Protein AF-A0AAN7P0T5-F1 (afdb_monomer_lite)

Organism: Mycteria americana (NCBI:txid33587)

InterPro domains:
  IPR001660 Sterile alpha motif domain [PF00536] (3-61)
  IPR001660 Sterile alpha motif domain [PS50105] (4-51)
  IPR001660 Sterile alpha motif domain [SM00454] (1-66)
  IPR013761 Sterile alpha motif/pointed domain superfamily [G3DSA:1.10.150.50] (1-72)
  IPR013761 Sterile alpha motif/pointed domain superfamily [SSF47769] (2-68)
  IPR042812 Sterile alpha motif domain-containing protein 3 [PTHR47302] (1-398)

Sequence (405 aa):
MENWSVDQVCNWLRQRNLGELVPKFREEEVSGAALLALNDRMVQQLVKKIGHQAVLMDLINKYQQQKSGLESLTYCCETASPKFPEVISGATDSQMLNSSGPVEQKKYLCSTENGGLIDHRVLKQKKNLKSFFARYKTLQWTSSYALPDFPYDVMCILAEKKCPDHSVRIRIIEFLQADMTKYLEGSLYPNSQQYNIVVNALLQAYPFLDEDGNGFLLWKRALKDRFKYVRRPIEDDEQVLRNKCKFGHRRGQTRKSSFAENKPDDVQVEVEEEPVHLEGSATDVHIKWLKREYIKTQRNWKEVDNRMNVTIEIRRKMISDKAPLKDILRLFPFLRCPYQLFREFQILTHMDIYKKTVEILEIYAENILSLCVVRNNPINIMLQENLKRHTEEDILKCQYKSSML

Structure (mmCIF, N/CA/C/O backbone):
data_AF-A0AAN7P0T5-F1
#
_entry.id   AF-A0AAN7P0T5-F1
#
loop_
_atom_site.group_PDB
_atom_site.id
_atom_site.type_symbol
_atom_site.label_atom_id
_atom_site.label_alt_id
_atom_site.label_comp_id
_atom_site.label_asym_id
_atom_site.label_entity_id
_atom_site.label_seq_id
_atom_site.pdbx_PDB_ins_code
_atom_site.Cartn_x
_atom_site.Cartn_y
_atom_site.Cartn_z
_atom_site.occupancy
_atom_site.B_iso_or_equiv
_atom_site.auth_seq_id
_atom_site.auth_comp_id
_atom_site.auth_asym_id
_atom_site.auth_atom_id
_atom_site.pdbx_PDB_model_num
ATOM 1 N N . MET A 1 1 ? -31.524 -29.750 -13.720 1.00 80.44 1 MET A N 1
ATOM 2 C CA . MET A 1 1 ? -30.136 -30.136 -13.408 1.00 80.44 1 MET A CA 1
ATOM 3 C C . MET A 1 1 ? -30.079 -31.384 -12.565 1.00 80.44 1 MET A C 1
ATOM 5 O O . MET A 1 1 ? -29.333 -32.259 -12.939 1.00 80.44 1 MET A O 1
ATOM 9 N N . GLU A 1 2 ? -30.858 -31.500 -11.492 1.00 85.69 2 GLU A N 1
ATOM 10 C CA . GLU A 1 2 ? -30.818 -32.635 -10.549 1.00 85.69 2 GLU A CA 1
ATOM 11 C C . GLU A 1 2 ? -30.754 -34.023 -11.224 1.00 85.69 2 GLU A C 1
ATOM 13 O O . GLU A 1 2 ? -29.819 -34.777 -10.980 1.00 85.69 2 GLU A O 1
ATOM 18 N N . ASN A 1 3 ? -31.632 -34.288 -12.200 1.00 90.19 3 ASN A N 1
ATOM 19 C CA . ASN A 1 3 ? -31.669 -35.557 -12.947 1.00 90.19 3 ASN A CA 1
ATOM 20 C C . ASN A 1 3 ? -30.762 -35.585 -14.203 1.00 90.19 3 ASN A C 1
ATOM 22 O O . ASN A 1 3 ? -31.056 -36.316 -15.147 1.00 90.19 3 ASN A O 1
ATOM 26 N N . TRP A 1 4 ? -29.725 -34.742 -14.299 1.00 94.12 4 TRP A N 1
ATOM 27 C CA . TRP A 1 4 ? -28.864 -34.696 -15.491 1.00 94.12 4 TRP A CA 1
ATOM 28 C C . TRP A 1 4 ? -27.752 -35.746 -15.466 1.00 94.12 4 TRP A C 1
ATOM 30 O O . TRP A 1 4 ? -27.063 -35.921 -14.459 1.00 94.12 4 TRP A O 1
ATOM 40 N N . SER A 1 5 ? -27.510 -36.373 -16.618 1.00 93.31 5 SER A N 1
ATOM 41 C CA . SER A 1 5 ? -26.341 -37.231 -16.835 1.00 93.31 5 SER A CA 1
ATOM 42 C C . SER A 1 5 ? -25.041 -36.421 -16.933 1.00 93.31 5 SER A C 1
ATOM 44 O O . SER A 1 5 ? -25.052 -35.213 -17.195 1.00 93.31 5 SER A O 1
ATOM 46 N N . VAL A 1 6 ? -23.898 -37.100 -16.782 1.00 93.00 6 VAL A N 1
ATOM 47 C CA . VAL A 1 6 ? -22.560 -36.493 -16.917 1.00 93.00 6 VAL A CA 1
ATOM 48 C C . VAL A 1 6 ? -22.386 -35.824 -18.289 1.00 93.00 6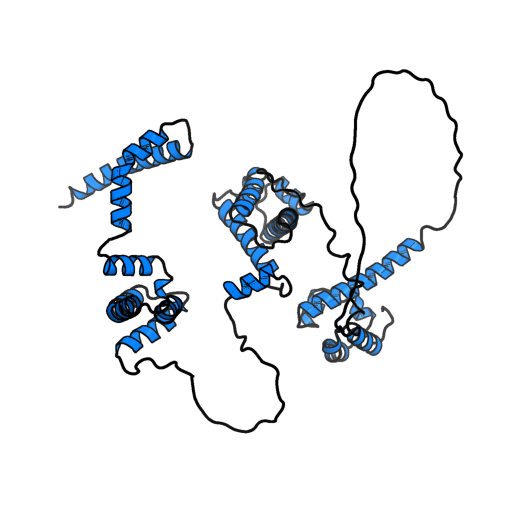 VAL A C 1
ATOM 50 O O . VAL A 1 6 ? -21.859 -34.716 -18.374 1.00 93.00 6 VAL A O 1
ATOM 53 N N . ASP A 1 7 ? -22.902 -36.415 -19.374 1.00 92.62 7 ASP A N 1
ATOM 54 C CA . ASP A 1 7 ? -22.872 -35.800 -20.711 1.00 92.62 7 ASP A CA 1
ATOM 55 C C . ASP A 1 7 ? -23.722 -34.524 -20.811 1.00 92.62 7 ASP A C 1
ATOM 57 O O . ASP A 1 7 ? -23.322 -33.565 -21.477 1.00 92.62 7 ASP A O 1
ATOM 61 N N . GLN A 1 8 ? -24.871 -34.466 -20.132 1.00 91.88 8 GLN A N 1
ATOM 62 C CA . GLN A 1 8 ? -25.708 -33.262 -20.083 1.00 91.88 8 GLN A CA 1
ATOM 63 C C . GLN A 1 8 ? -25.020 -32.134 -19.296 1.00 91.88 8 GLN A C 1
ATOM 65 O O . GLN A 1 8 ? -25.014 -30.991 -19.759 1.00 91.88 8 GLN A O 1
ATOM 70 N N . VAL A 1 9 ? -24.354 -32.454 -18.179 1.00 93.56 9 VAL A N 1
ATOM 71 C CA . VAL A 1 9 ? -23.484 -31.513 -17.446 1.00 93.56 9 VAL A CA 1
ATOM 72 C C . VAL A 1 9 ? -22.321 -31.040 -18.326 1.00 93.56 9 VAL A C 1
ATOM 74 O O . VAL A 1 9 ? -22.094 -29.836 -18.449 1.00 93.56 9 VAL A O 1
ATOM 77 N N . CYS A 1 10 ? -21.628 -31.953 -19.013 1.00 93.38 10 CYS A N 1
ATOM 78 C CA . CYS A 1 10 ? -20.527 -31.620 -19.922 1.00 93.38 10 CYS A CA 1
ATOM 79 C C . CYS A 1 10 ? -20.968 -30.678 -21.056 1.00 93.38 10 CYS A C 1
ATOM 81 O O . CYS A 1 10 ? -20.276 -29.709 -21.375 1.00 93.38 10 CYS A O 1
ATOM 83 N N . ASN A 1 11 ? -22.126 -30.935 -21.666 1.00 93.19 11 ASN A N 1
ATOM 84 C CA . ASN A 1 11 ? -22.664 -30.088 -22.730 1.00 93.19 11 ASN A CA 1
ATOM 85 C C . ASN A 1 11 ? -23.095 -28.711 -22.206 1.00 93.19 11 ASN A C 1
ATOM 87 O O . ASN A 1 11 ? -22.840 -27.701 -22.865 1.00 93.19 11 ASN A O 1
ATOM 91 N N . TRP A 1 12 ? -23.662 -28.638 -21.000 1.00 94.12 12 TRP A N 1
ATOM 92 C CA . TRP A 1 12 ? -23.968 -27.365 -20.347 1.00 94.12 12 TRP A CA 1
ATOM 93 C C . TRP A 1 12 ? -22.703 -26.552 -20.030 1.00 94.12 12 TRP A C 1
ATOM 95 O O . TRP A 1 12 ? -22.672 -25.354 -20.307 1.00 94.12 12 TRP A O 1
ATOM 105 N N . LEU A 1 13 ? -21.623 -27.184 -19.553 1.00 93.12 13 LEU A N 1
ATOM 106 C CA . LEU A 1 13 ? -20.334 -26.509 -19.340 1.00 93.12 13 LEU A CA 1
ATOM 107 C C . LEU A 1 13 ? -19.797 -25.886 -20.640 1.00 93.12 13 LEU A C 1
ATOM 109 O O . LEU A 1 13 ? -19.364 -24.733 -20.629 1.00 93.12 13 LEU A O 1
ATOM 113 N N . ARG A 1 14 ? -19.898 -26.588 -21.781 1.00 91.50 14 ARG A N 1
ATOM 114 C CA . ARG A 1 14 ? -19.548 -26.028 -23.105 1.00 91.50 14 ARG A CA 1
ATOM 115 C C . ARG A 1 14 ? -20.393 -24.797 -23.447 1.00 91.50 14 ARG A C 1
ATOM 117 O O . ARG A 1 14 ? -19.835 -23.773 -23.825 1.00 91.50 14 ARG A O 1
ATOM 124 N N . GLN A 1 15 ? -21.713 -24.867 -23.255 1.00 90.38 15 GLN A N 1
ATOM 125 C CA . GLN A 1 15 ? -22.640 -23.749 -23.506 1.00 90.38 15 GLN A CA 1
ATOM 126 C C . GLN A 1 15 ? -22.412 -22.534 -22.590 1.00 90.38 15 GLN A C 1
ATOM 128 O O . GLN A 1 15 ? -22.819 -21.423 -22.926 1.00 90.38 15 GLN A O 1
ATOM 133 N N . ARG A 1 16 ? -21.779 -22.724 -21.426 1.00 87.56 16 ARG A N 1
ATOM 134 C CA . ARG A 1 16 ? -21.485 -21.670 -20.441 1.00 87.56 16 ARG A CA 1
ATOM 135 C C . ARG A 1 16 ? -20.046 -21.144 -20.504 1.00 87.56 16 ARG A C 1
ATOM 137 O O . ARG A 1 16 ? -19.600 -20.511 -19.555 1.00 87.56 16 ARG A O 1
ATOM 144 N N . ASN A 1 17 ? -19.329 -21.382 -21.606 1.00 86.44 17 ASN A N 1
ATOM 145 C CA . ASN A 1 17 ? -17.911 -21.028 -21.791 1.00 86.44 17 ASN A CA 1
ATOM 146 C C . ASN A 1 17 ? -16.951 -21.675 -20.767 1.00 86.44 17 ASN A C 1
ATOM 148 O O . ASN A 1 17 ? -15.805 -21.259 -20.633 1.00 86.44 17 ASN A O 1
ATOM 152 N N . LEU A 1 18 ? -17.385 -22.745 -20.093 1.00 89.50 18 LEU A N 1
ATOM 153 C CA . LEU A 1 18 ? -16.591 -23.555 -19.163 1.00 89.50 18 LEU A CA 1
ATOM 154 C C . LEU A 1 18 ? -16.117 -24.870 -19.814 1.00 89.50 18 LEU A C 1
ATOM 156 O O . LEU A 1 18 ? -15.845 -25.855 -19.129 1.00 89.50 18 LEU A O 1
ATOM 160 N N . GLY A 1 19 ? -16.007 -24.899 -21.148 1.00 85.88 19 GLY A N 1
ATOM 161 C CA . GLY A 1 19 ? -15.666 -26.096 -21.928 1.00 85.88 19 GLY A CA 1
ATOM 162 C C . GLY A 1 19 ? -14.328 -26.747 -21.551 1.00 85.88 19 GLY A C 1
ATOM 163 O O . GLY A 1 19 ? -14.199 -27.963 -21.657 1.00 85.88 19 GLY A O 1
ATOM 164 N N . GLU A 1 20 ? -13.367 -25.974 -21.034 1.00 88.75 20 GLU A N 1
ATOM 165 C CA . GLU A 1 20 ? -12.093 -26.490 -20.503 1.00 88.75 20 GLU A CA 1
ATOM 166 C C . GLU A 1 20 ? -12.260 -27.438 -19.300 1.00 88.75 20 GLU A C 1
ATOM 168 O O . GLU A 1 20 ? -11.361 -28.225 -19.017 1.00 88.75 20 GLU A O 1
ATOM 173 N N . LEU A 1 21 ? -13.381 -27.365 -18.572 1.00 90.31 21 LEU A N 1
ATOM 174 C CA . LEU A 1 21 ? -13.636 -28.206 -17.396 1.00 90.31 21 LEU A CA 1
ATOM 175 C C . LEU A 1 21 ? -14.176 -29.595 -17.766 1.00 90.31 21 LEU A C 1
ATOM 177 O O . LEU A 1 21 ? -14.135 -30.508 -16.946 1.00 90.31 21 LEU A O 1
ATOM 181 N N . VAL A 1 22 ? -14.661 -29.767 -19.000 1.00 91.81 22 VAL A N 1
ATOM 182 C CA . VAL A 1 22 ? -15.333 -30.989 -19.472 1.00 91.81 22 VAL A CA 1
ATOM 183 C C . VAL A 1 22 ? -14.510 -32.270 -19.297 1.00 91.81 22 VAL A C 1
ATOM 185 O O . VAL A 1 22 ? -15.107 -33.252 -18.862 1.00 91.81 22 VAL A O 1
ATOM 188 N N . PRO A 1 23 ? -13.190 -32.319 -19.588 1.00 91.31 23 PRO A N 1
ATOM 189 C CA . PRO A 1 23 ? -12.414 -33.544 -19.396 1.00 91.31 23 PRO A CA 1
ATOM 190 C C . PRO A 1 23 ? -12.443 -34.007 -17.938 1.00 91.31 23 PRO A C 1
ATOM 192 O O . PRO A 1 23 ? -12.744 -35.163 -17.671 1.00 91.31 23 PRO A O 1
ATOM 195 N N . LYS A 1 24 ? -12.246 -33.076 -16.998 1.00 90.56 24 LYS A N 1
ATOM 196 C CA . LYS A 1 24 ? -12.193 -33.391 -15.571 1.00 90.56 24 LYS A CA 1
ATOM 197 C C . LYS A 1 24 ? -13.571 -33.669 -14.962 1.00 90.56 24 LYS A C 1
ATOM 199 O O . LYS A 1 24 ? -13.698 -34.536 -14.114 1.00 90.56 24 LYS A O 1
ATOM 204 N N . PHE A 1 25 ? -14.625 -32.991 -15.419 1.00 92.38 25 PHE A N 1
ATOM 205 C CA . PHE A 1 25 ? -15.997 -33.299 -14.983 1.00 92.38 25 PHE A CA 1
ATOM 206 C C . PHE A 1 25 ? -16.501 -34.647 -15.528 1.00 92.38 25 PHE A C 1
ATOM 208 O O . PHE A 1 25 ? -17.412 -35.228 -14.945 1.00 92.38 25 PHE A O 1
ATOM 215 N N . ARG A 1 26 ? -15.907 -35.148 -16.621 1.00 91.56 26 ARG A N 1
ATOM 216 C CA . ARG A 1 26 ? -16.132 -36.504 -17.139 1.00 91.56 26 ARG A CA 1
ATOM 217 C C . ARG A 1 26 ? -15.319 -37.555 -16.380 1.00 91.56 26 ARG A C 1
ATOM 219 O O . ARG A 1 26 ? -15.862 -38.608 -16.088 1.00 91.56 26 ARG A O 1
ATOM 226 N N . GLU A 1 27 ? -14.056 -37.262 -16.075 1.00 90.38 27 GLU A N 1
ATOM 227 C CA . GLU A 1 27 ? -13.153 -38.119 -15.289 1.00 90.38 27 GLU A CA 1
ATOM 228 C C . GLU A 1 27 ? -13.672 -38.356 -13.861 1.00 90.38 27 GLU A C 1
ATOM 230 O O . GLU A 1 27 ? -13.663 -39.481 -13.380 1.00 90.38 27 GLU A O 1
ATOM 235 N N . GLU A 1 28 ? -14.200 -37.312 -13.220 1.00 89.19 28 GLU A N 1
ATOM 236 C CA . GLU A 1 28 ? -14.742 -37.339 -11.849 1.00 89.19 28 GLU A CA 1
ATOM 237 C C . GLU A 1 28 ? -16.260 -37.663 -11.820 1.00 89.19 28 GLU A C 1
ATOM 239 O O . GLU A 1 28 ? -16.942 -37.365 -10.841 1.00 89.19 28 GLU A O 1
ATOM 244 N N . GLU A 1 29 ? -16.811 -38.187 -12.927 1.00 89.44 29 GLU A N 1
ATOM 245 C CA . GLU A 1 29 ? -18.220 -38.591 -13.126 1.00 89.44 29 GLU A CA 1
ATOM 246 C C . GLU A 1 29 ? -19.285 -37.620 -12.563 1.00 89.44 29 GLU A C 1
ATOM 248 O O . GLU A 1 29 ? -20.308 -38.021 -11.998 1.00 89.44 29 GLU A O 1
ATOM 253 N N . VAL A 1 30 ? -19.079 -36.308 -12.733 1.00 91.25 30 VAL A N 1
ATOM 254 C CA . VAL A 1 30 ? -19.907 -35.278 -12.085 1.00 91.25 30 VAL A CA 1
ATOM 255 C C . VAL A 1 30 ? -21.300 -35.203 -12.722 1.00 91.25 30 VAL A C 1
ATOM 257 O O . VAL A 1 30 ? -21.535 -34.507 -13.714 1.00 91.25 30 VAL A O 1
ATOM 260 N N . SER A 1 31 ? -22.243 -35.925 -12.118 1.00 92.38 31 SER A N 1
ATOM 261 C CA . SER A 1 31 ? -23.668 -35.905 -12.457 1.00 92.38 31 SER A CA 1
ATOM 262 C C . SER A 1 31 ? -24.342 -34.581 -12.083 1.00 92.38 31 SER A C 1
ATOM 264 O O . SER A 1 31 ? -23.796 -33.749 -11.357 1.00 92.38 31 SER A O 1
ATOM 266 N N . GLY A 1 32 ? -25.570 -34.373 -12.557 1.00 90.62 32 GLY A N 1
ATOM 267 C CA . GLY A 1 32 ? -26.348 -33.171 -12.270 1.00 90.62 32 GLY A CA 1
ATOM 268 C C . GLY A 1 32 ? -26.674 -32.954 -10.790 1.00 90.62 32 GLY A C 1
ATOM 269 O O . GLY A 1 32 ? -26.675 -31.812 -10.329 1.00 90.62 32 GLY A O 1
ATOM 270 N N . ALA A 1 33 ? -26.892 -34.032 -10.035 1.00 88.62 33 ALA A N 1
ATOM 271 C CA . ALA A 1 33 ? -27.055 -33.981 -8.584 1.00 88.62 33 ALA A CA 1
ATOM 272 C C . ALA A 1 33 ? -25.727 -33.641 -7.883 1.00 88.62 33 ALA A C 1
ATOM 274 O O . ALA A 1 33 ? -25.693 -32.745 -7.041 1.00 88.62 33 ALA A O 1
ATOM 275 N N . ALA A 1 34 ? -24.621 -34.281 -8.287 1.00 88.75 34 ALA A N 1
ATOM 276 C CA . ALA A 1 34 ? -23.292 -33.993 -7.745 1.00 88.75 34 ALA A CA 1
ATOM 277 C C . ALA A 1 34 ? -22.873 -32.535 -8.003 1.00 88.75 34 ALA A C 1
ATOM 279 O O . ALA A 1 34 ? -22.378 -31.873 -7.095 1.00 88.75 34 ALA A O 1
ATOM 280 N N . LEU A 1 35 ? -23.151 -32.008 -9.203 1.00 91.88 35 LEU A N 1
ATOM 281 C CA . LEU A 1 35 ? -22.916 -30.614 -9.589 1.00 91.88 35 LEU A CA 1
ATOM 282 C C . LEU A 1 35 ? -23.623 -29.619 -8.654 1.00 91.88 35 LEU A C 1
ATOM 284 O O . LEU A 1 35 ? -23.025 -28.620 -8.264 1.00 91.88 35 LEU A O 1
ATOM 288 N N . LEU A 1 36 ? -24.885 -29.881 -8.298 1.00 90.19 36 LEU A N 1
ATOM 289 C CA . LEU A 1 36 ? -25.661 -29.021 -7.396 1.00 90.19 36 LEU A CA 1
ATOM 290 C C . LEU A 1 36 ? -25.231 -29.143 -5.925 1.00 90.19 36 LEU A C 1
ATOM 292 O O . LEU A 1 36 ? -25.519 -28.238 -5.146 1.00 90.19 36 LEU A O 1
ATOM 296 N N . ALA A 1 37 ? -24.549 -30.231 -5.556 1.00 88.25 37 ALA A N 1
ATOM 297 C CA . ALA A 1 37 ? -24.020 -30.479 -4.215 1.00 88.25 37 ALA A CA 1
ATOM 298 C C . ALA A 1 37 ? -22.567 -29.993 -4.018 1.00 88.25 37 ALA A C 1
ATOM 300 O O . ALA A 1 37 ? -22.024 -30.116 -2.917 1.00 88.25 37 ALA A O 1
ATOM 301 N N . LEU A 1 38 ? -21.918 -29.442 -5.054 1.00 88.69 38 LEU A N 1
ATOM 302 C CA . LEU A 1 38 ? -20.547 -28.942 -4.950 1.00 88.69 38 LEU A CA 1
ATOM 303 C C . LEU A 1 38 ? -20.463 -27.753 -3.983 1.00 88.69 38 LEU A C 1
ATOM 305 O O . LEU A 1 38 ? -21.001 -26.677 -4.239 1.00 88.69 38 LEU A O 1
ATOM 309 N N . ASN A 1 39 ? -19.721 -27.933 -2.891 1.00 83.88 39 ASN A N 1
ATOM 310 C CA . ASN A 1 39 ? -19.335 -26.836 -2.008 1.00 83.88 39 ASN A CA 1
ATOM 311 C C . ASN A 1 39 ? -18.048 -26.145 -2.498 1.00 83.88 39 ASN A C 1
ATOM 313 O O . ASN A 1 39 ? -17.308 -26.677 -3.328 1.00 83.88 39 ASN A O 1
ATOM 317 N N . ASP A 1 40 ? -17.751 -24.971 -1.938 1.00 81.19 40 ASP A N 1
ATOM 318 C CA . ASP A 1 40 ? -16.607 -24.138 -2.334 1.00 81.19 40 ASP A CA 1
ATOM 319 C C . ASP A 1 40 ? -15.263 -24.899 -2.322 1.00 81.19 40 ASP A C 1
ATOM 321 O O . ASP A 1 40 ? -14.477 -24.790 -3.262 1.00 81.19 40 ASP A O 1
ATOM 325 N N . ARG A 1 41 ? -15.025 -25.771 -1.328 1.00 82.75 41 ARG A N 1
ATOM 326 C CA . ARG A 1 41 ? -13.794 -26.581 -1.245 1.00 82.75 41 ARG A CA 1
ATOM 327 C C . ARG A 1 41 ? -13.708 -27.630 -2.357 1.00 82.75 41 ARG A C 1
ATOM 329 O O . ARG A 1 41 ? -12.637 -27.814 -2.934 1.00 82.75 41 ARG A O 1
ATOM 336 N N . MET A 1 42 ? -14.821 -28.285 -2.688 1.00 85.81 42 MET A N 1
ATOM 337 C CA . MET A 1 42 ? -14.886 -29.245 -3.798 1.00 85.81 42 MET A CA 1
ATOM 338 C C . MET A 1 42 ? -14.676 -28.543 -5.145 1.00 85.81 42 MET A C 1
ATOM 340 O O . MET A 1 42 ? -13.931 -29.040 -5.988 1.00 85.81 42 MET A O 1
ATOM 344 N N . VAL A 1 43 ? -15.242 -27.346 -5.336 1.00 87.25 43 VAL A N 1
ATOM 345 C CA . VAL A 1 43 ? -15.003 -26.542 -6.546 1.00 87.25 43 VAL A CA 1
ATOM 346 C C . VAL A 1 43 ? -13.550 -26.076 -6.643 1.00 87.25 43 VAL A C 1
ATOM 348 O O . VAL A 1 43 ? -12.988 -26.116 -7.737 1.00 87.25 43 VAL A O 1
ATOM 351 N N . GLN A 1 44 ? -12.896 -25.720 -5.533 1.00 85.00 44 GLN A N 1
ATOM 352 C CA . GLN A 1 44 ? -11.460 -25.409 -5.529 1.00 85.00 44 GLN A CA 1
ATOM 353 C C . GLN A 1 44 ? -10.586 -26.605 -5.955 1.00 85.00 44 GLN A C 1
ATOM 355 O O . GLN A 1 44 ? -9.590 -26.415 -6.655 1.00 85.00 44 GLN A O 1
ATOM 360 N N . GLN A 1 45 ? -10.959 -27.832 -5.575 1.00 82.94 45 GLN A N 1
ATOM 361 C CA . GLN A 1 45 ? -10.254 -29.055 -5.982 1.00 82.94 45 GLN A CA 1
ATOM 362 C C . GLN A 1 45 ? -10.538 -29.441 -7.442 1.00 82.94 45 GLN A C 1
ATOM 364 O O . GLN A 1 45 ? -9.615 -29.791 -8.187 1.00 82.94 45 GLN A O 1
ATOM 369 N N . LEU A 1 46 ? -11.795 -29.355 -7.883 1.00 83.81 46 LEU A N 1
ATOM 370 C CA . LEU A 1 46 ? -12.202 -29.682 -9.251 1.00 83.81 46 LEU A CA 1
ATOM 371 C C . LEU A 1 46 ? -11.672 -28.653 -10.261 1.00 83.81 46 LEU A C 1
ATOM 373 O O . LEU A 1 46 ? -11.085 -29.032 -11.274 1.00 83.81 46 LEU A O 1
ATOM 377 N N . VAL A 1 47 ? -11.794 -27.357 -9.975 1.00 88.94 47 VAL A N 1
ATOM 378 C CA . VAL A 1 47 ? -11.544 -26.266 -10.925 1.00 88.94 47 VAL A CA 1
ATOM 379 C C . VAL A 1 47 ? -10.312 -25.454 -10.523 1.00 88.94 47 VAL A C 1
ATOM 381 O O . VAL A 1 47 ? -10.348 -24.682 -9.575 1.00 88.94 47 VAL A O 1
ATOM 384 N N . LYS A 1 48 ? -9.216 -25.549 -11.289 1.00 85.00 48 LYS A N 1
ATOM 385 C CA . LYS A 1 48 ? -7.949 -24.847 -10.970 1.00 85.00 48 LYS A CA 1
ATOM 386 C C . LYS A 1 48 ? -7.973 -23.326 -11.220 1.00 85.00 48 LYS A C 1
ATOM 388 O O . LYS A 1 48 ? -7.180 -22.598 -10.630 1.00 85.00 48 LYS A O 1
ATOM 393 N N . LYS A 1 49 ? -8.833 -22.830 -12.121 1.00 86.75 49 LYS A N 1
ATOM 394 C CA . LYS A 1 49 ? -8.930 -21.399 -12.478 1.00 86.75 49 LYS A CA 1
ATOM 395 C C . LYS A 1 49 ? -9.958 -20.694 -11.586 1.00 86.75 49 LYS A C 1
ATOM 397 O O . LYS A 1 49 ? -11.147 -20.955 -11.727 1.00 86.75 49 LYS A O 1
ATOM 402 N N . ILE A 1 50 ? -9.529 -19.741 -10.752 1.00 79.88 50 ILE A N 1
ATOM 403 C CA . ILE A 1 50 ? -10.405 -19.001 -9.813 1.00 79.88 50 ILE A CA 1
ATOM 404 C C . ILE A 1 50 ? -11.587 -18.314 -10.525 1.00 79.88 50 ILE A C 1
ATOM 406 O O . ILE A 1 50 ? -12.715 -18.371 -10.047 1.00 79.88 50 ILE A O 1
ATOM 410 N N . GLY A 1 51 ? -11.371 -17.738 -11.714 1.00 81.88 51 GLY A N 1
ATOM 411 C CA . GLY A 1 51 ? -12.469 -17.173 -12.512 1.00 81.88 51 GLY A CA 1
ATOM 412 C C . GLY A 1 51 ? -13.523 -18.216 -12.907 1.00 81.88 51 GLY A C 1
ATOM 413 O O . GLY A 1 51 ? -14.717 -17.945 -12.835 1.00 81.88 51 GLY A O 1
ATOM 414 N N . HIS A 1 52 ? -13.103 -19.439 -13.249 1.00 90.06 52 HIS A N 1
ATOM 415 C CA . HIS A 1 52 ? -14.026 -20.534 -13.560 1.00 90.06 52 HIS A CA 1
ATOM 416 C C . HIS A 1 52 ? -14.713 -21.080 -12.299 1.00 90.06 52 HIS A C 1
ATOM 418 O O . HIS A 1 52 ? -15.875 -21.455 -12.390 1.00 90.06 52 HIS A O 1
ATOM 424 N N . GLN A 1 53 ? -14.047 -21.084 -11.133 1.00 88.81 53 GLN A N 1
ATOM 425 C CA . GLN A 1 53 ? -14.677 -21.422 -9.844 1.00 88.81 53 GLN A CA 1
ATOM 426 C C . GLN A 1 53 ? -15.845 -20.467 -9.555 1.00 88.81 53 GLN A C 1
ATOM 428 O O . GLN A 1 53 ? -16.968 -20.912 -9.329 1.00 88.81 53 GLN A O 1
ATOM 433 N N . ALA A 1 54 ? -15.594 -19.155 -9.636 1.00 86.94 54 ALA A N 1
ATOM 434 C CA . ALA A 1 54 ? -16.594 -18.125 -9.369 1.00 86.94 54 ALA A CA 1
ATOM 435 C C . ALA A 1 54 ? -17.770 -18.179 -10.358 1.00 86.94 54 ALA A C 1
ATOM 437 O O . ALA A 1 54 ? -18.922 -18.138 -9.935 1.00 86.94 54 ALA A O 1
ATOM 438 N N . VAL A 1 55 ? -17.496 -18.326 -11.662 1.00 90.94 55 VAL A N 1
ATOM 439 C CA . VAL A 1 55 ? -18.544 -18.459 -12.691 1.00 90.94 55 VAL A CA 1
ATOM 440 C C . VAL A 1 55 ? -19.351 -19.747 -12.504 1.00 90.94 55 VAL A C 1
ATOM 442 O O . VAL A 1 55 ? -20.572 -19.714 -12.625 1.00 90.94 55 VAL A O 1
ATOM 445 N N . LEU A 1 56 ? -18.710 -20.872 -12.172 1.00 91.44 56 LEU A N 1
ATOM 446 C CA . LEU A 1 56 ? -19.409 -22.133 -11.919 1.00 91.44 56 LEU A CA 1
ATOM 447 C C . LEU A 1 56 ? -20.329 -22.033 -10.691 1.00 91.44 56 LEU A C 1
ATOM 449 O O . LEU A 1 56 ? -21.499 -22.396 -10.790 1.00 91.44 56 LEU A O 1
ATOM 453 N N . MET A 1 57 ? -19.834 -21.491 -9.573 1.00 91.50 57 MET A N 1
ATOM 454 C CA . MET A 1 57 ? -20.630 -21.292 -8.356 1.00 91.50 57 MET A CA 1
ATOM 455 C C . MET A 1 57 ? -21.786 -20.309 -8.571 1.00 91.50 57 MET A C 1
ATOM 457 O O . MET A 1 57 ? -22.903 -20.585 -8.149 1.00 91.50 57 MET A O 1
ATOM 461 N N . ASP A 1 58 ? -21.562 -19.193 -9.269 1.00 90.44 58 ASP A N 1
ATOM 462 C CA . ASP A 1 58 ? -22.620 -18.241 -9.632 1.00 90.44 58 ASP A CA 1
ATOM 463 C C . ASP A 1 58 ? -23.708 -18.892 -10.504 1.00 90.44 58 ASP A C 1
ATOM 465 O O . ASP A 1 58 ? -24.898 -18.686 -10.270 1.00 90.44 58 ASP A O 1
ATOM 469 N N . LEU A 1 59 ? -23.325 -19.738 -11.466 1.00 90.56 59 LEU A N 1
ATOM 470 C CA . LEU A 1 59 ? -24.271 -20.477 -12.304 1.00 90.56 59 LEU A CA 1
ATOM 471 C C . LEU A 1 59 ? -25.071 -21.533 -11.520 1.00 90.56 59 LEU A C 1
ATOM 473 O O . LEU A 1 59 ? -26.273 -21.668 -11.761 1.00 90.56 59 LEU A O 1
ATOM 477 N N . ILE A 1 60 ? -24.437 -22.252 -10.586 1.00 90.06 60 ILE A N 1
ATOM 478 C CA . ILE A 1 60 ? -25.105 -23.211 -9.687 1.00 90.06 60 ILE A CA 1
ATOM 479 C C . ILE A 1 60 ? -26.092 -22.472 -8.771 1.00 90.06 60 ILE A C 1
ATOM 481 O O . ILE A 1 60 ? -27.273 -22.821 -8.730 1.00 90.06 60 ILE A O 1
ATOM 485 N N . ASN A 1 61 ? -25.647 -21.394 -8.120 1.00 88.56 61 ASN A N 1
ATOM 486 C CA . ASN A 1 61 ? -26.472 -20.572 -7.232 1.00 88.56 61 ASN A CA 1
ATOM 487 C C . ASN A 1 61 ? -27.668 -19.955 -7.972 1.00 88.56 61 ASN A C 1
ATOM 489 O O . ASN A 1 61 ? -28.787 -19.988 -7.466 1.00 88.56 61 ASN A O 1
ATOM 493 N N . LYS A 1 62 ? -27.474 -19.448 -9.197 1.00 88.62 62 LYS A N 1
ATOM 494 C CA . LYS A 1 62 ? -28.568 -18.938 -10.043 1.00 88.62 62 LYS A CA 1
ATOM 495 C C . LYS A 1 62 ? -29.582 -20.019 -10.398 1.00 88.62 62 LYS A C 1
ATOM 497 O O . LYS A 1 62 ? -30.775 -19.731 -10.426 1.00 88.62 62 LYS A O 1
ATOM 502 N N . TYR A 1 63 ? -29.138 -21.252 -10.644 1.00 85.88 63 TYR A N 1
ATOM 503 C CA . TYR A 1 63 ? -30.051 -22.366 -10.892 1.00 85.88 63 TYR A CA 1
ATOM 504 C C . TYR A 1 63 ? -30.852 -22.740 -9.634 1.00 85.88 63 TYR A C 1
ATOM 506 O O . TYR A 1 63 ? -32.065 -22.926 -9.710 1.00 85.88 63 TYR A O 1
ATOM 514 N N . GLN A 1 64 ? -30.202 -22.785 -8.466 1.00 84.62 64 GLN A N 1
ATOM 515 C CA . GLN A 1 64 ? -30.867 -23.039 -7.183 1.00 84.62 64 GLN A CA 1
ATOM 516 C C . GLN A 1 64 ? -31.885 -21.938 -6.832 1.00 84.62 64 GLN A C 1
ATOM 518 O O . GLN A 1 64 ? -33.013 -22.254 -6.469 1.00 84.62 64 GLN A O 1
ATOM 523 N N . GLN A 1 65 ? -31.539 -20.660 -7.029 1.00 81.62 65 GLN A N 1
ATOM 524 C CA . GLN A 1 65 ? -32.449 -19.520 -6.831 1.00 81.62 65 GLN A CA 1
ATOM 525 C C . GLN A 1 65 ? -33.658 -19.549 -7.779 1.00 81.62 65 GLN A C 1
ATOM 527 O O . GLN A 1 65 ? -34.760 -19.173 -7.391 1.00 81.62 65 GLN A O 1
ATOM 532 N N . GLN A 1 66 ? -33.477 -20.016 -9.020 1.00 79.62 66 GLN A N 1
ATOM 533 C CA . GLN A 1 66 ? -34.588 -20.209 -9.958 1.00 79.62 66 GLN A CA 1
ATOM 534 C C . GLN A 1 66 ? -35.505 -21.373 -9.553 1.00 79.62 66 GLN A C 1
ATOM 536 O O . GLN A 1 66 ? -36.705 -21.295 -9.806 1.00 79.62 66 GLN A O 1
ATOM 541 N N . LYS A 1 67 ? -34.973 -22.420 -8.904 1.00 74.25 67 LYS A N 1
ATOM 542 C CA . LYS A 1 67 ? -35.774 -23.521 -8.344 1.00 74.25 67 LYS A CA 1
ATOM 543 C C . LYS A 1 67 ? -36.593 -23.043 -7.134 1.00 74.25 67 LYS A C 1
ATOM 545 O O . LYS A 1 67 ? -37.817 -23.154 -7.155 1.00 74.25 67 LYS A O 1
ATOM 550 N N . SER A 1 68 ? -35.953 -22.416 -6.143 1.00 63.44 68 SER A N 1
ATOM 551 C CA . SER A 1 68 ? -36.638 -21.943 -4.928 1.00 63.44 68 SER A CA 1
ATOM 552 C C . SER A 1 68 ? -37.639 -20.809 -5.189 1.00 63.44 68 SER A C 1
ATOM 554 O O . SER A 1 68 ? -38.688 -20.759 -4.552 1.00 63.44 68 SER A O 1
ATOM 556 N N . GLY A 1 69 ? -37.375 -19.941 -6.175 1.00 54.06 69 GLY A N 1
ATOM 557 C CA . GLY A 1 69 ? -38.321 -18.909 -6.615 1.00 54.06 69 GLY A CA 1
ATOM 558 C C . GLY A 1 69 ? -39.588 -19.456 -7.291 1.00 54.06 69 GLY A C 1
ATOM 559 O O . GLY A 1 69 ? -40.618 -18.781 -7.303 1.00 54.06 69 GLY A O 1
ATOM 560 N N . LEU A 1 70 ? -39.539 -20.681 -7.828 1.00 49.84 70 LEU A N 1
ATOM 561 C CA . LEU A 1 70 ? -40.697 -21.366 -8.410 1.00 49.84 70 LEU A CA 1
ATOM 562 C C . LEU A 1 70 ? -41.500 -22.115 -7.332 1.00 49.84 70 LEU A C 1
ATOM 564 O O . LEU A 1 70 ? -42.731 -22.074 -7.325 1.00 49.84 70 LEU A O 1
ATOM 568 N N . GLU A 1 71 ? -40.805 -22.716 -6.365 1.00 44.06 71 GLU A N 1
ATOM 569 C CA . GLU A 1 71 ? -41.407 -23.336 -5.179 1.00 44.06 71 GLU A CA 1
ATOM 570 C C . GLU A 1 71 ? -42.190 -22.297 -4.348 1.00 44.06 71 GLU A C 1
ATOM 572 O O . GLU A 1 71 ? -43.336 -22.553 -3.977 1.00 44.06 71 GLU A O 1
ATOM 577 N N . SER A 1 72 ? -41.668 -21.073 -4.177 1.00 40.62 72 SER A N 1
ATOM 578 C CA . SER A 1 72 ? -42.387 -19.985 -3.487 1.00 40.62 72 SER A CA 1
ATOM 579 C C . SER A 1 72 ? -43.627 -19.457 -4.222 1.00 40.62 72 SER A C 1
ATOM 581 O O . SER A 1 72 ? -44.514 -18.891 -3.586 1.00 40.62 72 SER A O 1
ATOM 583 N N . LEU A 1 73 ? -43.720 -19.634 -5.546 1.00 33.06 73 LEU A N 1
ATOM 584 C CA . LEU A 1 73 ? -44.898 -19.218 -6.321 1.00 33.06 73 LEU A CA 1
ATOM 585 C C . LEU A 1 73 ? -46.037 -20.252 -6.242 1.00 33.06 73 LEU A C 1
ATOM 587 O O . LEU A 1 73 ? -47.195 -19.918 -6.477 1.00 33.06 73 LEU A O 1
ATOM 591 N N . THR A 1 74 ? -45.718 -21.496 -5.877 1.00 30.44 74 THR A N 1
ATOM 592 C CA . THR A 1 74 ? -46.670 -22.619 -5.871 1.00 30.44 74 THR A CA 1
ATOM 593 C C . THR A 1 74 ? -47.528 -22.665 -4.592 1.00 30.44 74 THR A C 1
ATOM 595 O O . THR A 1 74 ? -48.517 -23.386 -4.548 1.00 30.44 74 THR A O 1
ATOM 598 N N . TYR A 1 75 ? -47.202 -21.868 -3.564 1.00 34.84 75 TYR A N 1
ATOM 599 C CA . TYR A 1 75 ? -47.897 -21.873 -2.263 1.00 34.84 75 TYR A CA 1
ATOM 600 C C . TYR A 1 75 ? -48.872 -20.692 -2.039 1.00 34.84 75 TYR A C 1
ATOM 602 O O . TYR A 1 75 ? -49.573 -20.654 -1.034 1.00 34.84 75 TYR A O 1
ATOM 610 N N . CYS A 1 76 ? -48.937 -19.715 -2.953 1.00 30.03 76 CYS A N 1
ATOM 611 C CA . CYS A 1 76 ? -49.610 -18.424 -2.710 1.00 30.03 76 CYS A CA 1
ATOM 612 C C . CYS A 1 76 ? -50.755 -18.095 -3.688 1.00 30.03 76 CYS A C 1
ATOM 614 O O . CYS A 1 76 ? -51.024 -16.922 -3.947 1.00 30.03 76 CYS A O 1
ATOM 616 N N . CYS A 1 77 ? -51.427 -19.100 -4.257 1.00 31.81 77 CYS A N 1
ATOM 617 C CA . CYS A 1 77 ? -52.567 -18.899 -5.163 1.00 31.81 77 CYS A CA 1
ATOM 618 C C . CYS A 1 77 ? -53.759 -19.819 -4.859 1.00 31.81 77 CYS A C 1
ATOM 620 O O . CYS A 1 77 ? -54.312 -20.439 -5.763 1.00 31.81 77 CYS A O 1
ATOM 622 N N . GLU A 1 78 ? -54.221 -19.820 -3.606 1.00 29.36 78 GLU A N 1
ATOM 623 C CA . GLU A 1 78 ? -55.617 -20.154 -3.306 1.00 29.36 78 GLU A CA 1
ATOM 624 C C . GLU A 1 78 ? -56.311 -19.041 -2.501 1.00 29.36 78 GLU A C 1
ATOM 626 O O . GLU A 1 78 ? -55.912 -18.684 -1.397 1.00 29.36 78 GLU A O 1
ATOM 631 N N . THR A 1 79 ? -57.422 -18.565 -3.072 1.00 28.05 79 THR A N 1
ATOM 632 C CA . THR A 1 79 ? -58.509 -17.750 -2.489 1.00 28.05 79 THR A CA 1
ATOM 633 C C . THR A 1 79 ? -58.353 -16.227 -2.272 1.00 28.05 79 THR A C 1
ATOM 635 O O . THR A 1 79 ? -57.383 -15.713 -1.732 1.00 28.05 79 THR A O 1
ATOM 638 N N . ALA A 1 80 ? -59.454 -15.546 -2.639 1.00 27.50 80 ALA A N 1
ATOM 639 C CA . ALA A 1 80 ? -59.953 -14.235 -2.189 1.00 27.50 80 ALA A CA 1
ATOM 640 C C . ALA A 1 80 ? -59.314 -12.919 -2.711 1.00 27.50 80 ALA A C 1
ATOM 642 O O . ALA A 1 80 ? -58.429 -12.321 -2.110 1.00 27.50 80 ALA A O 1
ATOM 643 N N . SER A 1 81 ? -59.939 -12.364 -3.761 1.00 36.03 81 SER A N 1
ATOM 644 C CA . SER A 1 81 ? -59.995 -10.910 -4.023 1.00 36.03 81 SER A CA 1
ATOM 645 C C . SER A 1 81 ? -60.972 -10.220 -3.051 1.00 36.03 81 SER A C 1
ATOM 647 O O . SER A 1 81 ? -61.946 -10.859 -2.641 1.00 36.03 81 SER A O 1
ATOM 649 N N . PRO A 1 82 ? -60.796 -8.917 -2.740 1.00 33.84 82 PRO A N 1
ATOM 650 C CA . PRO A 1 82 ? -61.888 -7.994 -3.097 1.00 33.84 82 PRO A CA 1
ATOM 651 C C . PRO A 1 82 ? -61.494 -6.551 -3.511 1.00 33.84 82 PRO A C 1
ATOM 653 O O . PRO A 1 82 ? -60.735 -5.864 -2.839 1.00 33.84 82 PRO A O 1
ATOM 656 N N . LYS A 1 83 ? -62.132 -6.100 -4.603 1.00 26.47 83 LYS A N 1
ATOM 657 C CA . LYS A 1 83 ? -62.810 -4.801 -4.870 1.00 26.47 83 LYS A CA 1
ATOM 658 C C . LYS A 1 83 ? -62.341 -3.479 -4.203 1.00 26.47 83 LYS A C 1
ATOM 660 O O . LYS A 1 83 ? -62.382 -3.322 -2.989 1.00 26.47 83 LYS A O 1
ATOM 665 N N . PHE A 1 84 ? -62.143 -2.461 -5.054 1.00 29.47 84 PHE A N 1
ATOM 666 C CA . PHE A 1 84 ? -62.203 -1.018 -4.736 1.00 29.47 84 PHE A CA 1
ATOM 667 C C . PHE A 1 84 ? -63.649 -0.500 -4.552 1.00 29.47 84 PHE A C 1
ATOM 669 O O . PHE A 1 84 ? -64.592 -1.150 -5.013 1.00 29.47 84 PHE A O 1
ATOM 676 N N . PRO A 1 85 ? -63.815 0.707 -3.972 1.00 30.11 85 PRO A N 1
ATOM 677 C CA . PRO A 1 85 ? -64.682 1.722 -4.595 1.00 30.11 85 PRO A CA 1
ATOM 678 C C . PRO A 1 85 ? -64.104 3.163 -4.621 1.00 30.11 85 PRO A C 1
ATOM 680 O O . PRO A 1 85 ? -63.042 3.449 -4.071 1.00 30.11 85 PRO A O 1
ATOM 683 N N . GLU A 1 86 ? -64.822 4.053 -5.315 1.00 24.94 86 GLU A N 1
ATOM 684 C CA . GLU A 1 86 ? -64.432 5.399 -5.778 1.00 24.94 86 GLU A CA 1
ATOM 685 C C . GLU A 1 86 ? -64.849 6.598 -4.883 1.00 24.94 86 GLU A C 1
ATOM 687 O O . GLU A 1 86 ? -65.831 6.522 -4.155 1.00 24.94 86 GLU A O 1
ATOM 692 N N . VAL A 1 87 ? -64.110 7.715 -5.047 1.00 27.02 87 VAL A N 1
ATOM 693 C CA . VAL A 1 87 ? -64.533 9.138 -5.237 1.00 27.02 87 VAL A CA 1
ATOM 694 C C . VAL A 1 87 ? -65.634 9.769 -4.349 1.00 27.02 87 VAL A C 1
ATOM 696 O O . VAL A 1 87 ? -66.749 9.275 -4.282 1.00 27.02 87 VAL A O 1
ATOM 699 N N . ILE A 1 88 ? -65.370 10.990 -3.833 1.00 27.12 88 ILE A N 1
ATOM 700 C CA . ILE A 1 88 ? -66.203 12.215 -4.014 1.00 27.12 88 ILE A CA 1
ATOM 701 C C . ILE A 1 88 ? -65.453 13.486 -3.542 1.00 27.12 88 ILE A C 1
ATOM 703 O O . ILE A 1 88 ? -64.552 13.433 -2.710 1.00 27.12 88 ILE A O 1
ATOM 707 N N . SER A 1 89 ? -65.796 14.622 -4.157 1.00 27.59 89 SER A N 1
ATOM 708 C CA . SER A 1 89 ? -65.169 15.953 -4.074 1.00 27.59 89 SER A CA 1
ATOM 709 C C . SER A 1 89 ? -65.758 16.902 -3.015 1.00 27.59 89 SER A C 1
ATOM 711 O O . SER A 1 89 ? -66.940 16.806 -2.697 1.00 27.59 89 SER A O 1
ATOM 713 N N . GLY A 1 90 ? -65.004 17.942 -2.629 1.00 24.08 90 GLY A N 1
ATOM 714 C CA . GLY A 1 90 ? -65.533 19.155 -1.982 1.00 24.08 90 GLY A CA 1
ATOM 715 C C . GLY A 1 90 ? -64.471 20.259 -1.859 1.00 24.08 90 GLY A C 1
ATOM 716 O O . GLY A 1 90 ? -63.355 19.977 -1.437 1.00 24.08 90 GLY A O 1
ATOM 717 N N . ALA A 1 91 ? -64.796 21.496 -2.243 1.00 25.22 91 ALA A N 1
ATOM 718 C CA . ALA A 1 91 ? -63.884 22.651 -2.267 1.00 25.22 91 ALA A CA 1
ATOM 719 C C . ALA A 1 91 ? -64.502 23.867 -1.557 1.00 25.22 91 ALA A C 1
ATOM 721 O O . ALA A 1 91 ? -65.724 23.967 -1.582 1.00 25.22 91 ALA A O 1
ATOM 722 N N . THR A 1 92 ? -63.671 24.794 -1.042 1.00 27.58 92 THR A N 1
ATOM 723 C CA . THR A 1 92 ? -63.939 26.256 -0.974 1.00 27.58 92 THR A CA 1
ATOM 724 C C . THR A 1 92 ? -62.615 27.043 -0.857 1.00 27.58 92 THR A C 1
ATOM 726 O O . THR A 1 92 ? -61.677 26.580 -0.209 1.00 27.58 92 THR A O 1
ATOM 729 N N . ASP A 1 93 ? -62.548 28.224 -1.482 1.00 24.98 93 ASP A N 1
ATOM 730 C CA . ASP A 1 93 ? -61.380 29.119 -1.601 1.00 24.98 93 ASP A CA 1
ATOM 731 C C . ASP A 1 93 ? -61.057 30.024 -0.392 1.00 24.98 93 ASP A C 1
ATOM 733 O O . ASP A 1 93 ? -61.946 30.418 0.360 1.00 24.98 93 ASP A O 1
ATOM 737 N N . SER A 1 94 ? -59.794 30.484 -0.330 1.00 27.30 94 SER A N 1
ATOM 738 C CA . SER A 1 94 ? -59.396 31.915 -0.252 1.00 27.30 94 SER A CA 1
ATOM 739 C C . SER A 1 94 ? -57.865 32.016 -0.470 1.00 27.30 94 SER A C 1
ATOM 741 O O . SER A 1 94 ? -57.108 31.436 0.299 1.00 27.30 94 SER A O 1
ATOM 743 N N . GLN A 1 95 ? -57.325 32.540 -1.585 1.00 27.56 95 GLN A N 1
ATOM 744 C CA . GLN A 1 95 ? -57.084 33.972 -1.901 1.00 27.56 95 GLN A CA 1
ATOM 745 C C . GLN A 1 95 ? -56.403 34.770 -0.765 1.00 27.56 95 GLN A C 1
ATOM 747 O O . GLN A 1 95 ? -56.868 34.687 0.366 1.00 27.56 95 GLN A O 1
ATOM 752 N N . MET A 1 96 ? -55.363 35.608 -0.947 1.00 26.52 96 MET A N 1
ATOM 753 C CA . MET A 1 96 ? -54.484 36.041 -2.076 1.00 26.52 96 MET A CA 1
ATOM 754 C C . MET A 1 96 ? -53.047 36.279 -1.501 1.00 26.52 96 MET A C 1
ATOM 756 O O . MET A 1 96 ? -52.881 36.120 -0.297 1.00 26.52 96 MET A O 1
ATOM 760 N N . LEU A 1 97 ? -51.935 36.636 -2.175 1.00 24.53 97 LEU A N 1
ATOM 761 C CA . LEU A 1 97 ? -51.536 37.206 -3.493 1.00 24.53 97 LEU A CA 1
ATOM 762 C C . LEU A 1 97 ? -50.487 36.263 -4.173 1.00 24.53 97 LEU A C 1
ATOM 764 O O . LEU A 1 97 ? -50.049 35.318 -3.527 1.00 24.53 97 LEU A O 1
ATOM 768 N N . ASN A 1 98 ? -50.089 36.299 -5.460 1.00 24.45 98 ASN A N 1
ATOM 769 C CA . ASN A 1 98 ? -49.764 37.325 -6.486 1.00 24.45 98 ASN A CA 1
ATOM 770 C C . ASN A 1 98 ? -48.397 38.042 -6.293 1.00 24.45 98 ASN A C 1
ATOM 772 O O . ASN A 1 98 ? -48.104 38.480 -5.191 1.00 24.45 98 ASN A O 1
ATOM 776 N N . SER A 1 99 ? -47.543 38.279 -7.310 1.00 23.86 99 SER A N 1
ATOM 777 C CA . SER A 1 99 ? -47.498 37.828 -8.724 1.00 23.86 99 SER A CA 1
ATOM 778 C C . SER A 1 99 ? -46.167 38.245 -9.410 1.00 23.86 99 SER A C 1
ATOM 780 O O . SER A 1 99 ? -45.544 39.221 -8.996 1.00 23.86 99 SER A O 1
ATOM 782 N N . SER A 1 100 ? -45.856 37.588 -10.543 1.00 25.64 100 SER A N 1
ATOM 783 C CA . SER A 1 100 ? -45.017 38.016 -11.695 1.00 25.64 100 SER A CA 1
ATOM 784 C C . SER A 1 100 ? -43.498 37.763 -11.626 1.00 25.64 100 SER A C 1
ATOM 786 O O . SER A 1 100 ? -42.918 37.750 -10.551 1.00 25.64 100 SER A O 1
ATOM 788 N N . GLY A 1 101 ? -42.780 37.519 -12.734 1.00 23.41 101 GLY A N 1
ATOM 789 C CA . GLY A 1 101 ? -43.132 37.493 -14.168 1.00 23.41 101 GLY A CA 1
ATOM 790 C C . GLY A 1 101 ? -41.922 37.025 -15.022 1.00 23.41 101 GLY A C 1
ATOM 791 O O . GLY A 1 101 ? -40.846 36.852 -14.455 1.00 23.41 101 GLY A O 1
ATOM 792 N N . PRO A 1 102 ? -42.072 36.728 -16.333 1.00 36.38 102 PRO A N 1
ATOM 793 C CA . PRO A 1 102 ? -41.400 35.560 -16.937 1.00 36.38 102 PRO A CA 1
ATOM 794 C C . PRO A 1 102 ? -40.506 35.857 -18.175 1.00 36.38 102 PRO A C 1
ATOM 796 O O . PRO A 1 102 ? -40.168 37.008 -18.430 1.00 36.38 102 PRO A O 1
ATOM 799 N N . VAL A 1 103 ? -40.249 34.810 -18.993 1.00 23.52 103 VAL A N 1
ATOM 800 C CA . VAL A 1 103 ? -39.703 34.816 -20.387 1.00 23.52 103 VAL A CA 1
ATOM 801 C C . VAL A 1 103 ? -38.147 34.775 -20.436 1.00 23.52 103 VAL A C 1
ATOM 803 O O . VAL A 1 103 ? -37.495 35.370 -19.593 1.00 23.52 103 VAL A O 1
ATOM 806 N N . GLU A 1 104 ? -37.440 34.014 -21.295 1.00 27.28 104 GLU A N 1
ATOM 807 C CA . GLU A 1 104 ? -37.754 33.433 -22.619 1.00 27.28 104 GLU A CA 1
ATOM 808 C C . GLU A 1 104 ? -37.125 32.035 -22.870 1.00 27.28 104 GLU A C 1
ATOM 810 O O . GLU A 1 104 ? -36.058 31.715 -22.349 1.00 27.28 104 GLU A O 1
ATOM 815 N N . GLN A 1 105 ? -37.736 31.218 -23.742 1.00 25.59 105 GLN A N 1
ATOM 816 C CA . GLN A 1 105 ? -37.131 30.001 -24.318 1.00 25.59 105 GLN A CA 1
ATOM 817 C C . GLN A 1 105 ? -36.668 30.261 -25.760 1.00 25.59 105 GLN A C 1
ATOM 819 O O . GLN A 1 105 ? -37.439 30.813 -26.542 1.00 25.59 105 GLN A O 1
ATOM 824 N N . LYS A 1 106 ? -35.501 29.743 -26.177 1.00 25.70 106 LYS A N 1
ATOM 825 C CA . LYS A 1 106 ? -35.159 29.588 -27.608 1.00 25.70 106 LYS A CA 1
ATOM 826 C C . LYS A 1 106 ? -34.628 28.189 -27.931 1.00 25.70 106 LYS A C 1
ATOM 828 O O . LYS A 1 106 ? -33.587 27.768 -27.435 1.00 25.70 106 LYS A O 1
ATOM 833 N N . LYS A 1 107 ? -35.368 27.485 -28.794 1.00 22.84 107 LYS A N 1
ATOM 834 C CA . LYS A 1 107 ? -34.940 26.292 -29.546 1.00 22.84 107 LYS A CA 1
ATOM 835 C C . LYS A 1 107 ? -34.440 26.733 -30.926 1.00 22.84 107 LYS A C 1
ATOM 837 O O . LYS A 1 107 ? -35.038 27.631 -31.506 1.00 22.84 107 LYS A O 1
ATOM 842 N N . TYR A 1 108 ? -33.467 26.016 -31.484 1.00 21.48 108 TYR A N 1
ATOM 843 C CA . TYR A 1 108 ? -33.196 25.963 -32.929 1.00 21.48 108 TYR A CA 1
ATOM 844 C C . TYR A 1 108 ? -32.905 24.509 -33.347 1.00 21.48 108 TYR A C 1
ATOM 846 O O . TYR A 1 108 ? -32.545 23.689 -32.499 1.00 21.48 108 TYR A O 1
ATOM 854 N N . LEU A 1 109 ? -33.160 24.162 -34.616 1.00 20.84 109 LEU A N 1
ATOM 855 C CA . LEU A 1 109 ? -33.312 22.777 -35.100 1.00 20.84 109 LEU A CA 1
ATOM 856 C C . LEU A 1 109 ? -32.971 22.692 -36.612 1.00 20.84 109 LEU A C 1
ATOM 858 O O . LEU A 1 109 ? -33.426 23.561 -37.347 1.00 20.84 109 LEU A O 1
ATOM 862 N N . CYS A 1 110 ? -32.268 21.627 -37.056 1.00 20.44 110 CYS A N 1
ATOM 863 C CA . CYS A 1 110 ? -31.889 21.292 -38.463 1.00 20.44 110 CYS A CA 1
ATOM 864 C C . CYS A 1 110 ? -30.904 22.275 -39.162 1.00 20.44 110 CYS A C 1
ATOM 866 O O . CYS A 1 110 ? -30.807 23.419 -38.741 1.00 20.44 110 CYS A O 1
ATOM 868 N N . SER A 1 111 ? -30.081 21.942 -40.179 1.00 23.64 111 SER A N 1
ATOM 869 C CA . SER A 1 111 ? -29.907 20.794 -41.123 1.00 23.64 111 SER A CA 1
ATOM 870 C C . SER A 1 111 ? -28.467 20.829 -41.736 1.00 23.64 111 SER A C 1
ATOM 872 O O . SER A 1 111 ? -27.786 21.822 -41.502 1.00 23.64 111 SER A O 1
ATOM 874 N N . THR A 1 112 ? -27.914 19.927 -42.581 1.00 25.03 112 THR A N 1
ATOM 875 C CA . THR A 1 112 ? -28.070 18.478 -42.917 1.00 25.03 112 THR A CA 1
ATOM 876 C C . THR A 1 112 ? -26.972 18.080 -43.955 1.00 25.03 112 THR A C 1
ATOM 878 O O . THR A 1 112 ? -26.750 18.862 -44.870 1.00 25.03 112 THR A O 1
ATOM 881 N N . GLU A 1 113 ? -26.365 16.873 -43.860 1.00 25.42 113 GLU A N 1
ATOM 882 C CA . GLU A 1 113 ? -25.552 16.148 -44.902 1.00 25.42 113 GLU A CA 1
ATOM 883 C C . GLU A 1 113 ? -24.222 16.773 -45.424 1.00 25.42 113 GLU A C 1
ATOM 885 O O . GLU A 1 113 ? -24.013 17.972 -45.311 1.00 25.42 113 GLU A O 1
ATOM 890 N N . ASN A 1 114 ? -23.203 16.074 -45.970 1.00 27.88 114 ASN A N 1
ATOM 891 C CA . ASN A 1 114 ? -22.879 14.666 -46.335 1.00 27.88 114 ASN A CA 1
ATOM 892 C C . ASN A 1 114 ? -21.390 14.396 -45.943 1.00 27.88 114 ASN A C 1
ATOM 894 O O . ASN A 1 114 ? -20.663 15.344 -45.673 1.00 27.88 114 ASN A O 1
ATOM 898 N N . GLY A 1 115 ? -20.785 13.200 -45.922 1.00 24.39 115 GLY A N 1
ATOM 899 C CA . GLY A 1 115 ? -21.204 11.817 -46.182 1.00 24.39 115 GLY A CA 1
ATOM 900 C C . GLY A 1 115 ? -19.938 10.928 -46.237 1.00 24.39 115 GLY A C 1
ATOM 901 O O . GLY A 1 115 ? -18.993 11.260 -46.946 1.00 24.39 115 GLY A O 1
ATOM 902 N N . GLY A 1 116 ? -19.868 9.836 -45.464 1.00 24.88 116 GLY A N 1
ATOM 903 C CA . GLY A 1 116 ? -18.648 9.018 -45.331 1.00 24.88 116 GLY A CA 1
ATOM 904 C C . GLY A 1 116 ? -18.920 7.657 -44.687 1.00 24.88 116 GLY A C 1
ATOM 905 O O . GLY A 1 116 ? -19.217 7.572 -43.499 1.00 24.88 116 GLY A O 1
ATOM 906 N N . LEU A 1 117 ? -18.862 6.605 -45.503 1.00 33.34 117 LEU A N 1
ATOM 907 C CA . LEU A 1 117 ? -19.334 5.243 -45.231 1.00 33.34 117 LEU A CA 1
ATOM 908 C C . LEU A 1 117 ? -18.705 4.601 -43.969 1.00 33.34 117 LEU A C 1
ATOM 910 O O . LEU A 1 117 ? -17.494 4.402 -43.918 1.00 33.34 117 LEU A O 1
ATOM 914 N N . ILE A 1 118 ? -19.527 4.199 -42.988 1.00 35.19 118 ILE A N 1
ATOM 915 C CA . ILE A 1 118 ? -19.110 3.350 -41.852 1.00 35.19 118 ILE A CA 1
ATOM 916 C C . ILE A 1 118 ? -19.847 2.007 -41.930 1.00 35.19 118 ILE A C 1
ATOM 918 O O . ILE A 1 118 ? -21.067 1.961 -42.081 1.00 35.19 118 ILE A O 1
ATOM 922 N N . ASP A 1 119 ? -19.096 0.910 -41.823 1.00 33.00 119 ASP A N 1
ATOM 923 C CA . ASP A 1 119 ? -19.605 -0.460 -41.934 1.00 33.00 119 ASP A CA 1
ATOM 924 C C . ASP A 1 119 ? -20.536 -0.830 -40.758 1.00 33.00 119 ASP A C 1
ATOM 926 O O . ASP A 1 119 ? -20.165 -0.786 -39.582 1.00 33.00 119 ASP A O 1
ATOM 930 N N . HIS A 1 120 ? -21.770 -1.223 -41.080 1.00 34.72 120 HIS A N 1
ATOM 931 C CA . HIS A 1 120 ? -22.847 -1.459 -40.117 1.00 34.72 120 HIS A CA 1
ATOM 932 C C . HIS A 1 120 ? -22.823 -2.843 -39.431 1.00 34.72 120 HIS A C 1
ATOM 934 O O . HIS A 1 120 ? -23.784 -3.205 -38.745 1.00 34.72 120 HIS A O 1
ATOM 940 N N . ARG A 1 121 ? -21.750 -3.639 -39.560 1.00 34.12 121 ARG A N 1
ATOM 941 C CA . ARG A 1 121 ? -21.712 -5.023 -39.034 1.00 34.12 121 ARG A CA 1
ATOM 942 C C . ARG A 1 121 ? -21.376 -5.224 -37.548 1.00 34.12 121 ARG A C 1
ATOM 944 O O . ARG A 1 121 ? -21.524 -6.347 -37.069 1.00 34.12 121 ARG A O 1
ATOM 951 N N . VAL A 1 122 ? -21.026 -4.191 -36.773 1.00 34.59 122 VAL A N 1
ATOM 952 C CA . VAL A 1 122 ? -20.653 -4.336 -35.338 1.00 34.59 122 VAL A CA 1
ATOM 953 C C . VAL A 1 122 ? -21.692 -3.722 -34.383 1.00 34.59 122 VAL A C 1
ATOM 955 O O . VAL A 1 122 ? -21.373 -2.939 -33.490 1.00 34.59 122 VAL A O 1
ATOM 958 N N . LEU A 1 123 ? -22.976 -4.070 -34.551 1.00 36.62 123 LEU A N 1
ATOM 959 C CA . LEU A 1 123 ? -24.055 -3.514 -33.713 1.00 36.62 123 LEU A CA 1
ATOM 960 C C . LEU A 1 123 ? -25.107 -4.535 -33.242 1.00 36.62 123 LEU A C 1
ATOM 962 O O . LEU A 1 123 ? -26.305 -4.261 -33.218 1.00 36.62 123 LEU A O 1
ATOM 966 N N . LYS A 1 124 ? -24.653 -5.710 -32.777 1.00 38.41 124 LYS A N 1
ATOM 967 C CA . LYS A 1 124 ? -25.508 -6.700 -32.090 1.00 38.41 124 LYS A CA 1
ATOM 968 C C . LYS A 1 124 ? -24.822 -7.431 -30.921 1.00 38.41 124 LYS A C 1
ATOM 970 O O . LYS A 1 124 ? -24.719 -8.647 -30.931 1.00 38.41 124 LYS A O 1
ATOM 975 N N . GLN A 1 125 ? -24.432 -6.691 -29.872 1.00 35.09 125 GLN A N 1
ATOM 976 C CA . GLN A 1 125 ? -24.465 -7.200 -28.475 1.00 35.09 125 GLN A CA 1
ATOM 977 C C . GLN A 1 125 ? -24.372 -6.127 -27.359 1.00 35.09 125 GLN A C 1
ATOM 979 O O . GLN A 1 125 ? -24.162 -6.446 -26.194 1.00 35.09 125 GLN A O 1
ATOM 984 N N . LYS A 1 126 ? -24.641 -4.841 -27.648 1.00 40.28 126 LYS A N 1
ATOM 985 C CA . LYS A 1 126 ? -24.700 -3.763 -26.630 1.00 40.28 126 LYS A CA 1
ATOM 986 C C . LYS A 1 126 ? -26.054 -3.684 -25.889 1.00 40.28 126 LYS A C 1
ATOM 988 O O . LYS A 1 126 ? -26.553 -2.597 -25.599 1.00 40.28 126 LYS A O 1
ATOM 993 N N . LYS A 1 127 ? -26.671 -4.835 -25.600 1.00 41.53 127 LYS A N 1
ATOM 994 C CA . LYS A 1 127 ? -27.891 -4.981 -24.785 1.00 41.53 127 LYS A CA 1
ATOM 995 C C . LYS A 1 127 ? -27.755 -6.255 -23.937 1.00 41.53 127 LYS A C 1
ATOM 997 O O . LYS A 1 127 ? -27.590 -7.321 -24.513 1.00 41.53 127 LYS A O 1
ATOM 1002 N N . ASN A 1 128 ? -27.849 -6.098 -22.609 1.00 35.12 128 ASN A N 1
ATOM 1003 C CA . ASN A 1 128 ? -27.746 -7.110 -21.528 1.00 35.12 128 ASN A CA 1
ATOM 1004 C C . ASN A 1 128 ? -26.447 -7.169 -20.691 1.00 35.12 128 ASN A C 1
ATOM 1006 O O . ASN A 1 128 ? -26.119 -8.211 -20.138 1.00 35.12 128 ASN A O 1
ATOM 1010 N N . LEU A 1 129 ? -25.785 -6.026 -20.465 1.00 34.19 129 LEU A N 1
ATOM 1011 C CA . LEU A 1 129 ? -24.984 -5.823 -19.241 1.00 34.19 129 LEU A CA 1
ATOM 1012 C C . LEU A 1 129 ? -25.117 -4.382 -18.707 1.00 34.19 129 LEU A C 1
ATOM 1014 O O . LEU A 1 129 ? -24.156 -3.629 -18.585 1.00 34.19 129 LEU A O 1
ATOM 1018 N N . LYS A 1 130 ? -26.364 -3.975 -18.435 1.00 38.06 130 LYS A N 1
ATOM 1019 C CA . LYS A 1 130 ? -26.733 -2.667 -17.859 1.00 38.06 130 LYS A CA 1
ATOM 1020 C C . LYS A 1 130 ? -27.685 -2.812 -16.654 1.00 38.06 130 LYS A C 1
ATOM 1022 O O . LYS A 1 130 ? -28.659 -2.074 -16.569 1.00 38.06 130 LYS A O 1
ATOM 1027 N N . SER A 1 131 ? -27.418 -3.735 -15.723 1.00 34.72 131 SER A N 1
ATOM 1028 C CA . SER A 1 131 ? -28.165 -3.807 -14.445 1.00 34.72 131 SER A CA 1
ATOM 1029 C C . SER A 1 131 ? -27.523 -4.681 -13.347 1.00 34.72 131 SER A C 1
ATOM 1031 O O . SER A 1 131 ? -28.240 -5.407 -12.668 1.00 34.72 131 SER A O 1
ATOM 1033 N N . PHE A 1 132 ? -26.197 -4.639 -13.149 1.00 34.34 132 PHE A N 1
ATOM 1034 C CA . PHE A 1 132 ? -25.579 -5.245 -11.944 1.00 34.34 132 PHE A CA 1
ATOM 1035 C C . PHE A 1 132 ? -24.690 -4.311 -11.114 1.00 34.34 132 PHE A C 1
ATOM 1037 O O . PHE A 1 132 ? -24.395 -4.613 -9.965 1.00 34.34 132 PHE A O 1
ATOM 1044 N N . PHE A 1 133 ? -24.381 -3.117 -11.626 1.00 36.56 133 PHE A N 1
ATOM 1045 C CA . PHE A 1 133 ? -24.119 -1.971 -10.761 1.00 36.56 133 PHE A CA 1
ATOM 1046 C C . PHE A 1 133 ? -25.440 -1.239 -10.543 1.00 36.56 133 PHE A C 1
ATOM 1048 O O . PHE A 1 133 ? -25.887 -0.469 -11.400 1.00 36.56 133 PHE A O 1
ATOM 1055 N N . ALA A 1 134 ? -26.072 -1.493 -9.396 1.00 33.00 134 ALA A N 1
ATOM 1056 C CA . ALA A 1 134 ? -27.046 -0.559 -8.858 1.00 33.00 134 ALA A CA 1
ATOM 1057 C C . ALA A 1 134 ? -26.342 0.799 -8.723 1.00 33.00 134 ALA A C 1
ATOM 1059 O O . ALA A 1 134 ? -25.292 0.903 -8.088 1.00 33.00 134 ALA A O 1
ATOM 1060 N N . ARG A 1 135 ? -26.880 1.836 -9.374 1.00 35.59 135 ARG A N 1
ATOM 1061 C CA . ARG A 1 135 ? -26.336 3.193 -9.257 1.00 35.59 135 ARG A CA 1
ATOM 1062 C C . ARG A 1 135 ? -26.752 3.760 -7.907 1.00 35.59 135 ARG A C 1
ATOM 1064 O O . ARG A 1 135 ? -27.738 4.488 -7.816 1.00 35.59 135 ARG A O 1
ATOM 1071 N N . TYR A 1 136 ? -26.017 3.397 -6.864 1.00 37.44 136 TYR A N 1
ATOM 1072 C CA . TYR A 1 136 ? -26.104 4.091 -5.589 1.00 37.44 136 TYR A CA 1
ATOM 1073 C C . TYR A 1 136 ? -25.804 5.573 -5.834 1.00 37.44 136 TYR A C 1
ATOM 1075 O O . TYR A 1 136 ? -24.840 5.910 -6.525 1.00 37.44 136 TYR A O 1
ATOM 1083 N N . LYS A 1 137 ? -26.654 6.460 -5.304 1.00 39.03 137 LYS A N 1
ATOM 1084 C CA . LYS A 1 137 ? -26.336 7.890 -5.251 1.00 39.03 137 LYS A CA 1
ATOM 1085 C C . LYS A 1 137 ? -25.030 8.026 -4.470 1.00 39.03 137 LYS A C 1
ATOM 1087 O O . LYS A 1 137 ? -24.946 7.538 -3.347 1.00 39.03 137 LYS A O 1
ATOM 1092 N N . THR A 1 138 ? -24.030 8.657 -5.070 1.00 45.94 138 THR A N 1
ATOM 1093 C CA . THR A 1 138 ? -22.744 8.940 -4.429 1.00 45.94 138 THR A CA 1
ATOM 1094 C C . THR A 1 138 ? -22.977 9.849 -3.225 1.00 45.94 138 THR A C 1
ATOM 1096 O O . THR A 1 138 ? -23.349 11.012 -3.397 1.00 45.94 138 THR A O 1
ATOM 1099 N N . LEU A 1 139 ? -22.784 9.329 -2.011 1.00 60.25 139 LEU A N 1
ATOM 1100 C CA . LEU A 1 139 ? -22.723 10.169 -0.818 1.00 60.25 139 LEU A CA 1
ATOM 1101 C C . LEU A 1 139 ? -21.385 10.909 -0.832 1.00 60.25 139 LEU A C 1
ATOM 1103 O O . LEU A 1 139 ? -20.333 10.286 -0.974 1.00 60.25 139 LEU A O 1
ATOM 1107 N N . GLN A 1 140 ? -21.426 12.231 -0.669 1.00 59.38 140 GLN A N 1
ATOM 1108 C CA . GLN A 1 140 ? -20.206 13.006 -0.471 1.00 59.38 140 GLN A CA 1
ATOM 1109 C C . GLN A 1 140 ? -19.580 12.655 0.880 1.00 59.38 140 GLN A C 1
ATOM 1111 O O . GLN A 1 140 ? -20.282 12.461 1.873 1.00 59.38 140 GLN A O 1
ATOM 1116 N N . TRP A 1 141 ? -18.250 12.570 0.909 1.00 64.88 141 TRP A N 1
ATOM 1117 C CA . TRP A 1 141 ? -17.496 12.252 2.116 1.00 64.88 141 TRP A CA 1
ATOM 1118 C C . TRP A 1 141 ? -17.597 13.402 3.128 1.00 64.88 141 TRP A C 1
ATOM 1120 O O . TRP A 1 141 ? -16.932 14.429 2.980 1.00 64.88 141 TRP A O 1
ATOM 1130 N N . THR A 1 142 ? -18.405 13.233 4.173 1.00 62.88 142 THR A N 1
ATOM 1131 C CA . THR A 1 142 ? -18.443 14.147 5.320 1.00 62.88 142 THR A CA 1
ATOM 1132 C C . THR A 1 142 ? -17.202 13.984 6.199 1.00 62.88 142 THR A C 1
ATOM 1134 O O . THR A 1 142 ? -16.599 12.914 6.268 1.00 62.88 142 THR A O 1
ATOM 1137 N N . SER A 1 143 ? -16.803 15.048 6.902 1.00 60.12 143 SER A N 1
ATOM 1138 C CA . SER A 1 143 ? -15.640 15.038 7.808 1.00 60.12 143 SER A CA 1
ATOM 1139 C C . SER A 1 143 ? -15.749 13.985 8.922 1.00 60.12 143 SER A C 1
ATOM 1141 O O . SER A 1 143 ? -14.732 13.515 9.429 1.00 60.12 143 SER A O 1
ATOM 1143 N N . SER A 1 144 ? -16.979 13.615 9.283 1.00 67.69 144 SER A N 1
ATOM 1144 C CA . SER A 1 144 ? -17.338 12.487 10.138 1.00 67.69 144 SER A CA 1
ATOM 1145 C C . SER A 1 144 ? -17.754 11.274 9.296 1.00 67.69 144 SER A C 1
ATOM 1147 O O . SER A 1 144 ? -18.496 11.404 8.321 1.00 67.69 144 SER A O 1
ATOM 1149 N N . TYR A 1 145 ? -17.303 10.089 9.708 1.00 83.50 145 TYR A N 1
ATOM 1150 C CA . TYR A 1 145 ? -17.695 8.796 9.147 1.00 83.50 145 TYR A CA 1
ATOM 1151 C C . TYR A 1 145 ? -18.500 8.026 10.195 1.00 83.50 145 TYR A C 1
ATOM 1153 O O . TYR A 1 145 ? -18.032 7.854 11.321 1.00 83.50 145 TYR A O 1
ATOM 1161 N N . ALA A 1 146 ? -19.699 7.577 9.829 1.00 86.69 146 ALA A N 1
ATOM 1162 C CA . ALA A 1 146 ? -20.488 6.660 10.644 1.00 86.69 146 ALA A CA 1
ATOM 1163 C C . ALA A 1 146 ? -20.058 5.219 10.342 1.00 86.69 146 ALA A C 1
ATOM 1165 O O . ALA A 1 146 ? -19.854 4.867 9.180 1.00 86.69 146 ALA A O 1
ATOM 1166 N N . LEU A 1 147 ? -19.917 4.391 11.379 1.00 89.50 147 LEU A N 1
ATOM 1167 C CA . LEU A 1 147 ? -19.627 2.970 11.198 1.00 89.50 147 LEU A CA 1
ATOM 1168 C C . LEU A 1 147 ? -20.820 2.251 10.547 1.00 89.50 147 LEU A C 1
ATOM 1170 O O . LEU A 1 147 ? -21.964 2.612 10.827 1.00 89.50 147 LEU A O 1
ATOM 1174 N N . PRO A 1 148 ? -20.575 1.231 9.705 1.00 90.25 148 PRO A N 1
ATOM 1175 C CA . PRO A 1 148 ? -21.636 0.377 9.194 1.00 90.25 148 PRO A CA 1
ATOM 1176 C C . PRO A 1 148 ? -22.204 -0.515 10.301 1.00 90.25 148 PRO A C 1
ATOM 1178 O O . PRO A 1 148 ? -21.484 -0.906 11.221 1.00 90.25 148 PRO A O 1
ATOM 1181 N N . ASP A 1 149 ? -23.461 -0.926 10.143 1.00 86.81 149 ASP A N 1
ATOM 1182 C CA . ASP A 1 149 ? -24.043 -1.991 10.955 1.00 86.81 149 ASP A CA 1
ATOM 1183 C C . ASP A 1 149 ? -23.273 -3.300 10.717 1.00 86.81 149 ASP A C 1
ATOM 1185 O O . ASP A 1 149 ? -23.257 -3.850 9.608 1.00 86.81 149 ASP A O 1
ATOM 1189 N N . PHE A 1 150 ? -22.597 -3.794 11.755 1.00 90.44 150 PHE A N 1
ATOM 1190 C CA . PHE A 1 150 ? -21.908 -5.080 11.705 1.00 90.44 150 PHE A CA 1
ATOM 1191 C C . PHE A 1 150 ? -22.905 -6.244 11.870 1.00 90.44 150 PHE A C 1
ATOM 1193 O O . PHE A 1 150 ? -23.966 -6.072 12.477 1.00 90.44 150 PHE A O 1
ATOM 1200 N N . PRO A 1 151 ? -22.577 -7.457 11.383 1.00 87.44 151 PRO A N 1
ATOM 1201 C CA . PRO A 1 151 ? -23.365 -8.658 11.652 1.00 87.44 151 PRO A CA 1
ATOM 1202 C C . PRO A 1 151 ? -23.587 -8.890 13.145 1.00 87.44 151 PRO A C 1
ATOM 1204 O O . PRO A 1 151 ? -22.719 -8.573 13.957 1.00 87.44 151 PRO A O 1
ATOM 1207 N N . TYR A 1 152 ? -24.715 -9.511 13.495 1.00 85.44 152 TYR A N 1
ATOM 1208 C CA . TYR A 1 152 ? -25.105 -9.746 14.888 1.00 85.44 152 TYR A CA 1
ATOM 1209 C C . TYR A 1 152 ? -24.011 -10.432 15.723 1.00 85.44 152 TYR A C 1
ATOM 1211 O O . TYR A 1 152 ? -23.747 -10.006 16.840 1.00 85.44 152 TYR A O 1
ATOM 1219 N N . ASP A 1 153 ? -23.311 -11.430 15.178 1.00 83.25 153 ASP A N 1
ATOM 1220 C CA . ASP A 1 153 ? -22.255 -12.143 15.906 1.00 83.25 153 ASP A CA 1
ATOM 1221 C C . ASP A 1 153 ? -20.995 -11.287 16.136 1.00 83.25 153 ASP A C 1
ATOM 1223 O O . ASP A 1 153 ? -20.373 -11.364 17.195 1.00 83.25 153 ASP A O 1
ATOM 1227 N N . VAL A 1 154 ? -20.655 -10.407 15.190 1.00 88.56 154 VAL A N 1
ATOM 1228 C CA . VAL A 1 154 ? -19.616 -9.382 15.375 1.00 88.56 154 VAL A CA 1
ATOM 1229 C C . VAL A 1 154 ? -20.070 -8.350 16.415 1.00 88.56 154 VAL A C 1
ATOM 1231 O O . VAL A 1 154 ? -19.290 -7.999 17.298 1.00 88.56 154 VAL A O 1
ATOM 1234 N N . MET A 1 155 ? -21.332 -7.911 16.368 1.00 87.62 155 MET A N 1
ATOM 1235 C CA . MET A 1 155 ? -21.913 -6.977 17.341 1.00 87.62 155 MET A CA 1
ATOM 1236 C C . MET A 1 155 ? -21.935 -7.552 18.762 1.00 87.62 155 MET A C 1
ATOM 1238 O O . MET A 1 155 ? -21.601 -6.825 19.693 1.00 87.62 155 MET A O 1
ATOM 1242 N N . CYS A 1 156 ? -22.250 -8.839 18.946 1.00 85.12 156 CYS A N 1
ATOM 1243 C CA . CYS A 1 156 ? -22.168 -9.512 20.246 1.00 85.12 156 CYS A CA 1
ATOM 1244 C C . CYS A 1 156 ? -20.753 -9.442 20.827 1.00 85.12 156 CYS A C 1
ATOM 1246 O O . CYS A 1 156 ? -20.578 -9.001 21.958 1.00 85.12 156 CYS A O 1
ATOM 1248 N N . ILE A 1 157 ? -19.731 -9.792 20.041 1.00 86.25 157 ILE A N 1
ATOM 1249 C CA . ILE A 1 157 ? -18.331 -9.773 20.497 1.00 86.25 157 ILE A CA 1
ATOM 1250 C C . ILE A 1 157 ? -17.873 -8.344 20.828 1.00 86.25 157 ILE A C 1
ATOM 1252 O O . ILE A 1 157 ? -17.185 -8.130 21.829 1.00 86.25 157 ILE A O 1
ATOM 1256 N N . LEU A 1 158 ? -18.296 -7.359 20.027 1.00 87.44 158 LEU A N 1
ATOM 1257 C CA . LEU A 1 158 ? -18.012 -5.945 20.274 1.00 87.44 158 LEU A CA 1
ATOM 1258 C C . LEU A 1 158 ? -18.728 -5.408 21.528 1.00 87.44 158 LEU A C 1
ATOM 1260 O O . LEU A 1 158 ? -18.139 -4.632 22.280 1.00 87.44 158 LEU A O 1
ATOM 1264 N N . ALA A 1 159 ? -19.964 -5.843 21.790 1.00 86.19 159 ALA A N 1
ATOM 1265 C CA . ALA A 1 159 ? -20.732 -5.490 22.986 1.00 86.19 159 ALA A CA 1
ATOM 1266 C C . ALA A 1 159 ? -20.183 -6.158 24.260 1.00 86.19 159 ALA A C 1
ATOM 1268 O O . ALA A 1 159 ? -20.137 -5.529 25.317 1.00 86.19 159 ALA A O 1
ATOM 1269 N N . GLU A 1 160 ? -19.702 -7.399 24.152 1.00 86.50 160 GLU A N 1
ATOM 1270 C CA . GLU A 1 160 ? -19.017 -8.135 25.223 1.00 86.50 160 GLU A CA 1
ATOM 1271 C C . GLU A 1 160 ? -17.615 -7.582 25.544 1.00 86.50 160 GLU A C 1
ATOM 1273 O O . GLU A 1 160 ? -17.000 -8.023 26.515 1.00 86.50 160 GLU A O 1
ATOM 1278 N N . LYS A 1 161 ? -17.102 -6.627 24.749 1.00 84.06 161 LYS A N 1
ATOM 1279 C CA . LYS A 1 161 ? -15.764 -6.013 24.879 1.00 84.06 161 LYS A CA 1
ATOM 1280 C C . LYS A 1 161 ? -14.614 -7.029 24.912 1.00 84.06 161 LYS A C 1
ATOM 1282 O O . LYS A 1 161 ? -13.571 -6.781 25.510 1.00 84.06 161 LYS A O 1
ATOM 1287 N N . LYS A 1 162 ? -14.792 -8.188 24.274 1.00 80.94 162 LYS A N 1
ATOM 1288 C CA . LYS A 1 162 ? -13.740 -9.205 24.161 1.00 80.94 162 LYS A CA 1
ATOM 1289 C C . LYS A 1 162 ? -12.800 -8.839 23.019 1.00 80.94 162 LYS A C 1
ATOM 1291 O O . LYS A 1 162 ? -13.260 -8.483 21.934 1.00 80.94 162 LYS A O 1
ATOM 1296 N N . CYS A 1 163 ? -11.491 -8.988 23.229 1.00 78.50 163 CYS A N 1
ATOM 1297 C CA . CYS A 1 163 ? -10.510 -8.815 22.160 1.00 78.50 163 CYS A CA 1
ATOM 1298 C C . CYS A 1 163 ? -10.849 -9.771 20.992 1.00 78.50 163 CYS A C 1
ATOM 1300 O O . CYS A 1 163 ? -10.870 -10.991 21.192 1.00 78.50 163 CYS A O 1
ATOM 1302 N N . PRO A 1 164 ? -11.166 -9.258 19.786 1.00 85.19 164 PRO A N 1
ATOM 1303 C CA . PRO A 1 164 ? -11.660 -10.084 18.689 1.00 85.19 164 PRO A CA 1
ATOM 1304 C C . PRO A 1 164 ? -10.572 -11.036 18.193 1.00 85.19 164 PRO A C 1
ATOM 1306 O O . PRO A 1 164 ? -9.409 -10.652 18.091 1.00 85.19 164 PRO A O 1
ATOM 1309 N N . ASP A 1 165 ? -10.929 -12.266 17.823 1.00 86.62 165 ASP A N 1
ATOM 1310 C CA . ASP A 1 165 ? -9.974 -13.229 17.263 1.00 86.62 165 ASP A CA 1
ATOM 1311 C C . ASP A 1 165 ? -9.526 -12.853 15.829 1.00 86.62 165 ASP A C 1
ATOM 1313 O O . ASP A 1 165 ? -9.841 -11.784 15.300 1.00 86.62 165 ASP A O 1
ATOM 1317 N N . HIS A 1 166 ? -8.731 -13.698 15.166 1.00 85.88 166 HIS A N 1
ATOM 1318 C CA . HIS A 1 166 ? -8.294 -13.409 13.794 1.00 85.88 166 HIS A CA 1
ATOM 1319 C C . HIS A 1 166 ? -9.457 -13.367 12.779 1.00 85.88 166 HIS A C 1
ATOM 1321 O O . HIS A 1 166 ? -9.454 -12.522 11.885 1.00 85.88 166 HIS A O 1
ATOM 1327 N N . SER A 1 167 ? -10.463 -14.231 12.936 1.00 86.62 167 SER A N 1
ATOM 1328 C CA . SER A 1 167 ? -11.632 -14.331 12.053 1.00 86.62 167 SER A CA 1
ATOM 1329 C C . SER A 1 167 ? -12.549 -13.112 12.192 1.00 86.62 167 SER A C 1
ATOM 1331 O O . SER A 1 167 ? -12.959 -12.506 11.202 1.00 86.62 167 SER A O 1
ATOM 1333 N N . VAL A 1 168 ? -12.816 -12.685 13.426 1.00 88.81 168 VAL A N 1
ATOM 1334 C CA . VAL A 1 168 ? -13.636 -11.507 13.735 1.00 88.81 168 VAL A CA 1
ATOM 1335 C C . VAL A 1 168 ? -12.936 -10.227 13.277 1.00 88.81 168 VAL A C 1
ATOM 1337 O O . VAL A 1 168 ? -13.571 -9.392 12.633 1.00 88.81 168 VAL A O 1
ATOM 1340 N N . ARG A 1 169 ? -11.616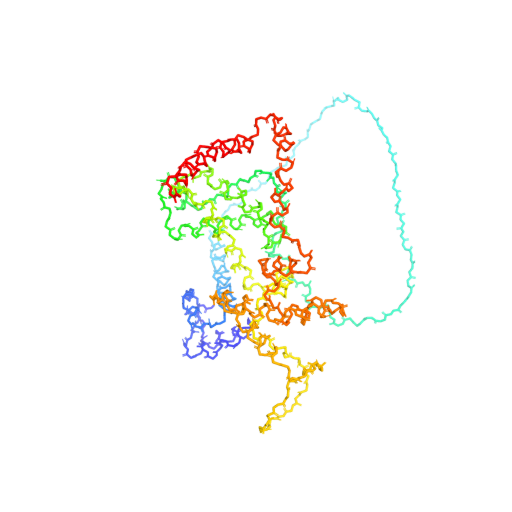 -10.093 13.497 1.00 91.38 169 ARG A N 1
ATOM 1341 C CA . ARG A 1 169 ? -10.826 -8.971 12.949 1.00 91.38 169 ARG A CA 1
ATOM 1342 C C . ARG A 1 169 ? -10.906 -8.900 11.421 1.00 91.38 169 ARG A C 1
ATOM 1344 O O . ARG A 1 169 ? -11.056 -7.804 10.884 1.00 91.38 169 ARG A O 1
ATOM 1351 N N . ILE A 1 170 ? -10.831 -10.040 10.720 1.00 88.94 170 ILE A N 1
ATOM 1352 C CA . ILE A 1 170 ? -11.034 -10.082 9.262 1.00 88.94 170 ILE A CA 1
ATOM 1353 C C . ILE A 1 170 ? -12.425 -9.550 8.922 1.00 88.94 170 ILE A C 1
ATOM 1355 O O . ILE A 1 170 ? -12.516 -8.606 8.143 1.00 88.94 170 ILE A O 1
ATOM 1359 N N . ARG A 1 171 ? -13.489 -10.079 9.537 1.00 92.06 171 ARG A N 1
ATOM 1360 C CA . ARG A 1 171 ? -14.867 -9.685 9.209 1.00 92.06 171 ARG A CA 1
ATOM 1361 C C . ARG A 1 171 ? -15.137 -8.200 9.466 1.00 92.06 171 ARG A C 1
ATOM 1363 O O . ARG A 1 171 ? -15.673 -7.540 8.583 1.00 92.06 171 ARG A O 1
ATOM 1370 N N . ILE A 1 172 ? -14.668 -7.622 10.575 1.00 93.44 172 ILE A N 1
ATOM 1371 C CA . ILE A 1 172 ? -14.743 -6.164 10.816 1.00 93.44 172 ILE A CA 1
ATOM 1372 C C . ILE A 1 172 ? -14.110 -5.383 9.647 1.00 93.44 172 ILE A C 1
ATOM 1374 O O . ILE A 1 172 ? -14.721 -4.465 9.102 1.00 93.44 172 ILE A O 1
ATOM 1378 N N . ILE A 1 173 ? -12.916 -5.785 9.197 1.00 95.44 173 ILE A N 1
ATOM 1379 C CA . ILE A 1 173 ? -12.227 -5.167 8.052 1.00 95.44 173 ILE A CA 1
ATOM 1380 C C . ILE A 1 173 ? -12.986 -5.359 6.728 1.00 95.44 173 ILE A C 1
ATOM 1382 O O . ILE A 1 173 ? -12.949 -4.467 5.880 1.00 95.44 173 ILE A O 1
ATOM 1386 N N . GLU A 1 174 ? -13.673 -6.485 6.527 1.00 92.94 174 GLU A N 1
ATOM 1387 C CA . GLU A 1 174 ? -14.506 -6.724 5.342 1.00 92.94 174 GLU A CA 1
ATOM 1388 C C . GLU A 1 174 ? -15.707 -5.778 5.287 1.00 92.94 174 GLU A C 1
ATOM 1390 O O . GLU A 1 174 ? -15.935 -5.159 4.247 1.00 92.94 174 GLU A O 1
ATOM 1395 N N . PHE A 1 175 ? -16.417 -5.602 6.405 1.00 93.94 175 PHE A N 1
ATOM 1396 C CA . PHE A 1 175 ? -17.559 -4.689 6.496 1.00 93.94 175 PHE A CA 1
ATOM 1397 C C . PHE A 1 175 ? -17.143 -3.225 6.325 1.00 93.94 175 PHE A C 1
ATOM 1399 O O . PHE A 1 175 ? -17.745 -2.514 5.520 1.00 93.94 175 PHE A O 1
ATOM 1406 N N . LEU A 1 176 ? -16.054 -2.794 6.974 1.00 94.62 176 LEU A N 1
ATOM 1407 C CA . LEU A 1 176 ? -15.491 -1.453 6.772 1.00 94.62 176 LEU A CA 1
ATOM 1408 C C . LEU A 1 176 ? -15.054 -1.228 5.320 1.00 94.62 176 LEU A C 1
ATOM 1410 O O . LEU A 1 176 ? -15.341 -0.185 4.738 1.00 94.62 176 LEU A O 1
ATOM 1414 N N . GLN A 1 177 ? -14.387 -2.204 4.695 1.00 94.19 177 GLN A N 1
ATOM 1415 C CA . GLN A 1 177 ? -13.980 -2.086 3.296 1.00 94.19 177 GLN A CA 1
ATOM 1416 C C . GLN A 1 177 ? -15.185 -2.016 2.354 1.00 94.19 177 GLN A C 1
ATOM 1418 O O . GLN A 1 177 ? -15.144 -1.239 1.398 1.00 94.19 177 GLN A O 1
ATOM 1423 N N . ALA A 1 178 ? -16.227 -2.819 2.583 1.00 90.44 178 ALA A N 1
ATOM 1424 C CA . ALA A 1 178 ? -17.443 -2.796 1.778 1.00 90.44 178 ALA A CA 1
ATOM 1425 C C . ALA A 1 178 ? -18.153 -1.441 1.901 1.00 90.44 178 ALA A C 1
ATOM 1427 O O . ALA A 1 178 ? -18.453 -0.813 0.885 1.00 90.44 178 ALA A O 1
ATOM 1428 N N . ASP A 1 179 ? -18.336 -0.946 3.125 1.00 91.75 179 ASP A N 1
ATOM 1429 C CA . ASP A 1 179 ? -18.975 0.341 3.381 1.00 91.75 179 ASP A CA 1
ATOM 1430 C C . ASP A 1 179 ? -18.201 1.519 2.772 1.00 91.75 179 ASP A C 1
ATOM 1432 O O . ASP A 1 179 ? -18.780 2.324 2.042 1.00 91.75 179 ASP A O 1
ATOM 1436 N N . MET A 1 180 ? -16.872 1.552 2.936 1.00 91.00 180 MET A N 1
ATOM 1437 C CA . MET A 1 180 ? -16.015 2.574 2.329 1.00 91.00 180 MET A CA 1
ATOM 1438 C C . MET A 1 180 ? -16.219 2.719 0.813 1.00 91.00 180 MET A C 1
ATOM 1440 O O . MET A 1 180 ? -16.102 3.833 0.305 1.00 91.00 180 MET A O 1
ATOM 1444 N N . THR A 1 181 ? -16.545 1.647 0.072 1.00 88.06 181 THR A N 1
ATOM 1445 C CA . THR A 1 181 ? -16.753 1.751 -1.389 1.00 88.06 181 THR A CA 1
ATOM 1446 C C . THR A 1 181 ? -17.918 2.658 -1.788 1.00 88.06 181 THR A C 1
ATOM 1448 O O . THR A 1 181 ? -17.865 3.245 -2.870 1.00 88.06 181 THR A O 1
ATOM 1451 N N . LYS A 1 182 ? -18.909 2.865 -0.906 1.00 87.00 182 LYS A N 1
ATOM 1452 C CA . LYS A 1 182 ? -20.058 3.762 -1.135 1.00 87.00 182 LYS A CA 1
ATOM 1453 C C . LYS A 1 182 ? -19.634 5.215 -1.398 1.00 87.00 182 LYS A C 1
ATOM 1455 O O . LYS A 1 182 ? -20.314 5.924 -2.136 1.00 87.00 182 LYS A O 1
ATOM 1460 N N . TYR A 1 183 ? -18.503 5.637 -0.827 1.00 83.31 183 TYR A N 1
ATOM 1461 C CA . TYR A 1 183 ? -18.002 7.018 -0.855 1.00 83.31 183 TYR A CA 1
ATOM 1462 C C . TYR A 1 183 ? -16.808 7.232 -1.799 1.00 83.31 183 TYR A C 1
ATOM 1464 O O . TYR A 1 183 ? -16.227 8.314 -1.825 1.00 83.31 183 TYR A O 1
ATOM 1472 N N . LEU A 1 184 ? -16.380 6.199 -2.534 1.00 82.31 184 LEU A N 1
ATOM 1473 C CA . LEU A 1 184 ? -15.176 6.255 -3.376 1.00 82.31 184 LEU A CA 1
ATOM 1474 C C . LEU A 1 184 ? -15.466 6.538 -4.857 1.00 82.31 184 LEU A C 1
ATOM 1476 O O . LEU A 1 184 ? -14.541 6.497 -5.661 1.00 82.31 184 LEU A O 1
ATOM 1480 N N . GLU A 1 185 ? -16.719 6.803 -5.239 1.00 76.50 185 GLU A N 1
ATOM 1481 C CA . GLU A 1 185 ? -17.115 7.109 -6.631 1.00 76.50 185 GLU A CA 1
ATOM 1482 C C . GLU A 1 185 ? -16.658 6.039 -7.653 1.00 76.50 185 GLU A C 1
ATOM 1484 O O . GLU A 1 185 ? -16.322 6.333 -8.797 1.00 76.50 185 GLU A O 1
ATOM 1489 N N . GLY A 1 186 ? -16.614 4.769 -7.230 1.00 72.12 186 GLY A N 1
ATOM 1490 C CA . GLY A 1 186 ? -16.106 3.647 -8.033 1.00 72.12 186 GLY A CA 1
ATOM 1491 C C . GLY A 1 186 ? -14.584 3.441 -7.977 1.00 72.12 186 GLY A C 1
ATOM 1492 O O . GLY A 1 186 ? -14.091 2.434 -8.474 1.00 72.12 186 GLY A O 1
ATOM 1493 N N . SER A 1 187 ? -13.830 4.333 -7.327 1.00 79.81 187 SER A N 1
ATOM 1494 C CA . SER A 1 187 ? -12.395 4.163 -7.073 1.00 79.81 187 SER A CA 1
ATOM 1495 C C . SER A 1 187 ? -12.122 3.013 -6.102 1.00 79.81 187 SER A C 1
ATOM 1497 O O . SER A 1 187 ? -12.753 2.880 -5.054 1.00 79.81 187 SER A O 1
ATOM 1499 N N . LEU A 1 188 ? -11.082 2.229 -6.385 1.00 85.00 188 LEU A N 1
ATOM 1500 C CA . LEU A 1 188 ? -10.555 1.208 -5.465 1.00 85.00 188 LEU A CA 1
ATOM 1501 C C . LEU A 1 188 ? -9.312 1.694 -4.702 1.00 85.00 188 LEU A C 1
ATOM 1503 O O . LEU A 1 188 ? -8.555 0.905 -4.127 1.00 85.00 188 LEU A O 1
ATOM 1507 N N . TYR A 1 189 ? -9.067 3.005 -4.718 1.00 87.25 189 TYR A N 1
ATOM 1508 C CA . TYR A 1 189 ? -7.892 3.651 -4.142 1.00 87.25 189 TYR A CA 1
ATOM 1509 C C . TYR A 1 189 ? -8.305 4.710 -3.105 1.00 87.25 189 TYR A C 1
ATOM 1511 O O . TYR A 1 189 ? -8.210 5.902 -3.399 1.00 87.25 189 TYR A O 1
ATOM 1519 N N . PRO A 1 190 ? -8.714 4.303 -1.883 1.00 90.81 190 PRO A N 1
ATOM 1520 C CA . PRO A 1 190 ? -8.864 5.247 -0.783 1.00 90.81 190 PRO A CA 1
ATOM 1521 C C . PRO A 1 190 ? -7.540 5.963 -0.493 1.00 90.81 190 PRO A C 1
ATOM 1523 O O . PRO A 1 190 ? -6.460 5.358 -0.561 1.00 90.81 190 PRO A O 1
ATOM 1526 N N . ASN A 1 191 ? -7.628 7.245 -0.149 1.00 88.50 191 ASN A N 1
ATOM 1527 C CA . ASN A 1 191 ? -6.491 8.070 0.242 1.00 88.50 191 ASN A CA 1
ATOM 1528 C C . ASN A 1 191 ? -6.116 7.858 1.728 1.00 88.50 191 ASN A C 1
ATOM 1530 O O . ASN A 1 191 ? -6.854 7.239 2.493 1.00 88.50 191 ASN A O 1
ATOM 1534 N N . SER A 1 192 ? -4.950 8.365 2.156 1.00 90.00 192 SER A N 1
ATOM 1535 C CA . SER A 1 192 ? -4.449 8.169 3.533 1.00 90.00 192 SER A CA 1
ATOM 1536 C C . SER A 1 192 ? -5.424 8.673 4.608 1.00 90.00 192 SER A C 1
ATOM 1538 O O . SER A 1 192 ? -5.564 8.028 5.646 1.00 90.00 192 SER A O 1
ATOM 1540 N N . GLN A 1 193 ? -6.116 9.784 4.341 1.00 89.94 193 GLN A N 1
ATOM 1541 C CA . GLN A 1 193 ? -7.036 10.423 5.278 1.00 89.94 193 GLN A CA 1
ATOM 1542 C C . GLN A 1 193 ? -8.363 9.665 5.395 1.00 89.94 193 GLN A C 1
ATOM 1544 O O . GLN A 1 193 ? -8.881 9.535 6.496 1.00 89.94 193 GLN A O 1
ATOM 1549 N N . GLN A 1 194 ? -8.863 9.074 4.307 1.00 90.81 194 GLN A N 1
ATOM 1550 C CA . GLN A 1 194 ? -10.036 8.193 4.347 1.00 90.81 194 GLN A CA 1
ATOM 1551 C C . GLN A 1 194 ? -9.789 6.970 5.242 1.00 90.81 194 GLN A C 1
ATOM 1553 O O . GLN A 1 194 ? -10.636 6.644 6.068 1.00 90.81 194 GLN A O 1
ATOM 1558 N N . TYR A 1 195 ? -8.604 6.342 5.171 1.00 94.44 195 TYR A N 1
ATOM 1559 C CA . TYR A 1 195 ? -8.251 5.285 6.133 1.00 94.44 195 TYR A CA 1
ATOM 1560 C C . TYR A 1 195 ? -8.156 5.814 7.573 1.00 94.44 195 TYR A C 1
ATOM 1562 O O . TYR A 1 195 ? -8.595 5.125 8.486 1.00 94.44 195 TYR A O 1
ATOM 1570 N N . ASN A 1 196 ? -7.585 7.009 7.788 1.00 93.38 196 ASN A N 1
ATOM 1571 C CA . ASN A 1 196 ? -7.481 7.607 9.127 1.00 93.38 196 ASN A CA 1
ATOM 1572 C C . ASN A 1 196 ? -8.864 7.805 9.756 1.00 93.38 196 ASN A C 1
ATOM 1574 O O . ASN A 1 196 ? -9.082 7.388 10.885 1.00 93.38 196 ASN A O 1
ATOM 1578 N N . ILE A 1 197 ? -9.788 8.421 9.016 1.00 92.19 197 ILE A N 1
ATOM 1579 C CA . ILE A 1 197 ? -11.136 8.755 9.487 1.00 92.19 197 ILE A CA 1
ATOM 1580 C C . ILE A 1 197 ? -11.911 7.484 9.871 1.00 92.19 197 ILE A C 1
ATOM 1582 O O . ILE A 1 197 ? -12.481 7.427 10.955 1.00 92.19 197 ILE A O 1
ATOM 1586 N N . VAL A 1 198 ? -11.875 6.446 9.030 1.00 94.25 198 VAL A N 1
ATOM 1587 C CA . VAL A 1 198 ? -12.594 5.180 9.274 1.00 94.25 198 VAL A CA 1
ATOM 1588 C C . VAL A 1 198 ? -12.029 4.418 10.472 1.00 94.25 198 VAL A C 1
ATOM 1590 O O . VAL A 1 198 ? -12.786 3.912 11.296 1.00 94.25 198 VAL A O 1
ATOM 1593 N N . VAL A 1 199 ? -10.701 4.356 10.605 1.00 95.00 199 VAL A N 1
ATOM 1594 C CA . VAL A 1 199 ? -10.061 3.688 11.750 1.00 95.00 199 VAL A CA 1
ATOM 1595 C C . VAL A 1 199 ? -10.272 4.481 13.040 1.00 95.00 199 VAL A C 1
ATOM 1597 O O . VAL A 1 199 ? -10.538 3.879 14.074 1.00 95.00 199 VAL A O 1
ATOM 1600 N N . ASN A 1 200 ? -10.237 5.816 12.988 1.00 93.31 200 ASN A N 1
ATOM 1601 C CA . ASN A 1 200 ? -10.566 6.652 14.143 1.00 93.31 200 ASN A CA 1
ATOM 1602 C C . ASN A 1 200 ? -12.018 6.450 14.588 1.00 93.31 200 ASN A C 1
ATOM 1604 O O . ASN A 1 200 ? -12.250 6.298 15.779 1.00 93.31 200 ASN A O 1
ATOM 1608 N N . ALA A 1 201 ? -12.978 6.382 13.660 1.00 93.88 201 ALA A N 1
ATOM 1609 C CA . ALA A 1 201 ? -14.372 6.088 13.995 1.00 93.88 201 ALA A CA 1
ATOM 1610 C C . ALA A 1 201 ? -14.524 4.708 14.667 1.00 93.88 201 ALA A C 1
ATOM 1612 O O . ALA A 1 201 ? -15.226 4.592 15.670 1.00 93.88 201 ALA A O 1
ATOM 1613 N N . LEU A 1 202 ? -13.815 3.683 14.170 1.00 94.81 202 LEU A N 1
ATOM 1614 C CA . LEU A 1 202 ? -13.801 2.344 14.774 1.00 94.81 202 LEU A CA 1
ATOM 1615 C C . LEU A 1 202 ? -13.277 2.374 16.217 1.00 94.81 202 LEU A C 1
ATOM 1617 O O . LEU A 1 202 ? -13.918 1.824 17.108 1.00 94.81 202 LEU A O 1
ATOM 1621 N N . LEU A 1 203 ? -12.133 3.023 16.451 1.00 93.56 203 LEU A N 1
ATOM 1622 C CA . LEU A 1 203 ? -11.507 3.078 17.776 1.00 93.56 203 LEU A CA 1
ATOM 1623 C C . LEU A 1 203 ? -12.234 4.021 18.746 1.00 93.56 203 LEU A C 1
ATOM 1625 O O . LEU A 1 203 ? -12.227 3.775 19.945 1.00 93.56 203 LEU A O 1
ATOM 1629 N N . GLN A 1 204 ? -12.916 5.056 18.248 1.00 91.94 204 GLN A N 1
ATOM 1630 C CA . GLN A 1 204 ? -13.792 5.902 19.066 1.00 91.94 204 GLN A CA 1
ATOM 1631 C C . GLN A 1 204 ? -15.036 5.146 19.549 1.00 91.94 204 GLN A C 1
ATOM 1633 O O . GLN A 1 204 ? -15.436 5.316 20.698 1.00 91.94 204 GLN A O 1
ATOM 1638 N N . ALA A 1 205 ? -15.635 4.299 18.704 1.00 91.56 205 ALA A N 1
ATOM 1639 C CA . ALA A 1 205 ? -16.768 3.463 19.101 1.00 91.56 205 ALA A CA 1
ATOM 1640 C C . ALA A 1 205 ? -16.352 2.280 19.993 1.00 91.56 205 ALA A C 1
ATOM 1642 O O . ALA A 1 205 ? -17.095 1.898 20.897 1.00 91.56 205 ALA A O 1
ATOM 1643 N N . TYR A 1 206 ? -15.160 1.718 19.763 1.00 91.81 206 TYR A N 1
ATOM 1644 C CA . TYR A 1 206 ? -14.660 0.533 20.463 1.00 91.81 206 TYR A CA 1
ATOM 1645 C C . TYR A 1 206 ? -13.211 0.725 20.964 1.00 91.81 206 TYR A C 1
ATOM 1647 O O . TYR A 1 206 ? -12.283 0.135 20.403 1.00 91.81 206 TYR A O 1
ATOM 1655 N N . PRO A 1 207 ? -12.983 1.507 22.042 1.00 90.25 207 PRO A N 1
ATOM 1656 C CA . PRO A 1 207 ? -11.629 1.837 22.515 1.00 90.25 207 PRO A CA 1
ATOM 1657 C C . PRO A 1 207 ? -10.776 0.632 22.940 1.00 90.25 207 PRO A C 1
ATOM 1659 O O . PRO A 1 207 ? -9.557 0.669 22.821 1.00 90.25 207 PRO A O 1
ATOM 1662 N N . PHE A 1 208 ? -11.403 -0.467 23.374 1.00 89.19 208 PHE A N 1
ATOM 1663 C CA . PHE A 1 208 ? -10.712 -1.717 23.730 1.00 89.19 208 PHE A CA 1
ATOM 1664 C C . PHE A 1 208 ? -10.024 -2.404 22.528 1.00 89.19 208 PHE A C 1
ATOM 1666 O O . PHE A 1 208 ? -9.230 -3.322 22.693 1.00 89.19 208 PHE A O 1
ATOM 1673 N N . LEU A 1 209 ? -10.281 -1.953 21.294 1.00 88.81 209 LEU A N 1
ATOM 1674 C CA . LEU A 1 209 ? -9.552 -2.409 20.106 1.00 88.81 209 LEU A CA 1
ATOM 1675 C C . LEU A 1 209 ? -8.155 -1.763 19.957 1.00 88.81 209 LEU A C 1
ATOM 1677 O O . LEU A 1 209 ? -7.470 -2.044 18.966 1.00 88.81 209 LEU A O 1
ATOM 1681 N N . ASP A 1 210 ? -7.752 -0.915 20.913 1.00 86.81 210 ASP A N 1
ATOM 1682 C CA . ASP A 1 210 ? -6.458 -0.221 21.004 1.00 86.81 210 ASP A CA 1
ATOM 1683 C C . ASP A 1 210 ? -5.770 -0.408 22.379 1.00 86.81 210 ASP A C 1
ATOM 1685 O O . ASP A 1 210 ? -5.006 0.450 22.812 1.00 86.81 210 ASP A O 1
ATOM 1689 N N . GLU A 1 211 ? -6.025 -1.525 23.078 1.00 76.31 211 GLU A N 1
ATOM 1690 C CA . GLU A 1 211 ? -5.454 -1.827 24.413 1.00 76.31 211 GLU A CA 1
ATOM 1691 C C . GLU A 1 211 ? -3.917 -1.685 24.481 1.00 76.31 211 GLU A C 1
ATOM 1693 O O . GLU A 1 211 ? -3.393 -1.142 25.451 1.00 76.31 211 GLU A O 1
ATOM 1698 N N . ASP A 1 212 ? -3.198 -2.090 23.427 1.00 77.12 212 ASP A N 1
ATOM 1699 C CA . ASP A 1 212 ? -1.730 -1.994 23.331 1.00 77.12 212 ASP A CA 1
ATOM 1700 C C . ASP A 1 212 ? -1.218 -0.634 22.790 1.00 77.12 212 ASP A C 1
ATOM 1702 O O . ASP A 1 212 ? -0.037 -0.507 22.445 1.00 77.12 212 ASP A O 1
ATOM 1706 N N . GLY A 1 213 ? -2.094 0.358 22.574 1.00 78.81 213 GLY A N 1
ATOM 1707 C CA . GLY A 1 213 ? -1.771 1.662 21.961 1.00 78.81 213 GLY A CA 1
ATOM 1708 C C . GLY A 1 213 ? -1.269 1.606 20.504 1.00 78.81 213 GLY A C 1
ATOM 1709 O O . GLY A 1 213 ? -0.768 2.594 19.966 1.00 78.81 213 GLY A O 1
ATOM 1710 N N . ASN A 1 214 ? -1.349 0.435 19.865 1.00 85.88 214 ASN A N 1
ATOM 1711 C CA . ASN A 1 214 ? -0.870 0.160 18.504 1.00 85.88 214 ASN A CA 1
ATOM 1712 C C . ASN A 1 214 ? -1.997 -0.235 17.528 1.00 85.88 214 ASN A C 1
ATOM 1714 O O . ASN A 1 214 ? -1.755 -0.455 16.332 1.00 85.88 214 ASN A O 1
ATOM 1718 N N . GLY A 1 215 ? -3.235 -0.301 18.015 1.00 87.88 215 GLY A N 1
ATOM 1719 C CA . GLY A 1 215 ? -4.439 -0.653 17.276 1.00 87.88 215 GLY A CA 1
ATOM 1720 C C . GLY A 1 215 ? -4.625 0.223 16.043 1.00 87.88 215 GLY A C 1
ATOM 1721 O O . GLY A 1 215 ? -4.826 -0.316 14.954 1.00 87.88 215 GLY A O 1
ATOM 1722 N N . PHE A 1 216 ? -4.463 1.548 16.146 1.00 92.81 216 PHE A N 1
ATOM 1723 C CA . PHE A 1 216 ? -4.615 2.445 14.987 1.00 92.81 216 PHE A CA 1
ATOM 1724 C C . PHE A 1 216 ? -3.753 2.016 13.788 1.00 92.81 216 PHE A C 1
ATOM 1726 O O . PHE A 1 216 ? -4.238 1.935 12.654 1.00 92.81 216 PHE A O 1
ATOM 1733 N N . LEU A 1 217 ? -2.479 1.683 14.020 1.00 91.56 217 LEU A N 1
ATOM 1734 C CA . LEU A 1 217 ? -1.568 1.237 12.964 1.00 91.56 217 LEU A CA 1
ATOM 1735 C C . LEU A 1 217 ? -1.948 -0.151 12.431 1.00 91.56 217 LEU A C 1
ATOM 1737 O O . LEU A 1 217 ? -1.876 -0.379 11.218 1.00 91.56 217 LEU A O 1
ATOM 1741 N N . LEU A 1 218 ? -2.381 -1.056 13.311 1.00 93.00 218 LEU A N 1
ATOM 1742 C CA . LEU A 1 218 ? -2.779 -2.421 12.977 1.00 93.00 218 LEU A CA 1
ATOM 1743 C C . LEU A 1 218 ? -4.061 -2.456 12.127 1.00 93.00 218 LEU A C 1
ATOM 1745 O O . LEU A 1 218 ? -4.048 -3.013 11.025 1.00 93.00 218 LEU A O 1
ATOM 1749 N N . TRP A 1 219 ? -5.130 -1.789 12.568 1.00 95.44 219 TRP A N 1
ATOM 1750 C CA . TRP A 1 219 ? -6.400 -1.679 11.842 1.00 95.44 219 TRP A CA 1
ATOM 1751 C C . TRP A 1 219 ? -6.227 -0.932 10.513 1.00 95.44 219 TRP A C 1
ATOM 1753 O O . TRP A 1 219 ? -6.667 -1.417 9.467 1.00 95.44 219 TRP A O 1
ATOM 1763 N N . LYS A 1 220 ? -5.478 0.183 10.498 1.00 95.69 220 LYS A N 1
ATOM 1764 C CA . LYS A 1 220 ? -5.140 0.909 9.259 1.00 95.69 220 LYS A CA 1
ATOM 1765 C C . LYS A 1 220 ? -4.355 0.044 8.276 1.00 95.69 220 LYS A C 1
ATOM 1767 O O . LYS A 1 220 ? -4.577 0.132 7.065 1.00 95.69 220 LYS A O 1
ATOM 1772 N N . ARG A 1 221 ? -3.433 -0.794 8.760 1.00 95.44 221 ARG A N 1
ATOM 1773 C CA . ARG A 1 221 ? -2.693 -1.731 7.909 1.00 95.44 221 ARG A CA 1
ATOM 1774 C C . ARG A 1 221 ? -3.610 -2.812 7.346 1.00 95.44 221 ARG A C 1
ATOM 1776 O O . ARG A 1 221 ? -3.591 -3.010 6.133 1.00 95.44 221 ARG A O 1
ATOM 1783 N N . ALA A 1 222 ? -4.413 -3.462 8.185 1.00 95.31 222 ALA A N 1
ATOM 1784 C CA . ALA A 1 222 ? -5.330 -4.519 7.768 1.00 95.31 222 ALA A CA 1
ATOM 1785 C C . ALA A 1 222 ? -6.327 -4.020 6.705 1.00 95.31 222 ALA A C 1
ATOM 1787 O O . ALA A 1 222 ? -6.499 -4.664 5.669 1.00 95.31 222 ALA A O 1
ATOM 1788 N N . LEU A 1 223 ? -6.882 -2.817 6.887 1.00 96.12 223 LEU A N 1
ATOM 1789 C CA . LEU A 1 223 ? -7.796 -2.179 5.936 1.00 96.12 223 LEU A CA 1
ATOM 1790 C C . LEU A 1 223 ? -7.110 -1.859 4.593 1.00 96.12 223 LEU A C 1
ATOM 1792 O O . LEU A 1 223 ? -7.630 -2.188 3.524 1.00 96.12 223 LEU A O 1
ATOM 1796 N N . LYS A 1 224 ? -5.891 -1.300 4.625 1.00 95.00 224 LYS A N 1
ATOM 1797 C CA . LYS A 1 224 ? -5.074 -1.066 3.416 1.00 95.00 224 LYS A CA 1
ATOM 1798 C C . LYS A 1 224 ? -4.727 -2.362 2.681 1.00 95.00 224 LYS A C 1
ATOM 1800 O O . LYS A 1 224 ? -4.784 -2.401 1.447 1.00 95.00 224 LYS A O 1
ATOM 1805 N N . ASP A 1 225 ? -4.344 -3.407 3.414 1.00 94.50 225 ASP A N 1
ATOM 1806 C CA . ASP A 1 225 ? -4.043 -4.712 2.830 1.00 94.50 225 ASP A CA 1
ATOM 1807 C C . ASP A 1 225 ? -5.320 -5.350 2.246 1.00 94.50 225 ASP A C 1
ATOM 1809 O O . ASP A 1 225 ? -5.246 -5.884 1.140 1.00 94.50 225 ASP A O 1
ATOM 1813 N N . ARG A 1 226 ? -6.510 -5.187 2.852 1.00 92.88 226 ARG A N 1
ATOM 1814 C CA . ARG A 1 226 ? -7.785 -5.640 2.256 1.00 92.88 226 ARG A CA 1
ATOM 1815 C C . ARG A 1 226 ? -8.064 -4.981 0.906 1.00 92.88 226 ARG A C 1
ATOM 1817 O O . ARG A 1 226 ? -8.228 -5.697 -0.080 1.00 92.88 226 ARG A O 1
ATOM 1824 N N . PHE A 1 227 ? -8.007 -3.650 0.804 1.00 93.12 227 PHE A N 1
ATOM 1825 C CA . PHE A 1 227 ? -8.148 -2.955 -0.488 1.00 93.12 227 PHE A CA 1
ATOM 1826 C C . PHE A 1 227 ? -7.087 -3.395 -1.511 1.00 93.12 227 PHE A C 1
ATOM 1828 O O . PHE A 1 227 ? -7.342 -3.469 -2.712 1.00 93.12 227 PHE A O 1
ATOM 1835 N N . LYS A 1 228 ? -5.858 -3.691 -1.075 1.00 91.12 228 LYS A N 1
ATOM 1836 C CA . LYS A 1 228 ? -4.813 -4.266 -1.940 1.00 91.12 228 LYS A CA 1
ATOM 1837 C C . LYS A 1 228 ? -5.176 -5.677 -2.416 1.00 91.12 228 LYS A C 1
ATOM 1839 O O . LYS A 1 228 ? -4.933 -5.952 -3.584 1.00 91.12 228 LYS A O 1
ATOM 1844 N N . TYR A 1 229 ? -5.747 -6.542 -1.574 1.00 88.25 229 TYR A N 1
ATOM 1845 C CA . TYR A 1 229 ? -6.209 -7.880 -1.968 1.00 88.25 229 TYR A CA 1
ATOM 1846 C C . TYR A 1 229 ? -7.384 -7.825 -2.949 1.00 88.25 229 TYR A C 1
ATOM 1848 O O . TYR A 1 229 ? -7.297 -8.476 -3.985 1.00 88.25 229 TYR A O 1
ATOM 1856 N N . VAL A 1 230 ? -8.391 -6.977 -2.705 1.00 86.44 230 VAL A N 1
ATOM 1857 C CA . VAL A 1 230 ? -9.530 -6.749 -3.623 1.00 86.44 230 VAL A CA 1
ATOM 1858 C C . VAL A 1 230 ? -9.063 -6.356 -5.029 1.00 86.44 230 VAL A C 1
ATOM 1860 O O . VAL A 1 230 ? -9.586 -6.852 -6.018 1.00 86.44 230 VAL A O 1
ATOM 1863 N N . ARG A 1 231 ? -8.013 -5.532 -5.142 1.00 89.12 231 ARG A N 1
ATOM 1864 C CA . ARG A 1 231 ? -7.433 -5.116 -6.434 1.00 89.12 231 ARG A CA 1
ATOM 1865 C C . ARG A 1 231 ? -6.536 -6.158 -7.114 1.00 89.12 231 ARG A C 1
ATOM 1867 O O . ARG A 1 231 ? -6.147 -5.945 -8.262 1.00 89.12 231 ARG A O 1
ATOM 1874 N N . ARG A 1 232 ? -6.155 -7.262 -6.453 1.00 81.00 232 ARG A N 1
ATOM 1875 C CA . ARG A 1 232 ? -5.310 -8.296 -7.088 1.00 81.00 232 ARG A CA 1
ATOM 1876 C C . ARG A 1 232 ? -6.018 -8.997 -8.257 1.00 81.00 232 ARG A C 1
ATOM 1878 O O . ARG A 1 232 ? -5.438 -8.941 -9.342 1.00 81.00 232 ARG A O 1
ATOM 1885 N N . PRO A 1 233 ? -7.219 -9.592 -8.095 1.00 79.56 233 PRO A N 1
ATOM 1886 C CA . PRO A 1 233 ? -7.905 -10.317 -9.170 1.00 79.56 233 PRO A CA 1
ATOM 1887 C C . PRO A 1 233 ? -8.556 -9.417 -10.232 1.00 79.56 233 PRO A C 1
ATOM 1889 O O . PRO A 1 233 ? -9.014 -9.926 -11.243 1.00 79.56 233 PRO A O 1
ATOM 1892 N N . ILE A 1 234 ? -8.624 -8.099 -10.020 1.00 77.94 234 ILE A N 1
ATOM 1893 C CA . ILE A 1 234 ? -9.302 -7.179 -10.945 1.00 77.94 234 ILE A CA 1
ATOM 1894 C C . ILE A 1 234 ? -8.378 -6.837 -12.116 1.00 77.94 234 ILE A C 1
ATOM 1896 O O . ILE A 1 234 ? -7.328 -6.221 -11.915 1.00 77.94 234 ILE A O 1
ATOM 1900 N N . GLU A 1 235 ? -8.759 -7.233 -13.328 1.00 72.81 235 GLU A N 1
ATOM 1901 C CA . GLU A 1 235 ? -7.988 -6.992 -14.560 1.00 72.81 235 GLU A CA 1
ATOM 1902 C C . GLU A 1 235 ? -8.669 -5.983 -15.503 1.00 72.81 235 GLU A C 1
ATOM 1904 O O . GLU A 1 235 ? -7.964 -5.249 -16.193 1.00 72.81 235 GLU A O 1
ATOM 1909 N N . ASP A 1 236 ? -10.000 -5.856 -15.431 1.00 67.25 236 ASP A N 1
ATOM 1910 C CA . ASP A 1 236 ? -10.812 -5.028 -16.341 1.00 67.25 236 ASP A CA 1
ATOM 1911 C C . ASP A 1 236 ? -11.037 -3.573 -15.880 1.00 67.25 236 ASP A C 1
ATOM 1913 O O . ASP A 1 236 ? -11.491 -2.738 -16.662 1.00 67.25 236 ASP A O 1
ATOM 1917 N N . ASP A 1 237 ? -10.740 -3.235 -14.619 1.00 79.00 237 ASP A N 1
ATOM 1918 C CA . ASP A 1 237 ? -10.866 -1.852 -14.138 1.00 79.00 237 ASP A CA 1
ATOM 1919 C C . ASP A 1 237 ? -9.684 -0.996 -14.613 1.00 79.00 237 ASP A C 1
ATOM 1921 O O . ASP A 1 237 ? -8.523 -1.267 -14.292 1.00 79.00 237 ASP A O 1
ATOM 1925 N N . GLU A 1 238 ? -9.970 0.086 -15.340 1.00 74.56 238 GLU A N 1
ATOM 1926 C CA . GLU A 1 238 ? -8.928 0.937 -15.913 1.00 74.56 238 GLU A CA 1
ATOM 1927 C C . GLU A 1 238 ? -8.025 1.602 -14.858 1.00 74.56 238 GLU A C 1
ATOM 1929 O O . GLU A 1 238 ? -6.840 1.836 -15.110 1.00 74.56 238 GLU A O 1
ATOM 1934 N N . GLN A 1 239 ? -8.563 1.965 -13.687 1.00 78.69 239 GLN A N 1
ATOM 1935 C CA . GLN A 1 239 ? -7.802 2.636 -12.631 1.00 78.69 239 GLN A CA 1
ATOM 1936 C C . GLN A 1 239 ? -6.817 1.654 -11.980 1.00 78.69 239 GLN A C 1
ATOM 1938 O O . GLN A 1 239 ? -5.654 2.002 -11.746 1.00 78.69 239 GLN A O 1
ATOM 1943 N N . VAL A 1 240 ? -7.250 0.413 -11.749 1.00 80.12 240 VAL A N 1
ATOM 1944 C CA . VAL A 1 240 ? -6.416 -0.709 -11.317 1.00 80.12 240 VAL A CA 1
ATOM 1945 C C . VAL A 1 240 ? -5.392 -1.055 -12.389 1.00 80.12 240 VAL A C 1
ATOM 1947 O O . VAL A 1 240 ? -4.217 -1.174 -12.050 1.00 80.12 240 VAL A O 1
ATOM 1950 N N . LEU A 1 241 ? -5.774 -1.151 -13.665 1.00 76.62 241 LEU A N 1
ATOM 1951 C CA . LEU A 1 241 ? -4.859 -1.489 -14.757 1.00 76.62 241 LEU A CA 1
ATOM 1952 C C . LEU A 1 241 ? -3.760 -0.428 -14.920 1.00 76.62 241 LEU A C 1
ATOM 1954 O O . LEU A 1 241 ? -2.577 -0.766 -14.872 1.00 76.62 241 LEU A O 1
ATOM 1958 N N . ARG A 1 242 ? -4.117 0.866 -14.979 1.00 81.12 242 ARG A N 1
ATOM 1959 C CA . ARG A 1 242 ? -3.152 1.987 -15.001 1.00 81.12 242 ARG A CA 1
ATOM 1960 C C . ARG A 1 242 ? -2.169 1.915 -13.829 1.00 81.12 242 ARG A C 1
ATOM 1962 O O . ARG A 1 242 ? -0.959 2.051 -14.020 1.00 81.12 242 ARG A O 1
ATOM 1969 N N . ASN A 1 243 ? -2.663 1.659 -12.618 1.00 81.50 243 ASN A N 1
ATOM 1970 C CA . ASN A 1 243 ? -1.824 1.578 -11.423 1.00 81.50 243 ASN A CA 1
ATOM 1971 C C . ASN A 1 243 ? -1.004 0.275 -11.338 1.00 81.50 243 ASN A C 1
ATOM 1973 O O . ASN A 1 243 ? 0.132 0.318 -10.866 1.00 81.50 243 ASN A O 1
ATOM 1977 N N . LYS A 1 244 ? -1.504 -0.860 -11.844 1.00 81.12 244 LYS A N 1
ATOM 1978 C CA . LYS A 1 244 ? -0.735 -2.105 -12.025 1.00 81.12 244 LYS A CA 1
ATOM 1979 C C . LYS A 1 244 ? 0.398 -1.894 -13.035 1.00 81.12 244 LYS A C 1
ATOM 1981 O O . LYS A 1 244 ? 1.525 -2.285 -12.753 1.00 81.12 244 LYS A O 1
ATOM 1986 N N . CYS A 1 245 ? 0.156 -1.204 -14.150 1.00 73.56 245 CYS A N 1
ATOM 1987 C CA . CYS A 1 245 ? 1.198 -0.866 -15.125 1.00 73.56 245 CYS A CA 1
ATOM 1988 C C . CYS A 1 245 ? 2.254 0.111 -14.576 1.00 73.56 245 CYS A C 1
ATOM 1990 O O . CYS A 1 245 ? 3.425 0.002 -14.943 1.00 73.56 245 CYS A O 1
ATOM 1992 N N . LYS A 1 246 ? 1.852 1.054 -13.709 1.00 77.00 246 LYS A N 1
ATOM 1993 C CA . LYS A 1 246 ? 2.727 2.093 -13.134 1.00 77.00 246 LYS A CA 1
ATOM 1994 C C . LYS A 1 246 ? 3.525 1.631 -11.906 1.00 77.00 246 LYS A C 1
ATOM 1996 O O . LYS A 1 246 ? 4.670 2.044 -11.748 1.00 77.00 246 LYS A O 1
ATOM 2001 N N . PHE A 1 247 ? 2.935 0.801 -11.045 1.00 71.81 247 PHE A N 1
ATOM 2002 C CA . PHE A 1 247 ? 3.493 0.434 -9.733 1.00 71.81 247 PHE A CA 1
ATOM 2003 C C . PHE A 1 247 ? 3.588 -1.080 -9.480 1.00 71.81 247 PHE A C 1
ATOM 2005 O O . PHE A 1 247 ? 4.222 -1.501 -8.512 1.00 71.81 247 PHE A O 1
ATOM 2012 N N . GLY A 1 248 ? 2.963 -1.916 -10.311 1.00 62.53 248 GLY A N 1
ATOM 2013 C CA . GLY A 1 248 ? 3.043 -3.369 -10.191 1.00 62.53 248 GLY A CA 1
ATOM 2014 C C . GLY A 1 248 ? 4.416 -3.900 -10.603 1.00 62.53 248 GLY A C 1
ATOM 2015 O O . GLY A 1 248 ? 4.993 -3.487 -11.610 1.00 62.53 248 GLY A O 1
ATOM 2016 N N . HIS A 1 249 ? 4.948 -4.857 -9.843 1.00 50.84 249 HIS A N 1
ATOM 2017 C CA . HIS A 1 249 ? 6.137 -5.593 -10.265 1.00 50.84 249 HIS A CA 1
ATOM 2018 C C . HIS A 1 249 ? 5.797 -6.497 -11.453 1.00 50.84 249 HIS A C 1
ATOM 2020 O O . HIS A 1 249 ? 4.968 -7.400 -11.339 1.00 50.84 249 HIS A O 1
ATOM 2026 N N . ARG A 1 250 ? 6.472 -6.272 -12.587 1.00 51.97 250 ARG A N 1
ATOM 2027 C CA . ARG A 1 250 ? 6.354 -7.094 -13.798 1.00 51.97 250 ARG A CA 1
ATOM 2028 C C . ARG A 1 250 ? 6.967 -8.481 -13.569 1.00 51.97 250 ARG A C 1
ATOM 2030 O O . ARG A 1 250 ? 8.110 -8.725 -13.942 1.00 51.97 250 ARG A O 1
ATOM 2037 N N . ARG A 1 251 ? 6.216 -9.404 -12.965 1.00 41.72 251 ARG A N 1
ATOM 2038 C CA . ARG A 1 251 ? 6.557 -10.833 -13.005 1.00 41.72 251 ARG A CA 1
ATOM 2039 C C . ARG A 1 251 ? 6.148 -11.412 -14.363 1.00 41.72 251 ARG A C 1
ATOM 2041 O O . ARG A 1 251 ? 4.967 -11.607 -14.613 1.00 41.72 251 ARG A O 1
ATOM 2048 N N . GLY A 1 252 ? 7.133 -11.691 -15.216 1.00 43.78 252 GLY A N 1
ATOM 2049 C CA . GLY A 1 252 ? 7.046 -12.738 -16.243 1.00 43.78 252 GLY A CA 1
ATOM 2050 C C . GLY A 1 252 ? 6.159 -12.516 -17.475 1.00 43.78 252 GLY A C 1
ATOM 2051 O O . GLY A 1 252 ? 6.018 -13.451 -18.254 1.00 43.78 252 GLY A O 1
ATOM 2052 N N . GLN A 1 253 ? 5.580 -11.333 -17.709 1.00 40.69 253 GLN A N 1
ATOM 2053 C CA . GLN A 1 253 ? 4.877 -11.064 -18.974 1.00 40.69 253 GLN A CA 1
ATOM 2054 C C . GLN A 1 253 ? 5.835 -10.577 -20.070 1.00 40.69 253 GLN A C 1
ATOM 2056 O O . GLN A 1 253 ? 5.935 -9.379 -20.350 1.00 40.69 253 GLN A O 1
ATOM 2061 N N . THR A 1 254 ? 6.495 -11.527 -20.733 1.00 38.22 254 THR A N 1
ATOM 2062 C CA . THR A 1 254 ? 6.965 -11.335 -22.110 1.00 38.22 254 THR A CA 1
ATOM 2063 C C . THR A 1 254 ? 5.731 -11.136 -22.9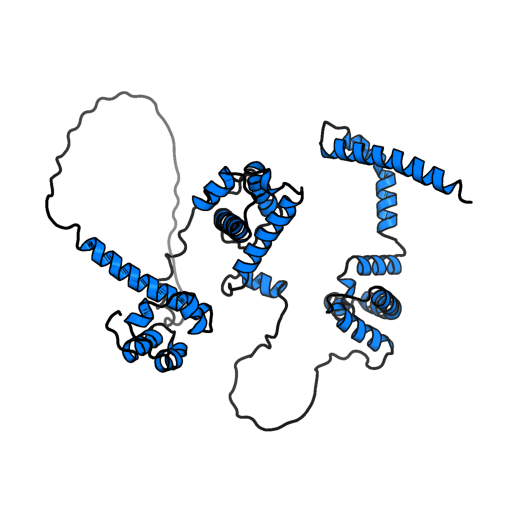90 1.00 38.22 254 THR A C 1
ATOM 2065 O O . THR A 1 254 ? 4.825 -11.972 -22.991 1.00 38.22 254 THR A O 1
ATOM 2068 N N . ARG A 1 255 ? 5.646 -10.015 -23.713 1.00 39.28 255 ARG A N 1
ATOM 2069 C CA . ARG A 1 255 ? 4.516 -9.751 -24.613 1.00 39.28 255 ARG A CA 1
ATOM 2070 C C . ARG A 1 255 ? 4.563 -10.735 -25.783 1.00 39.28 255 ARG A C 1
ATOM 2072 O O . ARG A 1 255 ? 5.394 -10.575 -26.667 1.00 39.28 255 ARG A O 1
ATOM 2079 N N . LYS A 1 256 ? 3.637 -11.698 -25.828 1.00 38.72 256 LYS A N 1
ATOM 2080 C CA . LYS A 1 256 ? 3.307 -12.394 -27.078 1.00 38.72 256 LYS A CA 1
ATOM 2081 C C . LYS A 1 256 ? 2.562 -11.420 -27.991 1.00 38.72 256 LYS A C 1
ATOM 2083 O O . LYS A 1 256 ? 1.368 -11.200 -27.814 1.00 38.72 256 LYS A O 1
ATOM 2088 N N . SER A 1 257 ? 3.271 -10.824 -28.943 1.00 33.84 257 SER A N 1
ATOM 2089 C CA . SER A 1 257 ? 2.660 -10.226 -30.129 1.00 33.84 257 SER A CA 1
ATOM 2090 C C . SER A 1 257 ? 2.206 -11.344 -31.064 1.00 33.84 257 SER A C 1
ATOM 2092 O O . SER A 1 257 ? 3.012 -12.176 -31.472 1.00 33.84 257 SER A O 1
ATOM 2094 N N . SER A 1 258 ? 0.921 -11.380 -31.394 1.00 33.72 258 SER A N 1
ATOM 2095 C CA . SER A 1 258 ? 0.363 -12.321 -32.362 1.00 33.72 258 SER A CA 1
ATOM 2096 C C . SER A 1 258 ? 0.645 -11.861 -33.792 1.00 33.72 258 SER A C 1
ATOM 2098 O O . SER A 1 258 ? -0.005 -10.921 -34.241 1.00 33.72 258 SER A O 1
ATOM 2100 N N . PHE A 1 259 ? 1.550 -12.533 -34.505 1.00 31.89 259 PHE A N 1
ATOM 2101 C CA . PHE A 1 259 ? 1.516 -12.659 -35.969 1.00 31.89 259 PHE A CA 1
ATOM 2102 C C . PHE A 1 259 ? 2.367 -13.856 -36.438 1.00 31.89 259 PHE A C 1
ATOM 2104 O O . PHE A 1 259 ? 3.424 -14.105 -35.870 1.00 31.89 259 PHE A O 1
ATOM 2111 N N . ALA A 1 260 ? 1.881 -14.526 -37.491 1.00 33.19 260 ALA A N 1
ATOM 2112 C CA . ALA A 1 260 ? 2.501 -15.596 -38.289 1.00 33.19 260 ALA A CA 1
ATOM 2113 C C . ALA A 1 260 ? 2.839 -16.947 -37.608 1.00 33.19 260 ALA A C 1
ATOM 2115 O O . ALA A 1 260 ? 3.688 -17.056 -36.728 1.00 33.19 260 ALA A O 1
ATOM 2116 N N . GLU A 1 261 ? 2.207 -18.008 -38.120 1.00 35.97 261 GLU A N 1
ATOM 2117 C CA . GLU A 1 261 ? 2.687 -19.391 -38.023 1.00 35.97 261 GLU A CA 1
ATOM 2118 C C . GLU A 1 261 ? 4.035 -19.563 -38.738 1.00 35.97 261 GLU A C 1
ATOM 2120 O O . GLU A 1 261 ? 4.212 -19.060 -39.845 1.00 35.97 261 GLU A O 1
ATOM 2125 N N . ASN A 1 262 ? 4.935 -20.355 -38.148 1.00 31.20 262 ASN A N 1
ATOM 2126 C CA . ASN A 1 262 ? 5.574 -21.507 -38.798 1.00 31.20 262 ASN A CA 1
ATOM 2127 C C . ASN A 1 262 ? 6.299 -22.377 -37.746 1.00 31.20 262 ASN A C 1
ATOM 2129 O O . ASN A 1 262 ? 6.491 -21.954 -36.605 1.00 31.20 262 ASN A O 1
ATOM 2133 N N . LYS A 1 263 ? 6.582 -23.639 -38.094 1.00 36.25 263 LYS A N 1
ATOM 2134 C CA . LYS A 1 263 ? 7.010 -24.700 -37.157 1.00 36.25 263 LYS A CA 1
ATOM 2135 C C . LYS A 1 263 ? 8.495 -24.621 -36.728 1.00 36.25 263 LYS A C 1
ATOM 2137 O O . LYS A 1 263 ? 9.262 -23.911 -37.370 1.00 36.25 263 LYS A O 1
ATOM 2142 N N . PRO A 1 264 ? 8.888 -25.328 -35.645 1.00 43.75 264 PRO A N 1
ATOM 2143 C CA . PRO A 1 264 ? 10.222 -25.219 -35.051 1.00 43.75 264 PRO A CA 1
ATOM 2144 C C . PRO A 1 264 ? 11.228 -26.214 -35.645 1.00 43.75 264 PRO A C 1
ATOM 2146 O O . PRO A 1 264 ? 10.831 -27.334 -35.962 1.00 43.75 264 PRO A O 1
ATOM 2149 N N . ASP A 1 265 ? 12.516 -25.850 -35.648 1.00 28.81 265 ASP A N 1
ATOM 2150 C CA . ASP A 1 265 ? 13.561 -26.751 -35.142 1.00 28.81 265 ASP A CA 1
ATOM 2151 C C . ASP A 1 265 ? 14.868 -26.033 -34.732 1.00 28.81 265 ASP A C 1
ATOM 2153 O O . ASP A 1 265 ? 15.204 -24.978 -35.266 1.00 28.81 265 ASP A O 1
ATOM 2157 N N . ASP A 1 266 ? 15.561 -26.678 -33.790 1.00 29.19 266 ASP A N 1
ATOM 2158 C CA . ASP A 1 266 ? 16.974 -26.580 -33.364 1.00 29.19 266 ASP A CA 1
ATOM 2159 C C . ASP A 1 266 ? 17.632 -25.262 -32.841 1.00 29.19 266 ASP A C 1
ATOM 2161 O O . ASP A 1 266 ? 17.086 -24.158 -32.853 1.00 29.19 266 ASP A O 1
ATOM 2165 N N . VAL A 1 267 ? 18.816 -25.446 -32.238 1.00 39.06 267 VAL A N 1
ATOM 2166 C CA . VAL A 1 267 ? 19.475 -24.624 -31.205 1.00 39.06 267 VAL A CA 1
ATOM 2167 C C . VAL A 1 267 ? 20.630 -23.756 -31.730 1.00 39.06 267 VAL A C 1
ATOM 2169 O O . VAL A 1 267 ? 21.554 -24.292 -32.337 1.00 39.06 267 VAL A O 1
ATOM 2172 N N . GLN A 1 268 ? 20.668 -22.464 -31.346 1.00 30.50 268 GLN A N 1
ATOM 2173 C CA . GLN A 1 268 ? 21.861 -21.684 -30.907 1.00 30.50 268 GLN A CA 1
ATOM 2174 C C . GLN A 1 268 ? 21.451 -20.232 -30.528 1.00 30.50 268 GLN A C 1
ATOM 2176 O O . GLN A 1 268 ? 20.620 -19.639 -31.201 1.00 30.50 268 GLN A O 1
ATOM 2181 N N . VAL A 1 269 ? 21.727 -19.756 -29.301 1.00 32.28 269 VAL A N 1
ATOM 2182 C CA . VAL A 1 269 ? 22.888 -18.934 -28.851 1.00 32.28 269 VAL A CA 1
ATOM 2183 C C . VAL A 1 269 ? 22.856 -17.461 -29.321 1.00 32.28 269 VAL A C 1
ATOM 2185 O O . VAL A 1 269 ? 23.017 -17.200 -30.502 1.00 32.28 269 VAL A O 1
ATOM 2188 N N . GLU A 1 270 ? 22.733 -16.547 -28.336 1.00 35.38 270 GLU A N 1
ATOM 2189 C CA . GLU A 1 270 ? 22.917 -15.067 -28.364 1.00 35.38 270 GLU A CA 1
ATOM 2190 C C . GLU A 1 270 ? 22.058 -14.250 -29.367 1.00 35.38 270 GLU A C 1
ATOM 2192 O O . GLU A 1 270 ? 21.685 -14.705 -30.435 1.00 35.38 270 GLU A O 1
ATOM 2197 N N . VAL A 1 271 ? 21.563 -13.047 -29.051 1.00 33.09 271 VAL A N 1
ATOM 2198 C CA . VAL A 1 271 ? 22.276 -11.825 -28.623 1.00 33.09 271 VAL A CA 1
ATOM 2199 C C . VAL A 1 271 ? 21.341 -10.920 -27.789 1.00 33.09 271 VAL A C 1
ATOM 2201 O O . VAL A 1 271 ? 20.161 -10.781 -28.112 1.00 33.09 271 VAL A O 1
ATOM 2204 N N . GLU A 1 272 ? 21.853 -10.261 -26.737 1.00 45.75 272 GLU A N 1
ATOM 2205 C CA . GLU A 1 272 ? 21.175 -9.090 -26.145 1.00 45.75 272 GLU A CA 1
ATOM 2206 C C . GLU A 1 272 ? 21.369 -7.866 -27.057 1.00 45.75 272 GLU A C 1
ATOM 2208 O O . GLU A 1 272 ? 22.503 -7.500 -27.356 1.00 45.75 272 GLU A O 1
ATOM 2213 N N . GLU A 1 273 ? 20.294 -7.167 -27.443 1.00 36.25 273 GLU A N 1
ATOM 2214 C CA . GLU A 1 273 ? 20.428 -5.826 -28.034 1.00 36.25 273 GLU A CA 1
ATOM 2215 C C . GLU A 1 273 ? 20.843 -4.810 -26.957 1.00 36.25 273 GLU A C 1
ATOM 2217 O O . GLU A 1 273 ? 20.020 -4.153 -26.306 1.00 36.25 273 GLU A O 1
ATOM 2222 N N . GLU A 1 274 ? 22.155 -4.681 -26.764 1.00 33.47 274 GLU A N 1
ATOM 2223 C CA . GLU A 1 274 ? 22.750 -3.631 -25.950 1.00 33.47 274 GLU A CA 1
ATOM 2224 C C . GLU A 1 274 ? 22.877 -2.323 -26.762 1.00 33.47 274 GLU A C 1
ATOM 2226 O O . GLU A 1 274 ? 23.480 -2.306 -27.838 1.00 33.47 274 GLU A O 1
ATOM 2231 N N . PRO A 1 275 ? 22.340 -1.184 -26.281 1.00 35.66 275 PRO A N 1
ATOM 2232 C CA . PRO A 1 275 ? 22.559 0.099 -26.933 1.00 35.66 275 PRO A CA 1
ATOM 2233 C C . PRO A 1 275 ? 23.952 0.631 -26.575 1.00 35.66 275 PRO A C 1
ATOM 2235 O O . PRO A 1 275 ? 24.125 1.234 -25.517 1.00 35.66 275 PRO A O 1
ATOM 2238 N N . VAL A 1 276 ? 24.910 0.400 -27.480 1.00 44.47 276 VAL A N 1
ATOM 2239 C CA . VAL A 1 276 ? 26.229 1.052 -27.638 1.00 44.47 276 VAL A CA 1
ATOM 2240 C C . VAL A 1 276 ? 26.616 2.008 -26.495 1.00 44.47 276 VAL A C 1
ATOM 2242 O O . VAL A 1 276 ? 26.396 3.220 -26.577 1.00 44.47 276 VAL A O 1
ATOM 2245 N N . HIS A 1 277 ? 27.255 1.488 -25.439 1.00 43.12 277 HIS A N 1
ATOM 2246 C CA . HIS A 1 277 ? 27.938 2.343 -24.463 1.00 43.12 277 HIS A CA 1
ATOM 2247 C C . HIS A 1 277 ? 29.182 1.702 -23.830 1.00 43.12 277 HIS A C 1
ATOM 2249 O O . HIS A 1 277 ? 29.147 1.215 -22.704 1.00 43.12 277 HIS A O 1
ATOM 2255 N N . LEU A 1 278 ? 30.294 1.805 -24.564 1.00 42.59 278 LEU A N 1
ATOM 2256 C CA . LEU A 1 278 ? 31.680 1.715 -24.086 1.00 42.59 278 LEU A CA 1
ATOM 2257 C C . LEU A 1 278 ? 31.984 0.552 -23.119 1.00 42.59 278 LEU A C 1
ATOM 2259 O O . LEU A 1 278 ? 32.246 0.727 -21.926 1.00 42.59 278 LEU A O 1
ATOM 2263 N N . GLU A 1 279 ? 31.992 -0.643 -23.696 1.00 41.72 279 GLU A N 1
ATOM 2264 C CA . GLU A 1 279 ? 32.414 -1.891 -23.070 1.00 41.72 279 GLU A CA 1
ATOM 2265 C C . GLU A 1 279 ? 33.851 -1.811 -22.500 1.00 41.72 279 GLU A C 1
ATOM 2267 O O . GLU A 1 279 ? 34.753 -1.254 -23.127 1.00 41.72 279 GLU A O 1
ATOM 2272 N N . GLY A 1 280 ? 34.076 -2.377 -21.303 1.00 50.50 280 GLY A N 1
ATOM 2273 C CA . GLY A 1 280 ? 35.429 -2.689 -20.804 1.00 50.50 280 GLY A CA 1
ATOM 2274 C C . GLY A 1 280 ? 35.994 -1.904 -19.606 1.00 50.50 280 GLY A C 1
ATOM 2275 O O . GLY A 1 280 ? 37.146 -2.138 -19.247 1.00 50.50 280 GLY A O 1
ATOM 2276 N N . SER A 1 281 ? 35.253 -1.009 -18.935 1.00 60.09 281 SER A N 1
ATOM 2277 C CA . SER A 1 281 ? 35.794 -0.309 -17.745 1.00 60.09 281 SER A CA 1
ATOM 2278 C C . SER A 1 281 ? 35.595 -1.077 -16.424 1.00 60.09 281 SER A C 1
ATOM 2280 O O . SER A 1 281 ? 34.539 -1.662 -16.178 1.00 60.09 281 SER A O 1
ATOM 2282 N N . ALA A 1 282 ? 36.571 -0.998 -15.507 1.00 67.75 282 ALA A N 1
ATOM 2283 C CA . ALA A 1 282 ? 36.511 -1.644 -14.183 1.00 67.75 282 ALA A CA 1
ATOM 2284 C C . ALA A 1 282 ? 35.269 -1.249 -13.352 1.00 67.75 282 ALA A C 1
ATOM 2286 O O . ALA A 1 282 ? 34.776 -2.023 -12.530 1.00 67.75 282 ALA A O 1
ATOM 2287 N N . THR A 1 283 ? 34.722 -0.057 -13.598 1.00 74.62 283 THR A N 1
ATOM 2288 C CA . THR A 1 283 ? 33.521 0.458 -12.926 1.00 74.62 283 THR A CA 1
ATOM 2289 C C . THR A 1 283 ? 32.250 -0.330 -13.259 1.00 74.62 283 THR A C 1
ATOM 2291 O O . THR A 1 283 ? 31.314 -0.362 -12.457 1.00 74.62 283 THR A O 1
ATOM 2294 N N . ASP A 1 284 ? 32.212 -1.025 -14.398 1.00 86.81 284 ASP A N 1
ATOM 2295 C CA . ASP A 1 284 ? 31.022 -1.738 -14.855 1.00 86.81 284 ASP A CA 1
ATOM 2296 C C . ASP A 1 284 ? 30.711 -2.961 -13.968 1.00 86.81 284 ASP A C 1
ATOM 2298 O O . ASP A 1 284 ? 29.551 -3.299 -13.715 1.00 86.81 284 ASP A O 1
ATOM 2302 N N . VAL A 1 285 ? 31.741 -3.537 -13.334 1.00 91.88 285 VAL A N 1
ATOM 2303 C CA . VAL A 1 285 ? 31.605 -4.535 -12.257 1.00 91.88 285 VAL A CA 1
ATOM 2304 C C . VAL A 1 285 ? 30.843 -3.960 -11.054 1.00 91.88 285 VAL A C 1
ATOM 2306 O O . VAL A 1 285 ? 30.021 -4.648 -10.439 1.00 91.88 285 VAL A O 1
ATOM 2309 N N . HIS A 1 286 ? 31.065 -2.687 -10.715 1.00 93.50 286 HIS A N 1
ATOM 2310 C CA . HIS A 1 286 ? 30.351 -2.010 -9.630 1.00 93.50 286 HIS A CA 1
ATOM 2311 C C . HIS A 1 286 ? 28.892 -1.732 -10.014 1.00 93.50 286 HIS A C 1
ATOM 2313 O O . HIS A 1 286 ? 28.000 -1.994 -9.206 1.00 93.50 286 HIS A O 1
ATOM 2319 N N . ILE A 1 287 ? 28.630 -1.312 -11.256 1.00 93.19 287 ILE A N 1
ATOM 2320 C CA . ILE A 1 287 ? 27.275 -1.101 -11.797 1.00 93.19 287 ILE A CA 1
ATOM 2321 C C . ILE A 1 287 ? 26.478 -2.416 -11.817 1.00 93.19 287 ILE A C 1
ATOM 2323 O O . ILE A 1 287 ? 25.360 -2.484 -11.293 1.00 93.19 287 ILE A O 1
ATOM 2327 N N . LYS A 1 288 ? 27.053 -3.492 -12.372 1.00 94.75 288 LYS A N 1
ATOM 2328 C CA . LYS A 1 288 ? 26.441 -4.832 -12.420 1.00 94.75 288 LYS A CA 1
ATOM 2329 C C . LYS A 1 288 ? 26.166 -5.376 -11.009 1.00 94.75 288 LYS A C 1
ATOM 2331 O O . LYS A 1 288 ? 25.102 -5.955 -10.782 1.00 94.75 288 LYS A O 1
ATOM 2336 N N . TRP A 1 289 ? 27.048 -5.127 -10.036 1.00 96.50 289 TRP A N 1
ATOM 2337 C CA . TRP A 1 289 ? 26.807 -5.476 -8.628 1.00 96.50 289 TRP A CA 1
ATOM 2338 C C . TRP A 1 289 ? 25.664 -4.661 -8.003 1.00 96.50 289 TRP A C 1
ATOM 2340 O O . TRP A 1 289 ? 24.754 -5.252 -7.425 1.00 96.50 289 TRP A O 1
ATOM 2350 N N . LEU A 1 290 ? 25.649 -3.331 -8.165 1.00 94.19 290 LEU A N 1
ATOM 2351 C CA . LEU A 1 290 ? 24.609 -2.451 -7.604 1.00 94.19 290 LEU A CA 1
ATOM 2352 C C . LEU A 1 290 ? 23.209 -2.828 -8.116 1.00 94.19 290 LEU A C 1
ATOM 2354 O O . LEU A 1 290 ? 22.252 -2.842 -7.340 1.00 94.19 290 LEU A O 1
ATOM 2358 N N . LYS A 1 291 ? 23.086 -3.208 -9.395 1.00 93.94 291 LYS A N 1
ATOM 2359 C CA . LYS A 1 291 ? 21.838 -3.739 -9.972 1.00 93.94 291 LYS A CA 1
ATOM 2360 C C . LYS A 1 291 ? 21.370 -5.022 -9.270 1.00 93.94 291 LYS A C 1
ATOM 2362 O O . LYS A 1 291 ? 20.191 -5.127 -8.937 1.00 93.94 291 LYS A O 1
ATOM 2367 N N . ARG A 1 292 ? 22.276 -5.976 -9.012 1.00 92.50 292 ARG A N 1
ATOM 2368 C CA . ARG A 1 292 ? 21.969 -7.242 -8.312 1.00 92.50 292 ARG A CA 1
ATOM 2369 C C . ARG A 1 292 ? 21.597 -7.009 -6.844 1.00 92.50 292 ARG A C 1
ATOM 2371 O O . ARG A 1 292 ? 20.618 -7.577 -6.367 1.00 92.50 292 ARG A O 1
ATOM 2378 N N . GLU A 1 293 ? 22.340 -6.158 -6.139 1.00 92.12 293 GLU A N 1
ATOM 2379 C CA . GLU A 1 293 ? 22.118 -5.875 -4.716 1.00 92.12 293 GLU A CA 1
ATOM 2380 C C . GLU A 1 293 ? 20.781 -5.165 -4.462 1.00 92.12 293 GLU A C 1
ATOM 2382 O O . GLU A 1 293 ? 20.080 -5.475 -3.501 1.00 92.12 293 GLU A O 1
ATOM 2387 N N . TYR A 1 294 ? 20.376 -4.254 -5.352 1.00 89.88 294 TYR A N 1
ATOM 2388 C CA . TYR A 1 294 ? 19.131 -3.493 -5.211 1.00 89.88 294 TYR A CA 1
ATOM 2389 C C . TYR A 1 294 ? 17.872 -4.376 -5.138 1.00 89.88 294 TYR A C 1
ATOM 2391 O O . TYR A 1 294 ? 16.898 -4.025 -4.465 1.00 89.88 294 TYR A O 1
ATOM 2399 N N . ILE A 1 295 ? 17.899 -5.537 -5.799 1.00 88.06 295 ILE A N 1
ATOM 2400 C CA . ILE A 1 295 ? 16.785 -6.495 -5.858 1.00 88.06 295 ILE A CA 1
ATOM 2401 C C . ILE A 1 295 ? 16.660 -7.303 -4.549 1.00 88.06 295 ILE A C 1
ATOM 2403 O O . ILE A 1 295 ? 15.585 -7.827 -4.257 1.00 88.06 295 ILE A O 1
ATOM 2407 N N . LYS A 1 296 ? 17.716 -7.380 -3.726 1.00 85.75 296 LYS A N 1
ATOM 2408 C CA . LYS A 1 296 ? 17.695 -8.138 -2.467 1.00 85.75 296 LYS A CA 1
ATOM 2409 C C . LYS A 1 296 ? 16.819 -7.474 -1.399 1.00 85.75 296 LYS A C 1
ATOM 2411 O O . LYS A 1 296 ? 16.771 -6.248 -1.278 1.00 85.75 296 LYS A O 1
ATOM 2416 N N . THR A 1 297 ? 16.178 -8.315 -0.583 1.00 68.88 297 THR A N 1
ATOM 2417 C CA . THR A 1 297 ? 15.346 -7.914 0.567 1.00 68.88 297 THR A CA 1
ATOM 2418 C C . THR A 1 297 ? 16.184 -7.377 1.728 1.00 68.88 297 THR A C 1
ATOM 2420 O O . THR A 1 297 ? 15.844 -6.352 2.310 1.00 68.88 297 THR A O 1
ATOM 2423 N N . GLN A 1 298 ? 17.295 -8.049 2.042 1.00 73.75 298 GLN A N 1
ATOM 2424 C CA . GLN A 1 298 ? 18.340 -7.554 2.940 1.00 73.75 298 GLN A CA 1
ATOM 2425 C C . GLN A 1 298 ? 19.541 -7.140 2.089 1.00 73.75 298 GLN A C 1
ATOM 2427 O O . GLN A 1 298 ? 19.926 -7.869 1.176 1.00 73.75 298 GLN A O 1
ATOM 2432 N N . ARG A 1 299 ? 20.090 -5.954 2.359 1.00 85.50 299 ARG A N 1
ATOM 2433 C CA . ARG A 1 299 ? 21.101 -5.300 1.518 1.00 85.50 299 ARG A CA 1
ATOM 2434 C C . ARG A 1 299 ? 22.323 -4.947 2.348 1.00 85.50 299 ARG A C 1
ATOM 2436 O O . ARG A 1 299 ? 22.183 -4.414 3.448 1.00 85.50 299 ARG A O 1
ATOM 2443 N N . ASN A 1 300 ? 23.508 -5.184 1.804 1.00 89.75 300 ASN A N 1
ATOM 2444 C CA . ASN A 1 300 ? 24.761 -4.767 2.416 1.00 89.75 300 ASN A CA 1
ATOM 2445 C C . ASN A 1 300 ? 24.988 -3.266 2.173 1.00 89.75 300 ASN A C 1
ATOM 2447 O O . ASN A 1 300 ? 25.660 -2.876 1.220 1.00 89.75 300 ASN A O 1
ATOM 2451 N N . TRP A 1 301 ? 24.415 -2.420 3.034 1.00 87.75 301 TRP A N 1
ATOM 2452 C CA . TRP A 1 301 ? 24.515 -0.960 2.916 1.00 87.75 301 TRP A CA 1
ATOM 2453 C C . TRP A 1 301 ? 25.960 -0.444 2.904 1.00 87.75 301 TRP A C 1
ATOM 2455 O O . TRP A 1 301 ? 26.258 0.448 2.118 1.00 87.75 301 TRP A O 1
ATOM 2465 N N . LYS A 1 302 ? 26.870 -1.061 3.672 1.00 90.06 302 LYS A N 1
ATOM 2466 C CA . LYS A 1 302 ? 28.300 -0.707 3.678 1.00 90.06 302 LYS A CA 1
ATOM 2467 C C . LYS A 1 302 ? 28.940 -0.896 2.298 1.00 90.06 302 LYS A C 1
ATOM 2469 O O . LYS A 1 302 ? 29.677 -0.033 1.835 1.00 90.06 302 LYS A O 1
ATOM 2474 N N . GLU A 1 303 ? 28.639 -2.001 1.620 1.00 91.00 303 GLU A N 1
ATOM 2475 C CA . GLU A 1 303 ? 29.176 -2.255 0.277 1.00 91.00 303 GLU A CA 1
ATOM 2476 C C . GLU A 1 303 ? 28.434 -1.465 -0.814 1.00 91.00 303 GLU A C 1
ATOM 2478 O O . GLU A 1 303 ? 29.048 -1.048 -1.796 1.00 91.00 303 GLU A O 1
ATOM 2483 N N . VAL A 1 304 ? 27.142 -1.168 -0.626 1.00 89.00 304 VAL A N 1
ATOM 2484 C CA . VAL A 1 304 ? 26.421 -0.194 -1.464 1.00 89.00 304 VAL A CA 1
ATOM 2485 C C . VAL A 1 304 ? 27.114 1.166 -1.404 1.00 89.00 304 VAL A C 1
ATOM 2487 O O . VAL A 1 304 ? 27.398 1.727 -2.457 1.00 89.00 304 VAL A O 1
ATOM 2490 N N . ASP A 1 305 ? 27.442 1.664 -0.211 1.00 89.31 305 ASP A N 1
ATOM 2491 C CA . ASP A 1 305 ? 28.154 2.930 -0.021 1.00 89.31 305 ASP A CA 1
ATOM 2492 C C . ASP A 1 305 ? 29.525 2.935 -0.706 1.00 89.31 305 ASP A C 1
ATOM 2494 O O . ASP A 1 305 ? 29.822 3.848 -1.478 1.00 89.31 305 ASP A O 1
ATOM 2498 N N . ASN A 1 306 ? 30.333 1.888 -0.500 1.00 93.00 306 ASN A N 1
ATOM 2499 C CA . ASN A 1 306 ? 31.631 1.733 -1.165 1.00 93.00 306 ASN A CA 1
ATOM 2500 C C . ASN A 1 306 ? 31.499 1.843 -2.693 1.00 93.00 306 ASN A C 1
ATOM 2502 O O . ASN A 1 306 ? 32.216 2.603 -3.344 1.00 93.00 306 ASN A O 1
ATOM 2506 N N . ARG A 1 307 ? 30.559 1.094 -3.283 1.00 92.94 307 ARG A N 1
ATOM 2507 C CA . ARG A 1 307 ? 30.392 1.028 -4.743 1.00 92.94 307 ARG A CA 1
ATOM 2508 C C . ARG A 1 307 ? 29.702 2.254 -5.325 1.00 92.94 307 ARG A C 1
ATOM 2510 O O . ARG A 1 307 ? 29.997 2.611 -6.466 1.00 92.94 307 ARG A O 1
ATOM 2517 N N . MET A 1 308 ? 28.837 2.917 -4.562 1.00 92.06 308 MET A N 1
ATOM 2518 C CA . MET A 1 308 ? 28.307 4.232 -4.913 1.00 92.06 308 MET A CA 1
ATOM 2519 C C . MET A 1 308 ? 29.440 5.264 -4.942 1.00 92.06 308 MET A C 1
ATOM 2521 O O . MET A 1 308 ? 29.555 5.969 -5.941 1.00 92.06 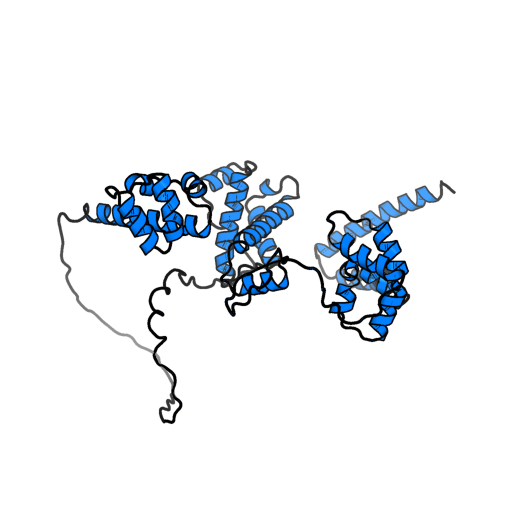308 MET A O 1
ATOM 2525 N N . ASN A 1 309 ? 30.337 5.295 -3.954 1.00 90.88 309 ASN A N 1
ATOM 2526 C CA . ASN A 1 309 ? 31.495 6.198 -3.971 1.00 90.88 309 ASN A CA 1
ATOM 2527 C C . ASN A 1 309 ? 32.406 5.949 -5.189 1.00 90.88 309 ASN A C 1
ATOM 2529 O O . ASN A 1 309 ? 32.703 6.889 -5.918 1.00 90.88 309 ASN A O 1
ATOM 2533 N N . VAL A 1 310 ? 32.770 4.693 -5.483 1.00 92.38 310 VAL A N 1
ATOM 2534 C CA . VAL A 1 310 ? 33.622 4.345 -6.646 1.00 92.38 310 VAL A CA 1
ATOM 2535 C C . VAL A 1 310 ? 33.006 4.764 -7.988 1.00 92.38 310 VAL A C 1
ATOM 2537 O O . VAL A 1 310 ? 33.722 5.099 -8.924 1.00 92.38 310 VAL A O 1
ATOM 2540 N N . THR A 1 311 ? 31.678 4.766 -8.109 1.00 93.38 311 THR A N 1
ATOM 2541 C CA . THR A 1 311 ? 30.994 5.080 -9.378 1.00 93.38 311 THR A CA 1
ATOM 2542 C C . THR A 1 311 ? 30.558 6.545 -9.516 1.00 93.38 311 THR A C 1
ATOM 2544 O O . THR A 1 311 ? 29.786 6.872 -10.420 1.00 93.38 311 THR A O 1
ATOM 2547 N N . ILE A 1 312 ? 31.041 7.441 -8.647 1.00 90.94 312 ILE A N 1
ATOM 2548 C CA . ILE A 1 312 ? 30.623 8.850 -8.625 1.00 90.94 312 ILE A CA 1
ATOM 2549 C C . ILE A 1 312 ? 30.986 9.624 -9.896 1.00 90.94 312 ILE A C 1
ATOM 2551 O O . ILE A 1 312 ? 30.159 10.373 -10.410 1.00 90.94 312 ILE A O 1
ATOM 2555 N N . GLU A 1 313 ? 32.184 9.422 -10.445 1.00 90.31 313 GLU A N 1
ATOM 2556 C CA . GLU A 1 313 ? 32.663 10.173 -11.613 1.00 90.31 313 GLU A CA 1
ATOM 2557 C C . GLU A 1 313 ? 31.792 9.915 -12.845 1.00 90.31 313 GLU A C 1
ATOM 2559 O O . GLU A 1 313 ? 31.438 10.844 -13.570 1.00 90.31 313 GLU A O 1
ATOM 2564 N N . ILE A 1 314 ? 31.356 8.667 -13.029 1.00 91.88 314 ILE A N 1
ATOM 2565 C CA . ILE A 1 314 ? 30.464 8.269 -14.122 1.00 91.88 314 ILE A CA 1
ATOM 2566 C C . ILE A 1 314 ? 29.072 8.860 -13.930 1.00 91.88 314 ILE A C 1
ATOM 2568 O O . ILE A 1 314 ? 28.506 9.389 -14.884 1.00 91.88 314 ILE A O 1
ATOM 2572 N N . ARG A 1 315 ? 28.524 8.838 -12.707 1.00 92.06 315 ARG A N 1
ATOM 2573 C CA . ARG A 1 315 ? 27.235 9.488 -12.426 1.00 92.06 315 ARG A CA 1
ATOM 2574 C C . ARG A 1 315 ? 27.297 10.986 -12.689 1.00 92.06 315 ARG A C 1
ATOM 2576 O O . ARG A 1 315 ? 26.423 11.511 -13.374 1.00 92.06 315 ARG A O 1
ATOM 2583 N N . ARG A 1 316 ? 28.353 11.655 -12.219 1.00 90.81 316 ARG A N 1
ATOM 2584 C CA . ARG A 1 316 ? 28.587 13.080 -12.466 1.00 90.81 316 ARG A CA 1
ATOM 2585 C C . ARG A 1 316 ? 28.705 13.372 -13.959 1.00 90.81 316 ARG A C 1
ATOM 2587 O O . ARG A 1 316 ? 28.030 14.280 -14.430 1.00 90.81 316 ARG A O 1
ATOM 2594 N N . LYS A 1 317 ? 29.476 12.573 -14.705 1.00 91.44 317 LYS A N 1
ATOM 2595 C CA . LYS A 1 317 ? 29.597 12.690 -16.162 1.00 91.44 317 LYS A CA 1
ATOM 2596 C C . LYS A 1 317 ? 28.238 12.549 -16.852 1.00 91.44 317 LYS A C 1
ATOM 2598 O O . LYS A 1 317 ? 27.856 13.444 -17.589 1.00 91.44 317 LYS A O 1
ATOM 2603 N N . MET A 1 318 ? 27.456 11.512 -16.540 1.00 92.56 318 MET A N 1
ATOM 2604 C CA . MET A 1 318 ? 26.106 11.345 -17.099 1.00 92.56 318 MET A CA 1
ATOM 2605 C C . MET A 1 318 ? 25.177 12.534 -16.793 1.00 92.56 318 MET A C 1
ATOM 2607 O O . MET A 1 318 ? 24.366 12.905 -17.637 1.00 92.56 318 MET A O 1
ATOM 2611 N N . ILE A 1 319 ? 25.282 13.138 -15.604 1.00 87.81 319 ILE A N 1
ATOM 2612 C CA . ILE A 1 319 ? 24.514 14.338 -15.237 1.00 87.81 319 ILE A CA 1
ATOM 2613 C C . ILE A 1 319 ? 24.979 15.554 -16.058 1.00 87.81 319 ILE A C 1
ATOM 2615 O O . ILE A 1 319 ? 24.140 16.278 -16.594 1.00 87.81 319 ILE A O 1
ATOM 2619 N N . SER A 1 320 ? 26.293 15.763 -16.200 1.00 89.88 320 SER A N 1
ATOM 2620 C CA . SER A 1 320 ? 26.879 16.824 -17.034 1.00 89.88 320 SER A CA 1
ATOM 2621 C C . SER A 1 320 ? 26.508 16.682 -18.514 1.00 89.88 320 SER A C 1
ATOM 2623 O O . SER A 1 320 ? 26.122 17.667 -19.141 1.00 89.88 320 SER A O 1
ATOM 2625 N N . ASP A 1 321 ? 26.518 15.453 -19.031 1.00 93.38 321 ASP A N 1
ATOM 2626 C CA . ASP A 1 321 ? 26.128 15.085 -20.397 1.00 93.38 321 ASP A CA 1
ATOM 2627 C C . ASP A 1 321 ? 24.594 15.131 -20.607 1.00 93.38 321 ASP A C 1
ATOM 2629 O O . ASP A 1 321 ? 24.092 14.792 -21.678 1.00 93.38 321 ASP A O 1
ATOM 2633 N N . LYS A 1 322 ? 23.826 15.557 -19.587 1.00 91.19 322 LYS A N 1
ATOM 2634 C CA . LYS A 1 322 ? 22.353 15.656 -19.576 1.00 91.19 322 LYS A CA 1
ATOM 2635 C C . LYS A 1 322 ? 21.646 14.340 -19.927 1.00 91.19 322 LYS A C 1
ATOM 2637 O O . LYS A 1 322 ? 20.556 14.352 -20.506 1.00 91.19 322 LYS A O 1
ATOM 2642 N N . ALA A 1 323 ? 22.237 13.204 -19.555 1.00 92.56 323 ALA A N 1
ATOM 2643 C CA . ALA A 1 323 ? 21.650 11.891 -19.787 1.00 92.56 323 ALA A CA 1
ATOM 2644 C C . ALA A 1 323 ? 20.249 11.794 -19.143 1.00 92.56 323 ALA A C 1
ATOM 2646 O O . ALA A 1 323 ? 20.041 12.308 -18.036 1.00 92.56 323 ALA A O 1
ATOM 2647 N N . PRO A 1 324 ? 19.271 11.119 -19.780 1.00 93.50 324 PRO A N 1
ATOM 2648 C CA . PRO A 1 324 ? 17.926 11.031 -19.231 1.00 93.50 324 PRO A CA 1
ATOM 2649 C C . PRO A 1 324 ? 17.926 10.400 -17.834 1.00 93.50 324 PRO A C 1
ATOM 2651 O O . PRO A 1 324 ? 18.515 9.341 -17.607 1.00 93.50 324 PRO A O 1
ATOM 2654 N N . LEU A 1 325 ? 17.185 11.003 -16.896 1.00 88.00 325 LEU A N 1
ATOM 2655 C CA . LEU A 1 325 ? 17.089 10.529 -15.507 1.00 88.00 325 LEU A CA 1
ATOM 2656 C C . LEU A 1 325 ? 16.722 9.035 -15.414 1.00 88.00 325 LEU A C 1
ATOM 2658 O O . LEU A 1 325 ? 17.202 8.318 -14.539 1.00 88.00 325 LEU A O 1
ATOM 2662 N N . LYS A 1 326 ? 15.892 8.546 -16.342 1.00 90.75 326 LYS A N 1
ATOM 2663 C CA . LYS A 1 326 ? 15.511 7.131 -16.451 1.00 90.75 326 LYS A CA 1
ATOM 2664 C C . LYS A 1 326 ? 16.724 6.205 -16.611 1.00 90.75 326 LYS A C 1
ATOM 2666 O O . LYS A 1 326 ? 16.724 5.126 -16.019 1.00 90.75 326 LYS A O 1
ATOM 2671 N N . ASP A 1 327 ? 17.729 6.623 -17.375 1.00 91.06 327 ASP A N 1
ATOM 2672 C CA . ASP A 1 327 ? 18.890 5.811 -17.735 1.00 91.06 327 ASP A CA 1
ATOM 2673 C C . ASP A 1 327 ? 19.970 5.878 -16.650 1.00 91.06 327 ASP A C 1
ATOM 2675 O O . ASP A 1 327 ? 20.480 4.836 -16.233 1.00 91.06 327 ASP A O 1
ATOM 2679 N N . ILE A 1 328 ? 20.182 7.056 -16.051 1.00 91.56 328 ILE A N 1
ATOM 2680 C CA . ILE A 1 328 ? 20.965 7.204 -14.811 1.00 91.56 328 ILE A CA 1
ATOM 2681 C C . ILE A 1 328 ? 20.398 6.272 -13.725 1.00 91.56 328 ILE A C 1
ATOM 2683 O O . ILE A 1 328 ? 21.122 5.462 -13.147 1.00 91.56 328 ILE A O 1
ATOM 2687 N N . LEU A 1 329 ? 19.079 6.293 -13.498 1.00 92.69 329 LEU A N 1
ATOM 2688 C CA . LEU A 1 329 ? 18.424 5.416 -12.522 1.00 92.69 329 LEU A CA 1
ATOM 2689 C C . LEU A 1 329 ? 18.346 3.937 -12.965 1.00 92.69 329 LEU A C 1
ATOM 2691 O O . LEU A 1 329 ? 18.035 3.075 -12.137 1.00 92.69 329 LEU A O 1
ATOM 2695 N N . ARG A 1 330 ? 18.578 3.600 -14.240 1.00 91.19 330 ARG A N 1
ATOM 2696 C CA . ARG A 1 330 ? 18.703 2.208 -14.724 1.00 91.19 330 ARG A CA 1
ATOM 2697 C C . ARG A 1 330 ? 20.079 1.637 -14.381 1.00 91.19 330 ARG A C 1
ATOM 2699 O O . ARG A 1 330 ? 20.168 0.457 -14.043 1.00 91.19 330 ARG A O 1
ATOM 2706 N N . LEU A 1 331 ? 21.131 2.452 -14.453 1.00 92.12 331 LEU A N 1
ATOM 2707 C CA . LEU A 1 331 ? 22.486 2.050 -14.070 1.00 92.12 331 LEU A CA 1
ATOM 2708 C C . LEU A 1 331 ? 22.691 2.091 -12.550 1.00 92.12 331 LEU A C 1
ATOM 2710 O O . LEU A 1 331 ? 23.219 1.135 -11.985 1.00 92.12 331 LEU A O 1
ATOM 2714 N N . PHE A 1 332 ? 22.191 3.134 -11.885 1.00 94.56 332 PHE A N 1
ATOM 2715 C CA . PHE A 1 332 ? 22.413 3.412 -10.463 1.00 94.56 332 PHE A CA 1
ATOM 2716 C C . PHE A 1 332 ? 21.093 3.388 -9.678 1.00 94.56 332 PHE A C 1
ATOM 2718 O O . PHE A 1 332 ? 20.583 4.429 -9.255 1.00 94.56 332 PHE A O 1
ATOM 2725 N N . PRO A 1 333 ? 20.485 2.204 -9.468 1.00 92.88 333 PRO A N 1
ATOM 2726 C CA . PRO A 1 333 ? 19.133 2.113 -8.924 1.00 92.88 333 PRO A CA 1
ATOM 2727 C C . PRO A 1 333 ? 19.019 2.594 -7.474 1.00 92.88 333 PRO A C 1
ATOM 2729 O O . PRO A 1 333 ? 17.938 3.016 -7.060 1.00 92.88 333 PRO A O 1
ATOM 2732 N N . PHE A 1 334 ? 20.128 2.589 -6.729 1.00 90.75 334 PHE A N 1
ATOM 2733 C CA . PHE A 1 334 ? 20.206 3.094 -5.361 1.00 90.75 334 PHE A CA 1
ATOM 2734 C C . PHE A 1 334 ? 19.974 4.604 -5.238 1.00 90.75 334 PHE A C 1
ATOM 2736 O O . PHE A 1 334 ? 19.511 5.022 -4.184 1.00 90.75 334 PHE A O 1
ATOM 2743 N N . LEU A 1 335 ? 20.127 5.403 -6.303 1.00 90.38 335 LEU A N 1
ATOM 2744 C CA . LEU A 1 335 ? 19.699 6.813 -6.309 1.00 90.38 335 LEU A CA 1
ATOM 2745 C C . LEU A 1 335 ? 18.176 6.999 -6.134 1.00 90.38 335 LEU A C 1
ATOM 2747 O O . LEU A 1 335 ? 17.716 8.109 -5.886 1.00 90.38 335 LEU A O 1
ATOM 2751 N N . ARG A 1 336 ? 17.368 5.929 -6.224 1.00 88.25 336 ARG A N 1
ATOM 2752 C CA . ARG A 1 336 ? 15.947 5.963 -5.820 1.00 88.25 336 ARG A CA 1
ATOM 2753 C C . ARG A 1 336 ? 15.746 5.952 -4.299 1.00 88.25 336 ARG A C 1
ATOM 2755 O O . ARG A 1 336 ? 14.628 6.171 -3.840 1.00 88.25 336 ARG A O 1
ATOM 2762 N N . CYS A 1 337 ? 16.778 5.639 -3.518 1.00 85.56 337 CYS A N 1
ATOM 2763 C CA . CYS A 1 337 ? 16.725 5.632 -2.059 1.00 85.56 337 CYS A CA 1
ATOM 2764 C C . CYS A 1 337 ? 17.066 7.041 -1.537 1.00 85.56 337 CYS A C 1
ATOM 2766 O O . CYS A 1 337 ? 18.168 7.507 -1.827 1.00 85.56 337 CYS A O 1
ATOM 2768 N N . PRO A 1 338 ? 16.204 7.697 -0.729 1.00 83.62 338 PRO A N 1
ATOM 2769 C CA . PRO A 1 338 ? 16.439 9.068 -0.258 1.00 83.62 338 PRO A CA 1
ATOM 2770 C C . PRO A 1 338 ? 17.811 9.282 0.394 1.00 83.62 338 PRO A C 1
ATOM 2772 O O . PRO A 1 338 ? 18.485 10.251 0.075 1.00 83.62 338 PRO A O 1
ATOM 2775 N N . TYR A 1 339 ? 18.269 8.329 1.213 1.00 84.12 339 TYR A N 1
ATOM 2776 C CA . TYR A 1 339 ? 19.601 8.347 1.831 1.00 84.12 339 TYR A CA 1
ATOM 2777 C C . TYR A 1 339 ? 20.745 8.505 0.809 1.00 84.12 339 TYR A C 1
ATOM 2779 O O . TYR A 1 339 ? 21.582 9.393 0.939 1.00 84.12 339 TYR A O 1
ATOM 2787 N N . GLN A 1 340 ? 20.751 7.681 -0.242 1.00 87.25 340 GLN A N 1
ATOM 2788 C CA . GLN A 1 340 ? 21.787 7.713 -1.283 1.00 87.2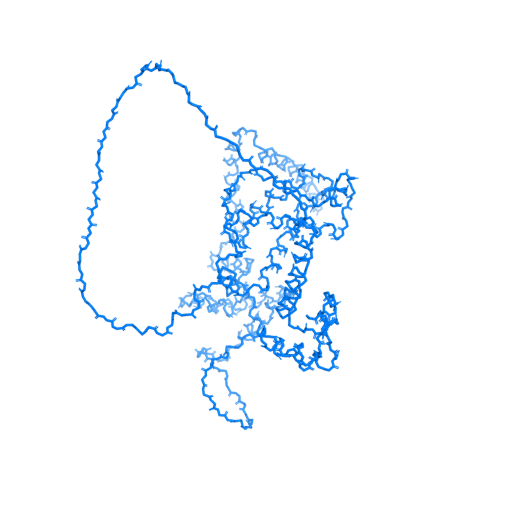5 340 GLN A CA 1
ATOM 2789 C C . GLN A 1 340 ? 21.643 8.937 -2.194 1.00 87.25 340 GLN A C 1
ATOM 2791 O O . GLN A 1 340 ? 22.644 9.488 -2.636 1.00 87.25 340 GLN A O 1
ATOM 2796 N N . LEU A 1 341 ? 20.412 9.394 -2.446 1.00 88.75 341 LEU A N 1
ATOM 2797 C CA . LEU A 1 341 ? 20.155 10.618 -3.207 1.00 88.75 341 LEU A CA 1
ATOM 2798 C C . LEU A 1 341 ? 20.668 11.866 -2.475 1.00 88.75 341 LEU A C 1
ATOM 2800 O O . LEU A 1 341 ? 21.304 12.715 -3.093 1.00 88.75 341 LEU A O 1
ATOM 2804 N N . PHE A 1 342 ? 20.423 11.974 -1.167 1.00 86.75 342 PHE A N 1
ATOM 2805 C CA . PHE A 1 342 ? 20.931 13.079 -0.352 1.00 86.75 342 PHE A CA 1
ATOM 2806 C C . PHE A 1 342 ? 22.452 13.031 -0.213 1.00 86.75 342 PHE A C 1
ATOM 2808 O O . PHE A 1 342 ? 23.089 14.078 -0.277 1.00 86.75 342 PHE A O 1
ATOM 2815 N N . ARG A 1 343 ? 23.045 11.834 -0.112 1.00 86.19 343 ARG A N 1
ATOM 2816 C CA . ARG A 1 343 ? 24.502 11.669 -0.118 1.00 86.19 343 ARG A CA 1
ATOM 2817 C C . ARG A 1 343 ? 25.122 12.102 -1.451 1.00 86.19 343 ARG A C 1
ATOM 2819 O O . ARG A 1 343 ? 26.099 12.840 -1.453 1.00 86.19 343 ARG A O 1
ATOM 2826 N N . GLU A 1 344 ? 24.523 11.717 -2.577 1.00 88.00 344 GLU A N 1
ATOM 2827 C CA . GLU A 1 344 ? 24.947 12.169 -3.909 1.00 88.00 344 GLU A CA 1
ATOM 2828 C C . GLU A 1 344 ? 24.839 13.697 -4.044 1.00 88.00 344 GLU A C 1
ATOM 2830 O O . GLU A 1 344 ? 25.785 14.354 -4.475 1.00 88.00 344 GLU A O 1
ATOM 2835 N N . PHE A 1 345 ? 23.713 14.278 -3.616 1.00 89.56 345 PHE A N 1
ATOM 2836 C CA . PHE A 1 345 ? 23.511 15.727 -3.596 1.00 89.56 345 PHE A CA 1
ATOM 2837 C C . PHE A 1 345 ? 24.570 16.435 -2.744 1.00 89.56 345 PHE A C 1
ATOM 2839 O O . PHE A 1 345 ? 25.146 17.426 -3.191 1.00 89.56 345 PHE A O 1
ATOM 2846 N N . GLN A 1 346 ? 24.863 15.918 -1.549 1.00 89.62 346 GLN A N 1
ATOM 2847 C CA . GLN A 1 346 ? 25.870 16.470 -0.648 1.00 89.62 346 GLN A CA 1
ATOM 2848 C C . GLN A 1 346 ? 27.263 16.458 -1.279 1.00 89.62 346 GLN A C 1
ATOM 2850 O O . GLN A 1 346 ? 27.987 17.438 -1.145 1.00 89.62 346 GLN A O 1
ATOM 2855 N N . ILE A 1 347 ? 27.642 15.398 -1.999 1.00 86.44 347 ILE A N 1
ATOM 2856 C CA . ILE A 1 347 ? 28.958 15.345 -2.651 1.00 86.44 347 ILE A CA 1
ATOM 2857 C C . ILE A 1 347 ? 29.010 16.268 -3.883 1.00 86.44 347 ILE A C 1
ATOM 2859 O O . ILE A 1 347 ? 30.039 16.889 -4.131 1.00 86.44 347 ILE A O 1
ATOM 2863 N N . LEU A 1 348 ? 27.911 16.403 -4.636 1.00 85.88 348 LEU A N 1
ATOM 2864 C CA . LEU A 1 348 ? 27.848 17.264 -5.828 1.00 85.88 348 LEU A CA 1
ATOM 2865 C C . LEU A 1 348 ? 27.743 18.766 -5.516 1.00 85.88 348 LEU A C 1
ATOM 2867 O O . LEU A 1 348 ? 28.213 19.580 -6.308 1.00 85.88 348 LEU A O 1
ATOM 2871 N N . THR A 1 349 ? 27.105 19.136 -4.405 1.00 88.19 349 THR A N 1
ATOM 2872 C CA . THR A 1 349 ? 26.851 20.541 -4.017 1.00 88.19 349 THR A CA 1
ATOM 2873 C C . THR A 1 349 ? 27.699 21.017 -2.841 1.00 88.19 349 THR A C 1
ATOM 2875 O O . THR A 1 349 ? 27.661 22.197 -2.502 1.00 88.19 349 THR A O 1
ATOM 2878 N N . HIS A 1 350 ? 28.426 20.105 -2.188 1.00 88.75 350 HIS A N 1
ATOM 2879 C CA . HIS A 1 350 ? 29.099 20.305 -0.899 1.00 88.75 350 HIS A CA 1
ATOM 2880 C C . HIS A 1 350 ? 28.170 20.756 0.247 1.00 88.75 350 HIS A C 1
ATOM 2882 O O . HIS A 1 350 ? 28.646 21.163 1.306 1.00 88.75 350 HIS A O 1
ATOM 2888 N N . MET A 1 351 ? 26.846 20.641 0.074 1.00 90.00 351 MET A N 1
ATOM 2889 C CA . MET A 1 351 ? 25.847 21.050 1.059 1.00 90.00 351 MET A CA 1
ATOM 2890 C C . MET A 1 351 ? 25.185 19.832 1.711 1.00 90.00 351 MET A C 1
ATOM 2892 O O . MET A 1 351 ? 24.437 19.086 1.079 1.00 90.00 351 MET A O 1
ATOM 2896 N N . ASP A 1 352 ? 25.435 19.648 3.006 1.00 88.12 352 ASP A N 1
ATOM 2897 C CA . ASP A 1 352 ? 24.725 18.662 3.819 1.00 88.12 352 ASP A CA 1
ATOM 2898 C C . ASP A 1 352 ? 23.285 19.137 4.062 1.00 88.12 352 ASP A C 1
ATOM 2900 O O . ASP A 1 352 ? 23.056 20.117 4.774 1.00 88.12 352 ASP A O 1
ATOM 2904 N N . ILE A 1 353 ? 22.308 18.455 3.455 1.00 84.75 353 ILE A N 1
ATOM 2905 C CA . ILE A 1 353 ? 20.886 18.811 3.576 1.00 84.75 353 ILE A CA 1
ATOM 2906 C C . ILE A 1 353 ? 20.421 18.724 5.033 1.00 84.75 353 ILE A C 1
ATOM 2908 O O . ILE A 1 353 ? 19.654 19.581 5.467 1.00 84.75 353 ILE A O 1
ATOM 2912 N N . TYR A 1 354 ? 20.864 17.721 5.795 1.00 81.00 354 TYR A N 1
ATOM 2913 C CA . TYR A 1 354 ? 20.428 17.540 7.179 1.00 81.00 354 TYR A CA 1
ATOM 2914 C C . TYR A 1 354 ? 20.976 18.655 8.055 1.00 81.00 354 TYR A C 1
ATOM 2916 O O . TYR A 1 354 ? 20.193 19.348 8.703 1.00 81.00 354 TYR A O 1
ATOM 2924 N N . LYS A 1 355 ? 22.291 18.895 7.998 1.00 86.94 355 LYS A N 1
ATOM 2925 C CA . LYS A 1 355 ? 22.916 19.995 8.735 1.00 86.94 355 LYS A CA 1
ATOM 2926 C C . LYS A 1 355 ? 22.291 21.334 8.346 1.00 86.94 355 LYS A C 1
ATOM 2928 O O . LYS A 1 355 ? 21.925 22.106 9.223 1.00 86.94 355 LYS A O 1
ATOM 2933 N N . LYS A 1 356 ? 22.089 21.590 7.046 1.00 88.44 356 LYS A N 1
ATOM 2934 C CA . LYS A 1 356 ? 21.519 22.862 6.593 1.00 88.44 356 LYS A CA 1
ATOM 2935 C C . LYS A 1 356 ? 20.059 23.042 7.004 1.00 88.44 356 LYS A C 1
ATOM 2937 O O . LYS A 1 356 ? 19.650 24.155 7.314 1.00 88.44 356 LYS A O 1
ATOM 2942 N N . THR A 1 357 ? 19.285 21.959 7.044 1.00 86.00 357 THR A N 1
ATOM 2943 C CA . THR A 1 357 ? 17.905 21.988 7.548 1.00 86.00 357 THR A CA 1
ATOM 2944 C C . THR A 1 357 ? 17.880 22.280 9.047 1.00 86.00 357 THR A C 1
ATOM 2946 O O . THR A 1 357 ? 17.071 23.097 9.469 1.00 86.00 357 THR A O 1
ATOM 2949 N N . VAL A 1 358 ? 18.781 21.679 9.833 1.00 83.50 358 VAL A N 1
ATOM 2950 C CA . VAL A 1 358 ? 18.926 21.969 11.270 1.00 83.50 358 VAL A CA 1
ATOM 2951 C C . VAL A 1 358 ? 19.328 23.429 11.495 1.00 83.50 358 VAL A C 1
ATOM 2953 O O . VAL A 1 358 ? 18.594 24.130 12.177 1.00 83.50 358 VAL A O 1
ATOM 2956 N N . GLU A 1 359 ? 20.377 23.930 10.830 1.00 89.19 359 GLU A N 1
ATOM 2957 C CA . GLU A 1 359 ? 20.799 25.343 10.909 1.00 89.19 359 GLU A CA 1
ATOM 2958 C C . GLU A 1 359 ? 19.641 26.314 10.600 1.00 89.19 359 GLU A C 1
ATOM 2960 O O . GLU A 1 359 ? 19.451 27.315 11.285 1.00 89.19 359 GLU A O 1
ATOM 2965 N N . ILE A 1 360 ? 18.848 26.030 9.558 1.00 88.94 360 ILE A N 1
ATOM 2966 C CA . ILE A 1 360 ? 17.679 26.845 9.195 1.00 88.94 360 ILE A CA 1
ATOM 2967 C C . ILE A 1 360 ? 16.603 26.760 10.286 1.00 88.94 360 ILE A C 1
ATOM 2969 O O . ILE A 1 360 ? 16.059 27.787 10.683 1.00 88.94 360 ILE A O 1
ATOM 2973 N N . LEU A 1 361 ? 16.291 25.560 10.780 1.00 86.75 361 LEU A N 1
ATOM 2974 C CA . LEU A 1 361 ? 15.295 25.374 11.835 1.00 86.75 361 LEU A CA 1
ATOM 2975 C C . LEU A 1 361 ? 15.703 26.055 13.145 1.00 86.75 361 LEU A C 1
ATOM 2977 O O . LEU A 1 361 ? 14.838 26.639 13.781 1.00 86.75 361 LEU A O 1
ATOM 2981 N N . GLU A 1 362 ? 16.986 26.045 13.509 1.00 86.25 362 GLU A N 1
ATOM 2982 C CA . GLU A 1 362 ? 17.534 26.765 14.666 1.00 86.25 362 GLU A CA 1
ATOM 2983 C C . GLU A 1 362 ? 17.387 28.287 14.501 1.00 86.25 362 GLU A C 1
ATOM 2985 O O . GLU A 1 362 ? 16.844 28.947 15.384 1.00 86.25 362 GLU A O 1
ATOM 2990 N N . ILE A 1 363 ? 17.769 28.843 13.342 1.00 89.00 363 ILE A N 1
ATOM 2991 C CA . ILE A 1 363 ? 17.622 30.281 13.032 1.00 89.00 363 ILE A CA 1
ATOM 2992 C C . ILE A 1 363 ? 16.160 30.743 13.131 1.00 89.00 363 ILE A C 1
ATOM 2994 O O . ILE A 1 363 ? 15.881 31.846 13.603 1.00 89.00 363 ILE A O 1
ATOM 2998 N N . TYR A 1 364 ? 15.217 29.918 12.673 1.00 84.69 364 TYR A N 1
ATOM 2999 C CA . TYR A 1 364 ? 13.792 30.246 12.706 1.00 84.69 364 TYR A CA 1
ATOM 3000 C C . TYR A 1 364 ? 13.059 29.700 13.939 1.00 84.69 364 TYR A C 1
ATOM 3002 O O . TYR A 1 364 ? 11.862 29.956 14.050 1.00 84.69 364 TYR A O 1
ATOM 3010 N N . ALA A 1 365 ? 13.726 29.013 14.874 1.00 81.38 365 ALA A N 1
ATOM 3011 C CA . ALA A 1 365 ? 13.078 28.338 16.002 1.00 81.38 365 ALA A CA 1
ATOM 3012 C C . ALA A 1 365 ? 12.241 29.310 16.841 1.00 81.38 365 ALA A C 1
ATOM 3014 O O . ALA A 1 365 ? 11.041 29.104 16.994 1.00 81.38 365 ALA A O 1
ATOM 3015 N N . GLU A 1 366 ? 12.834 30.417 17.291 1.00 76.69 366 GLU A N 1
ATOM 3016 C CA . GLU A 1 366 ? 12.144 31.439 18.091 1.00 76.69 366 GLU A CA 1
ATOM 3017 C C . GLU A 1 366 ? 10.995 32.116 17.324 1.00 76.69 366 GLU A C 1
ATOM 3019 O O . GLU A 1 366 ? 9.943 32.416 17.890 1.00 76.69 366 GLU A O 1
ATOM 3024 N N . ASN A 1 367 ? 11.138 32.296 16.007 1.00 80.69 367 ASN A N 1
ATOM 3025 C CA . ASN A 1 367 ? 10.079 32.846 15.153 1.00 80.69 367 ASN A CA 1
ATOM 3026 C C . ASN A 1 367 ? 8.919 31.849 14.975 1.00 80.69 367 ASN A C 1
ATOM 3028 O O . ASN A 1 367 ? 7.753 32.231 15.020 1.00 80.69 367 ASN A O 1
ATOM 3032 N N . ILE A 1 368 ? 9.217 30.558 14.816 1.00 77.06 368 ILE A N 1
ATOM 3033 C CA . ILE A 1 368 ? 8.216 29.488 14.733 1.00 77.06 368 ILE A CA 1
ATOM 3034 C C . ILE A 1 368 ? 7.502 29.336 16.083 1.00 77.06 368 ILE A C 1
ATOM 3036 O O . ILE A 1 368 ? 6.274 29.290 16.123 1.00 77.06 368 ILE A O 1
ATOM 3040 N N . LEU A 1 369 ? 8.249 29.316 17.189 1.00 72.56 369 LEU A N 1
ATOM 3041 C CA . LEU A 1 369 ? 7.714 29.185 18.543 1.00 72.56 369 LEU A CA 1
ATOM 3042 C C . LEU A 1 369 ? 6.835 30.382 18.921 1.00 72.56 369 LEU A C 1
ATOM 3044 O O . LEU A 1 369 ? 5.715 30.173 19.384 1.00 72.56 369 LEU A O 1
ATOM 3048 N N . SER A 1 370 ? 7.278 31.617 18.663 1.00 72.56 370 SER A N 1
ATOM 3049 C CA . SER A 1 370 ? 6.482 32.830 18.916 1.00 72.56 370 SER A CA 1
ATOM 3050 C C . SER A 1 370 ? 5.210 32.899 18.061 1.00 72.56 370 SER A C 1
ATOM 3052 O O . SER A 1 370 ? 4.152 33.245 18.587 1.00 72.56 370 SER A O 1
ATOM 3054 N N . LEU A 1 371 ? 5.248 32.471 16.793 1.00 68.31 371 LEU A N 1
ATOM 3055 C CA . LEU A 1 371 ? 4.038 32.309 15.973 1.00 68.31 371 LEU A CA 1
ATOM 3056 C C . LEU A 1 371 ? 3.101 31.216 16.520 1.00 68.31 371 LEU A C 1
ATOM 3058 O O . LEU A 1 371 ? 1.879 31.358 16.449 1.00 68.31 371 LEU A O 1
ATOM 3062 N N . CYS A 1 372 ? 3.639 30.150 17.121 1.00 61.47 372 CYS A N 1
ATOM 3063 C CA . CYS A 1 372 ? 2.839 29.114 17.775 1.00 61.47 372 CYS A CA 1
ATOM 3064 C C . CYS A 1 372 ? 2.155 29.579 19.076 1.00 61.47 372 CYS A C 1
ATOM 3066 O O . CYS A 1 372 ? 1.152 28.968 19.458 1.00 61.47 372 CYS A O 1
ATOM 3068 N N . VAL A 1 373 ? 2.616 30.652 19.743 1.00 57.84 373 VAL A N 1
ATOM 3069 C CA . VAL A 1 373 ? 1.992 31.205 20.974 1.00 57.84 373 VAL A CA 1
ATOM 3070 C C . VAL A 1 373 ? 0.531 31.636 20.751 1.00 57.84 373 VAL A C 1
ATOM 3072 O O . VAL A 1 373 ? -0.237 31.751 21.709 1.00 57.84 373 VAL A O 1
ATOM 3075 N N . VAL A 1 374 ? 0.086 3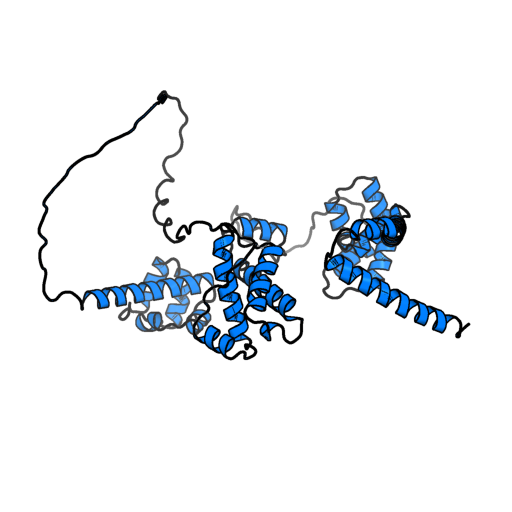1.796 19.500 1.00 57.31 374 VAL A N 1
ATOM 3076 C CA . VAL A 1 374 ? -1.316 32.081 19.163 1.00 57.31 374 VAL A CA 1
ATOM 3077 C C . VAL A 1 374 ? -2.230 30.868 19.441 1.00 57.31 374 VAL A C 1
ATOM 3079 O O . VAL A 1 374 ? -2.596 30.108 18.548 1.00 57.31 374 VAL A O 1
ATOM 3082 N N . ARG A 1 375 ? -2.672 30.782 20.705 1.00 53.22 375 ARG A N 1
ATOM 3083 C CA . ARG A 1 375 ? -3.814 30.018 21.257 1.00 53.22 375 ARG A CA 1
ATOM 3084 C C . ARG A 1 375 ? -3.763 28.482 21.178 1.00 53.22 375 ARG A C 1
ATOM 3086 O O . ARG A 1 375 ? -4.047 27.894 20.142 1.00 53.22 375 ARG A O 1
ATOM 3093 N N . ASN A 1 376 ? -3.596 27.852 22.349 1.00 57.81 376 ASN A N 1
ATOM 3094 C CA . ASN A 1 376 ? -4.138 26.540 22.763 1.00 57.81 376 ASN A CA 1
ATOM 3095 C C . ASN A 1 376 ? -4.197 25.423 21.698 1.00 57.81 376 ASN A C 1
ATOM 3097 O O . ASN A 1 376 ? -5.144 24.638 21.662 1.00 57.81 376 ASN A O 1
ATOM 3101 N N . ASN A 1 377 ? -3.188 25.325 20.835 1.00 64.81 377 ASN A N 1
ATOM 3102 C CA . ASN A 1 377 ? -3.084 24.233 19.881 1.00 64.81 377 ASN A CA 1
ATOM 3103 C C . ASN A 1 377 ? -2.426 23.031 20.586 1.00 64.81 377 ASN A C 1
ATOM 3105 O O . ASN A 1 377 ? -1.326 23.201 21.121 1.00 64.81 377 ASN A O 1
ATOM 3109 N N . PRO A 1 378 ? -3.025 21.821 20.578 1.00 67.62 378 PRO A N 1
ATOM 3110 C CA . PRO A 1 378 ? -2.414 20.634 21.184 1.00 67.62 378 PRO A CA 1
ATOM 3111 C C . PRO A 1 378 ? -1.022 20.312 20.614 1.00 67.62 378 PRO A C 1
ATOM 3113 O O . PRO A 1 378 ? -0.192 19.745 21.318 1.00 67.62 378 PRO A O 1
ATOM 3116 N N . ILE A 1 379 ? -0.723 20.734 19.379 1.00 66.00 379 ILE A N 1
ATOM 3117 C CA . ILE A 1 379 ? 0.617 20.618 18.787 1.00 66.00 379 ILE A CA 1
ATOM 3118 C C . ILE A 1 379 ? 1.625 21.524 19.513 1.00 66.00 379 ILE A C 1
ATOM 3120 O O . ILE A 1 379 ? 2.745 21.088 19.754 1.00 66.00 379 ILE A O 1
ATOM 3124 N N . ASN A 1 380 ? 1.248 22.749 19.904 1.00 65.31 380 ASN A N 1
ATOM 3125 C CA . ASN A 1 380 ? 2.138 23.640 20.658 1.00 65.31 380 ASN A CA 1
ATOM 3126 C C . ASN A 1 380 ? 2.372 23.106 22.082 1.00 65.31 380 ASN A C 1
ATOM 3128 O O . ASN A 1 380 ? 3.516 23.021 22.515 1.00 65.31 380 ASN A O 1
ATOM 3132 N N . ILE A 1 381 ? 1.317 22.643 22.766 1.00 70.31 381 ILE A N 1
ATOM 3133 C CA . ILE A 1 381 ? 1.438 22.008 24.093 1.00 70.31 381 ILE A CA 1
ATOM 3134 C C . ILE A 1 381 ? 2.427 20.834 24.026 1.00 70.31 381 ILE A C 1
ATOM 3136 O O . ILE A 1 381 ? 3.412 20.807 24.760 1.00 70.31 381 ILE A O 1
ATOM 3140 N N . MET A 1 382 ? 2.235 19.923 23.068 1.00 71.31 382 MET A N 1
ATOM 3141 C CA . MET A 1 382 ? 3.114 18.769 22.889 1.00 71.31 382 MET A CA 1
ATOM 3142 C C . MET A 1 382 ? 4.542 19.167 22.470 1.00 71.31 382 MET A C 1
ATOM 3144 O O . MET A 1 382 ? 5.498 18.515 22.887 1.00 71.31 382 MET A O 1
ATOM 3148 N N . LEU A 1 383 ? 4.732 20.230 21.680 1.00 67.12 383 LEU A N 1
ATOM 3149 C CA . LEU A 1 383 ? 6.065 20.755 21.355 1.00 67.12 383 LEU A CA 1
ATOM 3150 C C . LEU A 1 383 ? 6.765 21.328 22.595 1.00 67.12 383 LEU A C 1
ATOM 3152 O O . LEU A 1 383 ? 7.914 20.975 22.836 1.00 67.12 383 LEU A O 1
ATOM 3156 N N . GLN A 1 384 ? 6.081 22.135 23.412 1.00 65.50 384 GLN A N 1
ATOM 3157 C CA . GLN A 1 384 ? 6.633 22.683 24.658 1.00 65.50 384 GLN A CA 1
ATOM 3158 C C . GLN A 1 384 ? 6.964 21.590 25.686 1.00 65.50 384 GLN A C 1
ATOM 3160 O O . GLN A 1 384 ? 7.996 21.668 26.351 1.00 65.50 384 GLN A O 1
ATOM 3165 N N . GLU A 1 385 ? 6.138 20.547 25.795 1.00 70.25 385 GLU A N 1
ATOM 3166 C CA . GLU A 1 385 ? 6.413 19.384 26.650 1.00 70.25 385 GLU A CA 1
ATOM 3167 C C . GLU A 1 385 ? 7.620 18.568 26.169 1.00 70.25 385 GLU A C 1
ATOM 3169 O O . GLU A 1 385 ? 8.428 18.133 26.990 1.00 70.25 385 GLU A O 1
ATOM 3174 N N . ASN A 1 386 ? 7.783 18.374 24.854 1.00 65.38 386 ASN A N 1
ATOM 3175 C CA . ASN A 1 386 ? 8.998 17.757 24.310 1.00 65.38 386 ASN A CA 1
ATOM 3176 C C . ASN A 1 386 ? 10.229 18.642 24.551 1.00 65.38 386 ASN A C 1
ATOM 3178 O O . ASN A 1 386 ? 11.273 18.116 24.929 1.00 65.38 386 ASN A O 1
ATOM 3182 N N . LEU A 1 387 ? 10.107 19.965 24.392 1.00 64.44 387 LEU A N 1
ATOM 3183 C CA . LEU A 1 387 ? 11.211 20.900 24.622 1.00 64.44 387 LEU A CA 1
ATOM 3184 C C . LEU A 1 387 ? 11.712 20.828 26.071 1.00 64.44 387 LEU A C 1
ATOM 3186 O O . LEU A 1 387 ? 12.911 20.678 26.278 1.00 64.44 387 LEU A O 1
ATOM 3190 N N . LYS A 1 388 ? 10.798 20.842 27.057 1.00 65.50 388 LYS A N 1
ATOM 3191 C CA . LYS A 1 388 ? 11.129 20.687 28.487 1.00 65.50 388 LYS A CA 1
ATOM 3192 C C . LYS A 1 388 ? 11.825 19.360 28.794 1.00 65.50 388 LYS A C 1
ATOM 3194 O O . LYS A 1 388 ? 12.838 19.348 29.486 1.00 65.50 388 LYS A O 1
ATOM 3199 N N . ARG A 1 389 ? 11.317 18.248 28.246 1.00 60.28 389 ARG A N 1
ATOM 3200 C CA . ARG A 1 389 ? 11.941 16.925 28.427 1.00 60.28 389 ARG A CA 1
ATOM 3201 C C . ARG A 1 389 ? 13.365 16.874 27.865 1.00 60.28 389 ARG A C 1
ATOM 3203 O O . ARG A 1 389 ? 14.233 16.267 28.482 1.00 60.28 389 ARG A O 1
ATOM 3210 N N . HIS A 1 390 ? 13.628 17.540 26.740 1.00 53.38 390 HIS A N 1
ATOM 3211 C CA . HIS A 1 390 ? 14.978 17.606 26.180 1.00 53.38 390 HIS A CA 1
ATOM 3212 C C . HIS A 1 390 ? 15.919 18.539 26.954 1.00 53.38 390 HIS A C 1
ATOM 3214 O O . HIS A 1 390 ? 17.073 18.166 27.147 1.00 53.38 390 HIS A O 1
ATOM 3220 N N . THR A 1 391 ? 15.460 19.680 27.488 1.00 52.44 391 THR A N 1
ATOM 3221 C CA . THR A 1 391 ? 16.320 20.509 28.355 1.00 52.44 391 THR A CA 1
ATOM 3222 C C . THR A 1 391 ? 16.728 19.791 29.642 1.00 52.44 391 THR A C 1
ATOM 3224 O O . THR A 1 391 ? 17.861 19.961 30.084 1.00 52.44 391 THR A O 1
ATOM 3227 N N . GLU A 1 392 ? 15.866 18.954 30.222 1.00 48.66 392 GLU A N 1
ATOM 3228 C CA . GLU A 1 392 ? 16.210 18.154 31.408 1.00 48.66 392 GLU A CA 1
ATOM 3229 C C . GLU A 1 392 ? 17.168 16.989 31.074 1.00 48.66 392 GLU A C 1
ATOM 3231 O O . GLU A 1 392 ? 18.158 16.780 31.781 1.00 48.66 392 GLU A O 1
ATOM 3236 N N . GLU A 1 393 ? 16.950 16.266 29.967 1.00 43.09 393 GLU A N 1
ATOM 3237 C CA . GLU A 1 393 ? 17.835 15.165 29.550 1.00 43.09 393 GLU A CA 1
ATOM 3238 C C . GLU A 1 393 ? 19.225 15.617 29.070 1.00 43.09 393 GLU A C 1
ATOM 3240 O O . GLU A 1 393 ? 20.218 14.926 29.330 1.00 43.09 393 GLU A O 1
ATOM 3245 N N . ASP A 1 394 ? 19.329 16.746 28.365 1.00 41.22 394 ASP A N 1
ATOM 3246 C CA . ASP A 1 394 ? 20.607 17.204 27.809 1.00 41.22 394 ASP A CA 1
ATOM 3247 C C . ASP A 1 394 ? 21.497 17.885 28.863 1.00 41.22 394 ASP A C 1
ATOM 3249 O O . ASP A 1 394 ? 22.722 17.762 28.793 1.00 41.22 394 ASP A O 1
ATOM 3253 N N . ILE A 1 395 ? 20.920 18.485 29.915 1.00 44.62 395 ILE A N 1
ATOM 3254 C CA . ILE A 1 395 ? 21.686 18.927 31.097 1.00 44.62 395 ILE A CA 1
ATOM 3255 C C . ILE A 1 395 ? 22.349 17.720 31.784 1.00 44.62 395 ILE A C 1
ATOM 3257 O O . ILE A 1 395 ? 23.542 17.769 32.099 1.00 44.62 395 ILE A O 1
ATOM 3261 N N . LEU A 1 396 ? 21.626 16.604 31.938 1.00 43.12 396 LEU A N 1
ATOM 3262 C CA . LEU A 1 396 ? 22.173 15.361 32.495 1.00 43.12 396 LEU A CA 1
ATOM 3263 C C . LEU A 1 396 ? 23.253 14.739 31.589 1.00 43.12 396 LEU A C 1
ATOM 3265 O O . LEU A 1 396 ? 24.323 14.368 32.077 1.00 43.12 396 LEU A O 1
ATOM 3269 N N . LYS A 1 397 ? 23.041 14.670 30.266 1.00 38.22 397 LYS A N 1
ATOM 3270 C CA . LYS A 1 397 ? 24.051 14.139 29.322 1.00 38.22 397 LYS A CA 1
ATOM 3271 C C . LYS A 1 397 ? 25.322 14.991 29.249 1.00 38.22 397 LYS A C 1
ATOM 3273 O O . LYS A 1 397 ? 26.401 14.431 29.050 1.00 38.22 397 LYS A O 1
ATOM 3278 N N . CYS A 1 398 ? 25.226 16.308 29.427 1.00 34.69 398 CYS A N 1
ATOM 3279 C CA . CYS A 1 398 ? 26.394 17.187 29.490 1.00 34.69 398 CYS A CA 1
ATOM 3280 C C . CYS A 1 398 ? 27.189 17.002 30.795 1.00 34.69 398 CYS A C 1
ATOM 3282 O O . CYS A 1 398 ? 28.415 16.906 30.744 1.00 34.69 398 CYS A O 1
ATOM 3284 N N . GLN A 1 399 ? 26.524 16.848 31.947 1.00 37.03 399 GLN A N 1
ATOM 3285 C CA . GLN A 1 399 ? 27.209 16.597 33.226 1.00 37.03 399 GLN A CA 1
ATOM 3286 C C . GLN A 1 399 ? 27.970 15.256 33.250 1.00 37.03 399 GLN A C 1
ATOM 3288 O O . GLN A 1 399 ? 29.101 15.196 33.737 1.00 37.03 399 GLN A O 1
ATOM 3293 N N . TYR A 1 400 ? 27.416 14.197 32.649 1.00 36.22 400 TYR A N 1
ATOM 3294 C CA . TYR A 1 400 ? 28.090 12.891 32.558 1.00 36.22 400 TYR A CA 1
ATOM 3295 C C . TYR A 1 400 ? 29.274 12.842 31.573 1.00 36.22 400 TYR A C 1
ATOM 3297 O O . TYR A 1 400 ? 30.053 11.893 31.619 1.00 36.22 400 TYR A O 1
ATOM 3305 N N . LYS A 1 401 ? 29.455 13.843 30.698 1.00 36.84 401 LYS A N 1
ATOM 3306 C CA . LYS A 1 401 ? 30.624 13.922 29.799 1.00 36.84 401 LYS A CA 1
ATOM 3307 C C . LYS A 1 401 ? 31.789 14.747 30.349 1.00 36.84 401 LYS A C 1
ATOM 3309 O O . LYS A 1 401 ? 32.917 14.509 29.937 1.00 36.84 401 LYS A O 1
ATOM 3314 N N . SER A 1 402 ? 31.554 15.650 31.302 1.00 31.47 402 SER A N 1
ATOM 3315 C CA . SER A 1 402 ? 32.630 16.394 31.987 1.00 31.47 402 SER A CA 1
ATOM 3316 C C . SER A 1 402 ? 33.299 15.628 33.135 1.00 31.47 402 SER A C 1
ATOM 3318 O O . SER A 1 402 ? 34.237 16.142 33.730 1.00 31.47 402 SER A O 1
ATOM 3320 N N . SER A 1 403 ? 32.842 14.413 33.449 1.00 36.31 403 SER A N 1
ATOM 3321 C CA . SER A 1 403 ? 33.432 13.519 34.463 1.00 36.31 403 SER A CA 1
ATOM 3322 C C . SER A 1 403 ? 34.181 12.317 33.861 1.00 36.31 403 SER A C 1
ATOM 3324 O O . SER A 1 403 ? 34.576 11.407 34.588 1.00 36.31 403 SER A O 1
ATOM 3326 N N . MET A 1 404 ? 34.383 12.306 32.536 1.00 38.69 404 MET A N 1
ATOM 3327 C CA . MET A 1 404 ? 35.084 11.246 31.795 1.00 38.69 404 MET A CA 1
ATOM 3328 C C . MET A 1 404 ? 36.097 11.796 30.766 1.00 38.69 404 MET A C 1
ATOM 3330 O O . MET A 1 404 ? 36.310 11.203 29.707 1.00 38.69 404 MET A O 1
ATOM 3334 N N . LEU A 1 405 ? 36.721 12.932 31.100 1.00 33.88 405 LEU A N 1
ATOM 3335 C CA . LEU A 1 405 ? 37.906 13.505 30.448 1.00 33.88 405 LEU A CA 1
ATOM 3336 C C . LEU A 1 405 ? 38.967 13.813 31.510 1.00 33.88 405 LEU A C 1
ATOM 3338 O O . LEU A 1 405 ? 38.564 14.346 32.567 1.00 33.88 405 LEU A O 1
#

pLDDT: mean 70.52, std 24.77, range [20.44, 96.5]

Radius of gyration: 34.77 Å; chains: 1; bounding box: 104×77×81 Å

Secondary structure (DSSP, 8-state):
-TT--HHHHHHHHHHTT-GGGHHHHHHTT--HHHHHT--HHHHHHH---HHHHHHHHHHHHHHHHHHHHHHTTTTS-SS----------------------------------------TTS-S--SS-SSSS---------SS-PPP---HHHHHHHHTTPPP-HHHHHHHHHHHHHHHGGGTTT-S---HHHHHHHHHHHHHH-GGGGTTS-HHHHHHHHHHHHHHHHTSS--S-HHHHHHHHHHS---S--------------------------TT-THHHHHHHHHHHHT-SS--HHHHHHHHHHTHHHHHHHHHTT--HHHHHHH-GGGGSHHHHHHHHHHHHS--HHHHHHHHHHHHHHHHHHHHTSS--HHHHHHHHHHHHHHHHHHHHHHTTTT--

Foldseek 3Di:
DLQFFLVRVQVVCVVLVNNVLSVLSVVVRCGPNNLLVDDLVNLVVSPVDPVSSVSSVVVSVVVVCVVVVVVVVVPPDDDDDDDDDDDDDDDDDDDDDDDDDDDDDDDDDDDDDDDDDDDPPPPPDPPPPDPPPPPQDADADDPADDQDDAPPVLVVCLVVLPADDPVSLLRSLVRLLVVLCSNCNNDLDDDPVSLQNSLVNVCVSRVSCCVVVCSSVVSSVSNVVVSVVVLPPDDPDPVSVVCCVVPNDDDDDPDPDDDDDDDDDDDDDDDDPDDDDDPDDPLVVLLVVQLVQVPDPDHDVVSLVVSLVVCLVVLVVCVVVVPDPVVSCVSRVCCVPPVSVQVSVCVVVVDNPVVVVVVVCVVCVVVVLVVVVPDDDVVNVVVVVVVVVCVVVVVVVVVVVVVPD